Protein AF-A0AA35TLW7-F1 (afdb_monomer)

Solvent-accessible surface area (backbone atoms only — not comparable to full-atom values): 24646 Å² total; per-residue (Å²): 107,73,69,56,56,53,52,73,74,47,77,85,90,47,60,68,61,49,52,50,51,51,50,53,48,31,51,54,45,27,54,50,48,53,51,51,54,52,49,35,52,72,68,42,65,90,64,68,61,82,64,72,71,58,78,40,48,55,68,74,64,68,75,45,77,50,62,9,60,50,51,52,49,26,54,42,30,46,73,69,47,61,51,89,99,34,54,72,60,29,60,69,44,21,64,51,23,42,51,37,57,51,41,53,53,50,46,53,52,52,52,54,52,32,72,74,73,48,83,88,62,84,51,68,73,55,44,55,46,42,43,54,39,45,48,42,48,46,57,42,50,56,55,52,50,53,73,75,40,87,52,54,50,72,67,58,46,50,40,50,49,46,50,49,50,45,42,52,54,31,48,54,49,30,46,74,68,66,61,46,56,70,64,43,61,77,68,61,42,73,58,52,75,55,20,42,63,50,44,22,52,51,38,26,47,68,76,33,53,88,38,64,64,30,48,88,54,61,63,84,74,32,32,80,90,47,42,89,39,35,71,57,47,41,52,50,40,57,58,57,69,72,51,52,75,69,55,46,52,54,49,54,49,47,50,44,46,86,65,63,77,83,75,71,71,79,75,73,88,85,82,82,85,90,80,89,88,80,87,89,92,88,78,87,85,88,88,84,86,90,85,84,85,88,88,88,92,82,90,82,89,87,87,91,87,88,88,90,90,87,83,91,88,89,84,89,85,87,84,88,88,84,88,83,90,82,85,83,89,82,81,85,85,88,83,81,89,78,96,74,93,76,82,80,91,88,88,83,88,91,88,80,88,84,90,83,89,83,88,84,90,81,90,81,91,83,85,78,90,84,65,58,87,71,53,66,81,68,73,84,120

Organism: Geodia barretti (NCBI:txid519541)

Secondary structure (DSSP, 8-state):
-HHHHHHHHS-SS-HHHHHHHHHHHHHHHHHHHHHHHHHHHHH-GGGPPP-GGGGGS-HHHHHS-THHHHHHHHHHHHTT--BTTBHHHHHHHHHHHHHHHHHHHHHHHHHHHHHHH-SS---HHHHHHHHHHHHHHHHHHHHHHHHHS-PPPHHHHHHHHHHHHHHHHHHHHHHHTTSS-HHHHHTT-TTHHHHHHHHHHHIIIII-TTSTT-TTS-TTTS-GGGGGGHHHHHHHHHHHTTS-HHHHHHHHHHHHSSS-GGG------------------------------------------------------PPP--------------------------------------------PPP-TTSHHHHGGGS--

Radius of gyration: 35.44 Å; Cα contacts (8 Å, |Δi|>4): 218; chains: 1; bounding box: 101×83×84 Å

pLDDT: mean 70.59, std 28.01, range [22.06, 97.38]

Foldseek 3Di:
DVVLVVVVVDDPPPPVVNVVVLVVQLVVQLVLVVVLVVCLCVQPVPLADDQCLCLQADPVCVVDSVRSVLLVVLVCLLVPDADPPCRVLSVVLNVLSVQLNVLSVVLVVQVVVCVVPPVPHDDPVNNVSSSVNNVSSNVSVSSVSVVVDVGDDPLLSVLVVLLVVLLVVLVVVCCVLVLDHPVCVVVVPVLSVQLSVLSSLVCCLPVVCVGQLNLPDPLVSHRPVCSVPSVVSVVVSVVSVVDDPVRSSVVSSQSSDPPDPPPPPPPDPDDDDDDDDDDDDDDDDDDDDDDDDDDDDDDDDDDDDDDDDDDDDDDDDDDDDYDDDDDDDDDDDDDDDDDDDDDDDDDDDDDDDDDDDDDDDDDDDDDDDDPPPPVVVPPPD

Mean predicted aligned error: 18.19 Å

InterPro domains:
  IPR051118 Lateral signaling target protein 2 [PTHR46465] (16-340)

Sequence (381 aa):
MQELNYLMKTTPDNLDRRATLIRQLKEAQHNLMNVIFAVTRDAVPEHHTCRDFRAKYPDDVLVDQINGPLWFGAECIAAGSHILNHELESEQLRPFAVQLSKTISRVRAALKEQCLTNRQVYSQKLKDMLIEFDVMWADFEFRYVGLMCSVKSERQYYHQQDVIVLFCESTLRALKNEYIDSDMIEMMDPSIMFAIPRLAIVCGLVVCPDGPINPSQPTKELPPFFRGYQTLLGRIKELLGYLTDEQLVILEKALCSSEGLGSLALTPPSSLAPGRASSRPLSNPSHLSPLTPSTTSLAASSSPTTPQSNPVTPNPPRRDIPSSQGSPQVSRPSSHQRSRSLGSNDLADQAHLETAAVGEQTGLDLPASSQLSLTMRRRCC

Nearest PDB structures (foldseek):
  7ew4-assembly1_R  TM=2.193E-01  e=4.793E+00  Homo sapiens

Structure (mmCIF, N/CA/C/O backbone):
data_AF-A0AA35TLW7-F1
#
_entry.id   AF-A0AA35TLW7-F1
#
loop_
_atom_site.group_PDB
_atom_site.id
_atom_site.type_symbol
_atom_site.label_atom_id
_atom_site.label_alt_id
_atom_site.label_comp_id
_atom_site.label_asym_id
_atom_site.label_entity_id
_atom_site.label_seq_id
_atom_site.pdbx_PDB_ins_code
_atom_site.Cartn_x
_atom_site.Cartn_y
_atom_site.Cartn_z
_atom_site.occupancy
_atom_site.B_iso_or_equiv
_atom_site.auth_seq_id
_atom_site.auth_comp_id
_atom_site.auth_asym_id
_atom_site.auth_atom_id
_atom_site.pdbx_PDB_model_num
ATOM 1 N N . MET A 1 1 ? 9.545 10.275 -27.628 1.00 56.56 1 MET A N 1
ATOM 2 C CA . MET A 1 1 ? 10.822 10.775 -27.059 1.00 56.56 1 MET A CA 1
ATOM 3 C C . MET A 1 1 ? 11.526 11.804 -27.940 1.00 56.56 1 MET A C 1
ATOM 5 O O . MET A 1 1 ? 11.734 12.905 -27.457 1.00 56.56 1 MET A O 1
ATOM 9 N N . GLN A 1 2 ? 11.869 11.518 -29.204 1.00 56.62 2 GLN A N 1
ATOM 10 C CA . GLN A 1 2 ? 12.562 12.495 -30.073 1.00 56.62 2 GLN A CA 1
ATOM 11 C C . GLN A 1 2 ? 11.742 13.776 -30.327 1.00 56.62 2 GLN A C 1
ATOM 13 O O . GLN A 1 2 ? 12.262 14.874 -30.158 1.00 56.62 2 GLN A O 1
ATOM 18 N N . GLU A 1 3 ? 10.447 13.638 -30.623 1.00 58.31 3 GLU A N 1
ATOM 19 C CA . GLU A 1 3 ? 9.523 14.770 -30.815 1.00 58.31 3 GLU A CA 1
ATOM 20 C C . GLU A 1 3 ? 9.320 15.588 -29.526 1.00 58.31 3 GLU A C 1
ATOM 22 O O . GLU A 1 3 ? 9.347 16.814 -29.551 1.00 58.31 3 GLU A O 1
ATOM 27 N N . LEU A 1 4 ? 9.227 14.919 -28.370 1.00 60.69 4 LEU A N 1
ATOM 28 C CA . LEU A 1 4 ? 9.132 15.572 -27.060 1.00 60.69 4 LEU A CA 1
ATOM 29 C C . LEU A 1 4 ? 10.410 16.367 -26.728 1.00 60.69 4 LEU A C 1
ATOM 31 O O . LEU A 1 4 ? 10.335 17.488 -26.239 1.00 60.69 4 LEU A O 1
ATOM 35 N N . ASN A 1 5 ? 11.585 15.815 -27.044 1.00 62.06 5 ASN A N 1
ATOM 36 C CA . ASN A 1 5 ? 12.881 16.463 -26.824 1.00 62.06 5 ASN A CA 1
ATOM 37 C C . ASN A 1 5 ? 13.070 17.688 -27.743 1.00 62.06 5 ASN A C 1
ATOM 39 O O . ASN A 1 5 ? 13.617 18.704 -27.320 1.00 62.06 5 ASN A O 1
ATOM 43 N N . TYR A 1 6 ? 12.561 17.622 -28.977 1.00 63.06 6 TYR A N 1
ATOM 44 C CA . TYR A 1 6 ? 12.495 18.762 -29.898 1.00 63.06 6 TYR A CA 1
ATOM 45 C C . TYR A 1 6 ? 11.533 19.853 -29.397 1.00 63.06 6 TYR A C 1
ATOM 47 O O . TYR A 1 6 ? 11.871 21.039 -29.396 1.00 63.06 6 TYR A O 1
ATOM 55 N N . LEU A 1 7 ? 10.367 19.454 -28.885 1.00 58.84 7 LEU A N 1
ATOM 56 C CA . LEU A 1 7 ? 9.378 20.371 -28.322 1.00 58.84 7 LEU A CA 1
ATOM 57 C C . LEU A 1 7 ? 9.840 21.030 -27.023 1.00 58.84 7 LEU A C 1
ATOM 59 O O . LEU A 1 7 ? 9.528 22.195 -26.835 1.00 58.84 7 LEU A O 1
ATOM 63 N N . MET A 1 8 ? 10.599 20.358 -26.150 1.00 61.25 8 MET A N 1
ATOM 64 C CA . MET A 1 8 ? 11.164 20.987 -24.940 1.00 61.25 8 MET A CA 1
ATOM 65 C C . MET A 1 8 ? 12.216 22.063 -25.249 1.00 61.25 8 MET A C 1
ATOM 67 O O . MET A 1 8 ? 12.458 22.933 -24.418 1.00 61.25 8 MET A O 1
ATOM 71 N N . LYS A 1 9 ? 12.841 22.012 -26.432 1.00 63.62 9 LYS A N 1
ATOM 72 C CA . LYS A 1 9 ? 13.872 22.966 -26.877 1.00 63.62 9 LYS A CA 1
ATOM 73 C C . LYS A 1 9 ? 13.312 24.167 -27.646 1.00 63.62 9 LYS A C 1
ATOM 75 O O . LYS A 1 9 ? 14.050 25.115 -27.893 1.00 63.62 9 LYS A O 1
ATOM 80 N N . THR A 1 10 ? 12.042 24.128 -28.043 1.00 55.97 10 THR A N 1
ATOM 81 C CA . THR A 1 10 ? 11.368 25.181 -28.821 1.00 55.97 10 THR A CA 1
ATOM 82 C C . THR A 1 10 ? 10.346 25.941 -27.957 1.00 55.97 10 THR A C 1
ATOM 84 O O . THR A 1 10 ? 10.073 25.547 -26.829 1.00 55.97 10 THR A O 1
ATOM 87 N N . THR A 1 11 ? 9.869 27.096 -28.424 1.00 58.75 11 THR A N 1
ATOM 88 C CA . THR A 1 11 ? 9.107 28.145 -27.703 1.00 58.75 11 THR A CA 1
ATOM 89 C C . THR A 1 11 ? 7.908 27.674 -26.843 1.00 58.75 11 THR A C 1
ATOM 91 O O . THR A 1 11 ? 7.373 26.587 -27.056 1.00 58.75 11 THR A O 1
ATOM 94 N N . PRO A 1 12 ? 7.458 28.478 -25.851 1.00 59.12 12 PRO A N 1
ATOM 95 C CA . PRO A 1 12 ? 6.442 28.099 -24.852 1.00 59.12 12 PRO A CA 1
ATOM 96 C C . PRO A 1 12 ? 4.997 27.901 -25.369 1.00 59.12 12 PRO A C 1
ATOM 98 O O . PRO A 1 12 ? 4.169 27.410 -24.609 1.00 59.12 12 PRO A O 1
ATOM 101 N N . ASP A 1 13 ? 4.694 28.184 -26.640 1.00 59.03 13 ASP A N 1
ATOM 102 C CA . ASP A 1 13 ? 3.324 28.261 -27.199 1.00 59.03 13 ASP A CA 1
ATOM 103 C C . ASP A 1 13 ? 2.628 26.919 -27.524 1.00 59.03 13 ASP A C 1
ATOM 105 O O . ASP A 1 13 ? 1.650 26.884 -28.260 1.00 59.03 13 ASP A O 1
ATOM 109 N N . ASN A 1 14 ? 3.096 25.784 -26.999 1.00 70.00 14 ASN A N 1
ATOM 110 C CA . ASN A 1 14 ? 2.490 24.473 -27.289 1.00 70.00 14 ASN A CA 1
ATOM 111 C C . ASN A 1 14 ? 2.346 23.592 -26.039 1.00 70.00 14 ASN A C 1
ATOM 113 O O . ASN A 1 14 ? 2.672 22.401 -26.054 1.00 70.00 14 ASN A O 1
ATOM 117 N N . LEU A 1 15 ? 1.874 24.180 -24.937 1.00 74.06 15 LEU A N 1
ATOM 118 C CA . LEU A 1 15 ? 1.637 23.465 -23.677 1.00 74.06 15 LEU A CA 1
ATOM 119 C C . LEU A 1 15 ? 0.662 22.289 -23.856 1.00 74.06 15 LEU A C 1
ATOM 121 O O . LEU A 1 15 ? 0.986 21.180 -23.433 1.00 74.06 15 LEU A O 1
ATOM 125 N N . ASP A 1 16 ? -0.443 22.475 -24.581 1.00 79.88 16 ASP A N 1
ATOM 126 C CA . ASP A 1 16 ? -1.452 21.423 -24.797 1.00 79.88 16 ASP A CA 1
ATOM 127 C C . ASP A 1 16 ? -0.921 20.261 -25.642 1.00 79.88 16 ASP A C 1
ATOM 129 O O . ASP A 1 16 ? -1.147 19.080 -25.348 1.00 79.88 16 ASP A O 1
ATOM 133 N N . ARG A 1 17 ? -0.136 20.577 -26.678 1.00 81.00 17 ARG A N 1
ATOM 134 C CA . ARG A 1 17 ? 0.504 19.562 -27.520 1.00 81.00 17 ARG A CA 1
ATOM 135 C C . ARG A 1 17 ? 1.552 18.775 -26.734 1.00 81.00 17 ARG A C 1
ATOM 137 O O . ARG A 1 17 ? 1.614 17.552 -26.863 1.00 81.00 17 ARG A O 1
ATOM 144 N N . ARG A 1 18 ? 2.342 19.447 -25.890 1.00 79.31 18 ARG A N 1
ATOM 145 C CA . ARG A 1 18 ? 3.299 18.794 -24.980 1.00 79.31 18 ARG A CA 1
ATOM 146 C C . ARG A 1 18 ? 2.582 17.901 -23.973 1.00 79.31 18 ARG A C 1
ATOM 148 O O . ARG A 1 18 ? 2.975 16.748 -23.823 1.00 79.31 18 ARG A O 1
ATOM 155 N N . ALA A 1 19 ? 1.522 18.394 -23.337 1.00 82.81 19 ALA A N 1
ATOM 156 C CA . ALA A 1 19 ? 0.726 17.626 -22.383 1.00 82.81 19 ALA A CA 1
ATOM 157 C C . ALA A 1 19 ? 0.138 16.362 -23.029 1.00 82.81 19 ALA A C 1
ATOM 159 O O . ALA A 1 19 ? 0.213 15.276 -22.453 1.00 82.81 19 ALA A O 1
ATOM 160 N N . THR A 1 20 ? -0.363 16.475 -24.262 1.00 86.69 20 THR A N 1
ATOM 161 C CA . THR A 1 20 ? -0.876 15.337 -25.039 1.00 86.69 20 THR A CA 1
ATOM 162 C C . THR A 1 20 ? 0.213 14.301 -25.318 1.00 86.69 20 THR A C 1
ATOM 164 O O . THR A 1 20 ? 0.014 13.116 -25.057 1.00 86.69 20 THR A O 1
ATOM 167 N N . LEU A 1 21 ? 1.390 14.727 -25.786 1.00 86.44 21 LEU A N 1
ATOM 168 C CA . LEU A 1 21 ? 2.504 13.815 -26.067 1.00 86.44 21 LEU A CA 1
ATOM 169 C C . LEU A 1 21 ? 3.062 13.151 -24.802 1.00 86.44 21 LEU A C 1
ATOM 171 O O . LEU A 1 21 ? 3.443 11.984 -24.848 1.00 86.44 21 LEU A O 1
ATOM 175 N N . ILE A 1 22 ? 3.102 13.863 -23.672 1.00 84.56 22 ILE A N 1
ATOM 176 C CA . ILE A 1 22 ? 3.499 13.285 -22.378 1.00 84.56 22 ILE A CA 1
ATOM 177 C C . ILE A 1 22 ? 2.491 12.219 -21.951 1.00 84.56 22 ILE A C 1
ATOM 179 O O . ILE A 1 22 ? 2.897 11.146 -21.509 1.00 84.56 22 ILE A O 1
ATOM 183 N N . ARG A 1 23 ? 1.191 12.483 -22.109 1.00 85.50 23 ARG A N 1
ATOM 184 C CA . ARG A 1 23 ? 0.133 11.514 -21.795 1.00 85.50 23 ARG A CA 1
ATOM 185 C C . ARG A 1 23 ? 0.272 10.249 -22.642 1.00 85.50 23 ARG A C 1
ATOM 187 O O . ARG A 1 23 ? 0.363 9.163 -22.082 1.00 85.50 23 ARG A O 1
ATOM 194 N N . GLN A 1 24 ? 0.405 10.401 -23.960 1.00 88.31 24 GLN A N 1
ATOM 195 C CA . GLN A 1 24 ? 0.614 9.282 -24.889 1.00 88.31 24 GLN A CA 1
ATOM 196 C C . GLN A 1 24 ? 1.893 8.497 -24.578 1.00 88.31 24 GLN A C 1
ATOM 198 O O . GLN A 1 24 ? 1.913 7.272 -24.672 1.00 88.31 24 GLN A O 1
ATOM 203 N N . LEU A 1 25 ? 2.971 9.187 -24.190 1.00 87.31 25 LEU A N 1
ATOM 204 C CA . LEU A 1 25 ? 4.209 8.535 -23.775 1.00 87.31 25 LEU A CA 1
ATOM 205 C C . LEU A 1 25 ? 3.994 7.687 -22.518 1.00 87.31 25 LEU A C 1
ATOM 207 O O . LEU A 1 25 ? 4.384 6.522 -22.517 1.00 87.31 25 LEU A O 1
ATOM 211 N N . LYS A 1 26 ? 3.366 8.249 -21.478 1.00 86.38 26 LYS A N 1
ATOM 212 C CA . LYS A 1 26 ? 3.079 7.538 -20.224 1.00 86.38 26 LYS A CA 1
ATOM 213 C C . LYS A 1 26 ? 2.181 6.324 -20.458 1.00 86.38 26 LYS A C 1
ATOM 215 O O . LYS A 1 26 ? 2.443 5.268 -19.895 1.00 86.38 26 LYS A O 1
ATOM 220 N N . GLU A 1 27 ? 1.180 6.452 -21.321 1.00 89.94 27 GLU A N 1
ATOM 221 C CA . GLU A 1 27 ? 0.289 5.353 -21.704 1.00 89.94 27 GLU A CA 1
ATOM 222 C C . GLU A 1 27 ? 1.042 4.245 -22.458 1.00 89.94 27 GLU A C 1
ATOM 224 O O . GLU A 1 27 ? 0.949 3.069 -22.110 1.00 89.94 27 GLU A O 1
ATOM 229 N N . ALA A 1 28 ? 1.880 4.601 -23.437 1.00 89.81 28 ALA A N 1
ATOM 230 C CA . ALA A 1 28 ? 2.716 3.630 -24.142 1.00 89.81 28 ALA A CA 1
ATOM 231 C C . ALA A 1 28 ? 3.716 2.929 -23.202 1.00 89.81 28 ALA A C 1
ATOM 233 O O . ALA A 1 28 ? 3.948 1.724 -23.325 1.00 89.81 28 ALA A O 1
ATOM 234 N N . GLN A 1 29 ? 4.295 3.671 -22.254 1.00 91.81 29 GLN A N 1
ATOM 235 C CA . GLN A 1 29 ? 5.176 3.136 -21.215 1.00 91.81 29 GLN A CA 1
ATOM 236 C C . GLN A 1 29 ? 4.430 2.166 -20.294 1.00 91.81 29 GLN A C 1
ATOM 238 O O . GLN A 1 29 ? 4.924 1.065 -20.050 1.00 91.81 29 GLN A O 1
ATOM 243 N N . HIS A 1 30 ? 3.231 2.537 -19.840 1.00 91.50 30 HIS A N 1
ATOM 244 C CA . HIS A 1 30 ? 2.363 1.687 -19.030 1.00 91.50 30 HIS A CA 1
ATOM 245 C C . HIS A 1 30 ? 2.036 0.370 -19.748 1.00 91.50 30 HIS A C 1
ATOM 247 O O . HIS A 1 30 ? 2.270 -0.708 -19.200 1.00 91.50 30 HIS A O 1
ATOM 253 N N . ASN A 1 31 ? 1.593 0.447 -21.005 1.00 92.56 31 ASN A N 1
ATOM 254 C CA . ASN A 1 31 ? 1.257 -0.726 -21.811 1.00 92.56 31 ASN A CA 1
ATOM 255 C C . ASN A 1 31 ? 2.459 -1.659 -21.995 1.00 92.56 31 ASN A C 1
ATOM 257 O O . ASN A 1 31 ? 2.333 -2.874 -21.835 1.00 92.56 31 ASN A O 1
ATOM 261 N N . LEU A 1 32 ? 3.645 -1.108 -22.278 1.00 92.94 32 LEU A N 1
ATOM 262 C CA . LEU A 1 32 ? 4.853 -1.922 -22.396 1.00 92.94 32 LEU A CA 1
ATOM 263 C C . LEU A 1 32 ? 5.234 -2.579 -21.065 1.00 92.94 32 LEU A C 1
ATOM 265 O O . LEU A 1 32 ? 5.623 -3.745 -21.064 1.00 92.94 32 LEU A O 1
ATOM 269 N N . MET A 1 33 ? 5.124 -1.862 -19.946 1.00 94.31 33 MET A N 1
ATOM 270 C CA . MET A 1 33 ? 5.398 -2.442 -18.632 1.00 94.31 33 MET A CA 1
ATOM 271 C C . MET A 1 33 ? 4.443 -3.588 -18.315 1.00 94.31 33 MET A C 1
ATOM 273 O O . MET A 1 33 ? 4.903 -4.631 -17.865 1.00 94.31 33 MET A O 1
ATOM 277 N N . ASN A 1 34 ? 3.152 -3.462 -18.629 1.00 92.81 34 ASN A N 1
ATOM 278 C CA . ASN A 1 34 ? 2.193 -4.554 -18.438 1.00 92.81 34 ASN A CA 1
ATOM 279 C C . ASN A 1 34 ? 2.572 -5.798 -19.252 1.00 92.81 34 ASN A C 1
ATOM 281 O O . ASN A 1 34 ? 2.509 -6.911 -18.733 1.00 92.81 34 ASN A O 1
ATOM 285 N N . VAL A 1 35 ? 3.025 -5.616 -20.498 1.00 93.00 35 VAL A N 1
ATOM 286 C CA . VAL A 1 35 ? 3.533 -6.723 -21.324 1.00 93.00 35 VAL A CA 1
ATOM 287 C C . VAL A 1 35 ? 4.774 -7.349 -20.692 1.00 93.00 35 VAL A C 1
ATOM 289 O O . VAL A 1 35 ? 4.840 -8.569 -20.578 1.00 93.00 35 VAL A O 1
ATOM 292 N N . ILE A 1 36 ? 5.744 -6.541 -20.257 1.00 94.12 36 ILE A N 1
ATOM 293 C CA . ILE A 1 36 ? 6.965 -7.057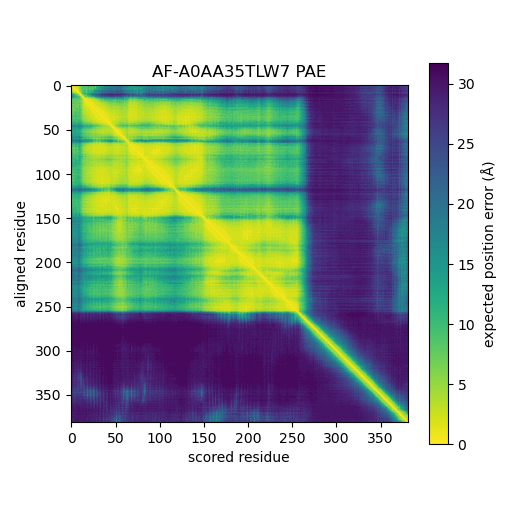 -19.627 1.00 94.12 36 ILE A CA 1
ATOM 294 C C . ILE A 1 36 ? 6.622 -7.816 -18.342 1.00 94.12 36 ILE A C 1
ATOM 296 O O . ILE A 1 36 ? 7.101 -8.929 -18.178 1.00 94.12 36 ILE A O 1
ATOM 300 N N . PHE A 1 37 ? 5.751 -7.290 -17.478 1.00 93.75 37 PHE A N 1
ATOM 301 C CA . PHE A 1 37 ? 5.323 -7.983 -16.260 1.00 93.75 37 PHE A CA 1
ATOM 302 C C . PHE A 1 37 ? 4.580 -9.289 -16.541 1.00 93.75 37 PHE A C 1
ATOM 304 O O . PHE A 1 37 ? 4.808 -10.276 -15.841 1.00 93.75 37 PHE A O 1
ATOM 311 N N . ALA A 1 38 ? 3.719 -9.319 -17.561 1.00 92.94 38 ALA A N 1
ATOM 312 C CA . ALA A 1 38 ? 3.046 -10.544 -17.980 1.00 92.94 38 ALA A CA 1
ATOM 313 C C . ALA A 1 38 ? 4.060 -11.594 -18.457 1.00 92.94 38 ALA A C 1
ATOM 315 O O . ALA A 1 38 ? 3.994 -12.747 -18.037 1.00 92.94 38 ALA A O 1
ATOM 316 N N . VAL A 1 39 ? 5.044 -11.180 -19.261 1.00 93.00 39 VAL A N 1
ATOM 317 C CA . VAL A 1 39 ? 6.122 -12.063 -19.722 1.00 93.00 39 VAL A CA 1
ATOM 318 C C . VAL A 1 39 ? 7.012 -12.517 -18.567 1.00 93.00 39 VAL A C 1
ATOM 320 O O . VAL A 1 39 ? 7.356 -13.689 -18.512 1.00 93.00 39 VAL A O 1
ATOM 323 N N . THR A 1 40 ? 7.362 -11.646 -17.618 1.00 93.56 40 THR A N 1
ATOM 324 C CA . THR A 1 40 ? 8.119 -12.034 -16.417 1.00 93.56 40 THR A CA 1
ATOM 325 C C . THR A 1 40 ? 7.378 -13.115 -15.635 1.00 93.56 40 THR A C 1
ATOM 327 O O . THR A 1 40 ? 7.998 -14.094 -15.225 1.00 93.56 40 THR A O 1
ATOM 330 N N . ARG A 1 41 ? 6.053 -12.977 -15.478 1.00 92.38 41 ARG A N 1
ATOM 331 C CA . ARG A 1 41 ? 5.213 -13.952 -14.767 1.00 92.38 41 ARG A CA 1
ATOM 332 C C . ARG A 1 41 ? 5.148 -15.311 -15.442 1.00 92.38 41 ARG A C 1
ATOM 334 O O . ARG A 1 41 ? 5.168 -16.331 -14.764 1.00 92.38 41 ARG A O 1
ATOM 341 N N . ASP A 1 42 ? 5.093 -15.313 -16.763 1.00 91.62 42 ASP A N 1
ATOM 342 C CA . ASP A 1 42 ? 5.065 -16.529 -17.570 1.00 91.62 42 ASP A CA 1
ATOM 343 C C . ASP A 1 42 ? 6.451 -17.199 -17.657 1.00 91.62 42 ASP A C 1
ATOM 345 O O . ASP A 1 42 ? 6.600 -18.407 -17.482 1.00 91.62 42 ASP A O 1
ATOM 349 N N . ALA A 1 43 ? 7.505 -16.410 -17.874 1.00 91.00 43 ALA A N 1
ATOM 350 C CA . ALA A 1 43 ? 8.853 -16.913 -18.119 1.00 91.00 43 ALA A CA 1
ATOM 351 C C . ALA A 1 43 ? 9.605 -17.326 -16.845 1.00 91.00 43 ALA A C 1
ATOM 353 O O . ALA A 1 43 ? 10.477 -18.205 -16.921 1.00 91.00 43 ALA A O 1
ATOM 354 N N . VAL A 1 44 ? 9.329 -16.668 -15.709 1.00 92.06 44 VAL A N 1
ATOM 355 C CA . VAL A 1 44 ? 10.068 -16.843 -14.448 1.00 92.06 44 VAL A CA 1
ATOM 356 C C . VAL A 1 44 ? 9.158 -16.772 -13.200 1.00 92.06 44 VAL A C 1
ATOM 358 O O . VAL A 1 44 ? 9.359 -15.925 -12.328 1.00 92.06 44 VAL A O 1
ATOM 361 N N . PRO A 1 45 ? 8.184 -17.689 -13.050 1.00 88.50 45 PRO A N 1
ATOM 362 C CA . PRO A 1 45 ? 7.187 -17.625 -11.974 1.00 88.50 45 PRO A CA 1
ATOM 363 C C . PRO A 1 45 ? 7.779 -17.755 -10.559 1.00 88.50 45 PRO A C 1
ATOM 365 O O . PRO A 1 45 ? 7.230 -17.218 -9.604 1.00 88.50 45 PRO A O 1
ATOM 368 N N . GLU A 1 46 ? 8.907 -18.451 -10.402 1.00 88.06 46 GLU A N 1
ATOM 369 C CA . GLU A 1 46 ? 9.513 -18.710 -9.085 1.00 88.06 46 GLU A CA 1
ATOM 370 C C . GLU A 1 46 ? 10.358 -17.544 -8.547 1.00 88.06 46 GLU A C 1
ATOM 372 O O . GLU A 1 46 ? 10.700 -17.532 -7.369 1.00 88.06 46 GLU A O 1
ATOM 377 N N . HIS A 1 47 ? 10.717 -16.568 -9.390 1.00 85.31 47 HIS A N 1
ATOM 378 C CA . HIS A 1 47 ? 11.680 -15.511 -9.040 1.00 85.31 47 HIS A CA 1
ATOM 379 C C . HIS A 1 47 ? 11.024 -14.130 -8.922 1.00 85.31 47 HIS A C 1
ATOM 381 O O . HIS A 1 47 ? 11.679 -13.105 -9.114 1.00 85.31 47 HIS A O 1
ATOM 387 N N . HIS A 1 48 ? 9.727 -14.091 -8.618 1.00 86.50 48 HIS A N 1
ATOM 388 C CA . HIS A 1 48 ? 9.025 -12.835 -8.395 1.00 86.50 48 HIS A CA 1
ATOM 389 C C . HIS A 1 48 ? 9.495 -12.142 -7.123 1.00 86.50 48 HIS A C 1
ATOM 391 O O . HIS A 1 48 ? 9.442 -12.683 -6.019 1.00 86.50 48 HIS A O 1
ATOM 397 N N . THR A 1 49 ? 9.896 -10.891 -7.283 1.00 89.38 49 THR A N 1
ATOM 398 C CA . THR A 1 49 ? 10.288 -10.022 -6.189 1.00 89.38 49 THR A CA 1
ATOM 399 C C . THR A 1 49 ? 9.038 -9.533 -5.472 1.00 89.38 49 THR A C 1
ATOM 401 O O . THR A 1 49 ? 8.133 -8.955 -6.079 1.00 89.38 49 THR A O 1
ATOM 404 N N . CYS A 1 50 ? 9.004 -9.727 -4.157 1.00 87.62 50 CYS A N 1
ATOM 405 C CA . CYS A 1 50 ? 7.886 -9.319 -3.319 1.00 87.62 50 CYS A CA 1
ATOM 406 C C . CYS A 1 50 ? 7.578 -7.808 -3.445 1.00 87.62 50 CYS A C 1
ATOM 408 O O . CYS A 1 50 ? 8.479 -6.974 -3.585 1.00 87.62 50 CYS A O 1
ATOM 410 N N . ARG A 1 51 ? 6.286 -7.455 -3.419 1.00 90.19 51 ARG A N 1
ATOM 411 C CA . ARG A 1 51 ? 5.773 -6.072 -3.464 1.00 90.19 51 ARG A CA 1
ATOM 412 C C . ARG A 1 51 ? 4.940 -5.712 -2.231 1.00 90.19 51 ARG A C 1
ATOM 414 O O . ARG A 1 51 ? 4.214 -4.724 -2.270 1.00 90.19 51 ARG A O 1
ATOM 421 N N . ASP A 1 52 ? 5.074 -6.448 -1.127 1.00 88.44 52 ASP A N 1
ATOM 422 C CA . ASP A 1 52 ? 4.306 -6.232 0.114 1.00 88.44 52 ASP A CA 1
ATOM 423 C C . ASP A 1 52 ? 4.462 -4.817 0.684 1.00 88.44 52 ASP A C 1
ATOM 425 O O . ASP A 1 52 ? 3.581 -4.309 1.375 1.00 88.44 52 ASP A O 1
ATOM 429 N N . PHE A 1 53 ? 5.550 -4.119 0.339 1.00 87.62 53 PHE A N 1
ATOM 430 C CA . PHE A 1 53 ? 5.722 -2.711 0.681 1.00 87.62 53 PHE A CA 1
ATOM 431 C C . PHE A 1 53 ? 4.600 -1.806 0.142 1.00 87.62 53 PHE A C 1
ATOM 433 O O . PHE A 1 53 ? 4.352 -0.758 0.740 1.00 87.62 53 PHE A O 1
ATOM 440 N N . ARG A 1 54 ? 3.889 -2.209 -0.923 1.00 88.88 54 ARG A N 1
ATOM 441 C CA . ARG A 1 54 ? 2.720 -1.492 -1.459 1.00 88.88 54 ARG A CA 1
ATOM 442 C C . ARG A 1 54 ? 1.583 -1.389 -0.451 1.00 88.88 54 ARG A C 1
ATOM 444 O O . ARG A 1 54 ? 0.851 -0.411 -0.488 1.00 88.88 54 ARG A O 1
ATOM 451 N N . ALA A 1 55 ? 1.479 -2.316 0.503 1.00 85.94 55 ALA A N 1
ATOM 452 C CA . ALA A 1 55 ? 0.485 -2.233 1.573 1.00 85.94 55 ALA A CA 1
ATOM 453 C C . ALA A 1 55 ? 0.679 -0.999 2.480 1.00 85.94 55 ALA A C 1
ATOM 455 O O . ALA A 1 55 ? -0.225 -0.606 3.216 1.00 85.94 55 ALA A O 1
ATOM 456 N N . LYS A 1 56 ? 1.862 -0.369 2.440 1.00 85.19 56 LYS A N 1
ATOM 457 C CA . LYS A 1 56 ? 2.161 0.872 3.169 1.00 85.19 56 LYS A CA 1
ATOM 458 C C . LYS A 1 56 ? 1.814 2.131 2.371 1.00 85.19 56 LYS A C 1
ATOM 460 O O . LYS A 1 56 ? 1.887 3.222 2.944 1.00 85.19 56 LYS A O 1
ATOM 465 N N . TYR A 1 57 ? 1.499 2.002 1.081 1.00 87.12 57 TYR A N 1
ATOM 466 C CA . TYR A 1 57 ? 1.162 3.134 0.223 1.00 87.12 57 TYR A CA 1
ATOM 467 C C . TYR A 1 57 ? -0.237 3.669 0.557 1.00 87.12 57 TYR A C 1
ATOM 469 O O . TYR A 1 57 ? -1.085 2.911 1.030 1.00 87.12 57 TYR A O 1
ATOM 477 N N . PRO A 1 58 ? -0.481 4.976 0.367 1.00 83.06 58 PRO A N 1
ATOM 478 C CA . PRO A 1 58 ? -1.835 5.518 0.363 1.00 83.06 58 PRO A CA 1
ATOM 479 C C . PRO A 1 58 ? -2.684 4.869 -0.737 1.00 83.06 58 PRO A C 1
ATOM 481 O O . PRO A 1 58 ? -2.154 4.542 -1.801 1.00 83.06 58 PRO A O 1
ATOM 484 N N . ASP A 1 59 ? -3.990 4.739 -0.502 1.00 80.25 59 ASP A N 1
ATOM 485 C CA . ASP A 1 59 ? -4.908 4.075 -1.438 1.00 80.25 59 ASP A CA 1
ATOM 486 C C . ASP A 1 59 ? -4.919 4.765 -2.815 1.00 80.25 59 ASP A C 1
ATOM 488 O O . ASP A 1 59 ? -4.882 4.087 -3.841 1.00 80.25 59 ASP A O 1
ATOM 492 N N . ASP A 1 60 ? -4.823 6.099 -2.850 1.00 78.00 60 ASP A N 1
ATOM 493 C CA . ASP A 1 60 ? -4.784 6.898 -4.086 1.00 78.00 60 ASP A CA 1
ATOM 494 C C . ASP A 1 60 ? -3.628 6.501 -5.025 1.00 78.00 60 ASP A C 1
ATOM 496 O O . ASP A 1 60 ? -3.764 6.522 -6.245 1.00 78.00 60 ASP A O 1
ATOM 500 N N . VAL A 1 61 ? -2.488 6.076 -4.468 1.00 80.81 61 VAL A N 1
ATOM 501 C CA . VAL A 1 61 ? -1.313 5.650 -5.249 1.00 80.81 61 VAL A CA 1
ATOM 502 C C . VAL A 1 61 ? -1.538 4.284 -5.904 1.00 80.81 61 VAL A C 1
ATOM 504 O O . VAL A 1 61 ? -0.937 3.987 -6.937 1.00 80.81 61 VAL A O 1
ATOM 507 N N . LEU A 1 62 ? -2.375 3.438 -5.296 1.00 72.38 62 LEU A N 1
ATOM 508 C CA . LEU A 1 62 ? -2.656 2.080 -5.765 1.00 72.38 62 LEU A CA 1
ATOM 509 C C . LEU A 1 62 ? -3.767 2.039 -6.819 1.00 72.38 62 LEU A C 1
ATOM 511 O O . LEU A 1 62 ? -3.768 1.130 -7.650 1.00 72.38 62 LEU A O 1
ATOM 515 N N . VAL A 1 63 ? -4.696 2.998 -6.785 1.00 64.06 63 VAL A N 1
ATOM 516 C CA . VAL A 1 63 ? -5.779 3.129 -7.775 1.00 64.06 63 VAL A CA 1
ATOM 517 C C . VAL A 1 63 ? -5.231 3.568 -9.137 1.00 64.06 63 VAL A C 1
ATOM 519 O O . VAL A 1 63 ? -5.734 3.142 -10.180 1.00 64.06 63 VAL A O 1
ATOM 522 N N . ASP A 1 64 ? -4.161 4.361 -9.143 1.00 66.00 64 ASP A N 1
ATOM 523 C CA . ASP A 1 64 ? -3.551 4.863 -10.368 1.00 66.00 64 ASP A CA 1
ATOM 524 C C . ASP A 1 64 ? -2.637 3.837 -11.061 1.00 66.00 64 ASP A C 1
ATOM 526 O O . ASP A 1 64 ? -1.935 3.032 -10.446 1.00 66.00 64 ASP A O 1
ATOM 530 N N . GLN A 1 65 ? -2.588 3.911 -12.396 1.00 77.81 65 GLN A N 1
ATOM 531 C CA . GLN A 1 65 ? -1.689 3.140 -13.263 1.00 77.81 65 GLN A CA 1
ATOM 532 C C . GLN A 1 65 ? -0.208 3.524 -13.058 1.00 77.81 65 GLN A C 1
ATOM 534 O O . GLN A 1 65 ? 0.438 4.075 -13.955 1.00 77.81 65 GLN A O 1
ATOM 539 N N . ILE A 1 66 ? 0.366 3.197 -11.897 1.00 85.62 66 ILE A N 1
ATOM 540 C CA . ILE A 1 66 ? 1.668 3.694 -11.428 1.00 85.62 66 ILE A CA 1
ATOM 541 C C . ILE A 1 66 ? 2.833 3.387 -12.379 1.00 85.62 66 ILE A C 1
ATOM 543 O O . ILE A 1 66 ? 3.796 4.147 -12.436 1.00 85.62 66 ILE A O 1
ATOM 547 N N . ASN A 1 67 ? 2.740 2.326 -13.189 1.00 89.81 67 ASN A N 1
ATOM 548 C CA . ASN A 1 67 ? 3.843 1.874 -14.040 1.00 89.81 67 ASN A CA 1
ATOM 549 C C . ASN A 1 67 ? 4.335 2.937 -15.039 1.00 89.81 67 ASN A C 1
ATOM 551 O O . ASN A 1 67 ? 5.541 3.116 -15.204 1.00 89.81 67 ASN A O 1
ATOM 555 N N . GLY A 1 68 ? 3.420 3.647 -15.705 1.00 89.31 68 GLY A N 1
ATOM 556 C CA . GLY A 1 68 ? 3.781 4.684 -16.679 1.00 89.31 68 GLY A CA 1
ATOM 557 C C . GLY A 1 68 ? 4.464 5.885 -16.011 1.00 89.31 68 GLY A C 1
ATOM 558 O O . GLY A 1 68 ? 5.608 6.198 -16.346 1.00 89.31 68 GLY A O 1
ATOM 559 N N . PRO A 1 69 ? 3.809 6.540 -15.032 1.00 89.00 69 PRO A N 1
ATOM 560 C CA . PRO A 1 69 ? 4.397 7.623 -14.246 1.00 89.00 69 PRO A CA 1
ATOM 561 C C . PRO A 1 69 ? 5.716 7.253 -13.561 1.00 89.00 69 PRO A C 1
ATOM 563 O O . PRO A 1 69 ? 6.632 8.072 -13.556 1.00 89.00 69 PRO A O 1
ATOM 566 N N . LEU A 1 70 ? 5.844 6.034 -13.030 1.00 92.56 70 LEU A N 1
ATOM 567 C CA . LEU A 1 70 ? 7.054 5.578 -12.350 1.00 92.56 70 LEU A CA 1
ATOM 568 C C . LEU A 1 70 ? 8.232 5.435 -13.315 1.00 92.56 70 LEU A C 1
ATOM 570 O O . LEU A 1 70 ? 9.324 5.926 -13.025 1.00 92.56 70 LEU A O 1
ATOM 574 N N . TRP A 1 71 ? 8.017 4.821 -14.485 1.00 94.56 71 TRP A N 1
ATOM 575 C CA . TRP A 1 71 ? 9.065 4.743 -15.503 1.00 94.56 71 TRP A CA 1
ATOM 576 C C . TRP A 1 71 ? 9.439 6.142 -16.010 1.00 94.56 71 TRP A C 1
ATOM 578 O O . TRP A 1 71 ? 10.623 6.476 -16.071 1.00 94.56 71 TRP A O 1
ATOM 588 N N . PHE A 1 72 ? 8.461 7.008 -16.277 1.00 92.56 72 PHE A N 1
ATOM 589 C CA . PHE A 1 72 ? 8.740 8.401 -16.630 1.00 92.56 72 PHE A CA 1
ATOM 590 C C . PHE A 1 72 ? 9.582 9.112 -15.552 1.00 92.56 72 PHE A C 1
ATOM 592 O O . PHE A 1 72 ? 10.573 9.771 -15.866 1.00 92.56 72 PHE A O 1
ATOM 599 N N . GLY A 1 73 ? 9.243 8.921 -14.273 1.00 93.00 73 GLY A N 1
ATOM 600 C CA . GLY A 1 73 ? 10.010 9.429 -13.136 1.00 93.00 73 GLY A CA 1
ATOM 601 C C . GLY A 1 73 ? 11.455 8.922 -13.115 1.00 93.00 73 GLY A C 1
ATOM 602 O O . GLY A 1 73 ? 12.377 9.715 -12.910 1.00 93.00 73 GLY A O 1
ATOM 603 N N . ALA A 1 74 ? 11.670 7.634 -13.399 1.00 95.62 74 ALA A N 1
ATOM 604 C CA . ALA A 1 74 ? 13.005 7.053 -13.530 1.00 95.62 74 ALA A CA 1
ATOM 605 C C . ALA A 1 74 ? 13.816 7.722 -14.649 1.00 95.62 74 ALA A C 1
ATOM 607 O O . ALA A 1 74 ? 14.978 8.073 -14.440 1.00 95.62 74 ALA A O 1
ATOM 608 N N . GLU A 1 75 ? 13.216 7.957 -15.818 1.00 94.12 75 GLU A N 1
ATOM 609 C CA . GLU A 1 75 ? 13.897 8.622 -16.936 1.00 94.12 75 GLU A CA 1
ATOM 610 C C . GLU A 1 75 ? 14.273 10.071 -16.596 1.00 94.12 75 GLU A C 1
ATOM 612 O O . GLU A 1 75 ? 15.391 10.501 -16.892 1.00 94.12 75 GLU A O 1
ATOM 617 N N . CYS A 1 76 ? 13.387 10.813 -15.925 1.00 93.94 76 CYS A N 1
ATOM 618 C CA . CYS A 1 76 ? 13.669 12.177 -15.474 1.00 93.94 76 CYS A CA 1
ATOM 619 C C . CYS A 1 76 ? 14.833 12.226 -14.473 1.00 93.94 76 CYS A C 1
ATOM 621 O O . CYS A 1 76 ? 15.752 13.033 -14.637 1.00 93.94 76 CYS A O 1
ATOM 623 N N . ILE A 1 77 ? 14.833 11.352 -13.462 1.00 96.12 77 ILE A N 1
ATOM 624 C CA . ILE A 1 77 ? 15.911 11.294 -12.461 1.00 96.12 77 ILE A CA 1
ATOM 625 C C . ILE A 1 77 ? 17.231 10.864 -13.110 1.00 96.12 77 ILE A C 1
ATOM 627 O O . ILE A 1 77 ? 18.277 11.467 -12.852 1.00 96.12 77 ILE A O 1
ATOM 631 N N . ALA A 1 78 ? 17.194 9.862 -13.993 1.00 95.88 78 ALA A N 1
ATOM 632 C CA . ALA A 1 78 ? 18.363 9.412 -14.746 1.00 95.88 78 ALA A CA 1
ATOM 633 C C . ALA A 1 78 ? 18.947 10.524 -15.637 1.00 95.88 78 ALA A C 1
ATOM 635 O O . ALA A 1 78 ? 20.163 10.585 -15.818 1.00 95.88 78 ALA A O 1
ATOM 636 N N . ALA A 1 79 ? 18.102 11.425 -16.148 1.00 94.06 79 ALA A N 1
ATOM 637 C CA . ALA A 1 79 ? 18.506 12.608 -16.909 1.00 94.06 79 ALA A CA 1
ATOM 638 C C . ALA A 1 79 ? 19.028 13.770 -16.038 1.00 94.06 79 ALA A C 1
ATOM 640 O O . ALA A 1 79 ? 19.431 14.798 -16.580 1.00 94.06 79 ALA A O 1
ATOM 641 N N . GLY A 1 80 ? 19.037 13.623 -14.709 1.00 92.69 80 GLY A N 1
ATOM 642 C CA . GLY A 1 80 ? 19.555 14.621 -13.770 1.00 92.69 80 GLY A CA 1
ATOM 643 C C . GLY A 1 80 ? 18.497 15.531 -13.143 1.00 92.69 80 GLY A C 1
ATOM 644 O O . GLY A 1 80 ? 18.866 16.470 -12.449 1.00 92.69 80 GLY A O 1
ATOM 645 N N . SER A 1 81 ? 17.202 15.271 -13.350 1.00 94.00 81 SER A N 1
ATOM 646 C CA . SER A 1 81 ? 16.143 15.990 -12.625 1.00 94.00 81 SER A CA 1
ATOM 647 C C . SER A 1 81 ? 16.061 15.547 -11.161 1.00 94.00 81 SER A C 1
ATOM 649 O O . SER A 1 81 ? 16.481 14.442 -10.813 1.00 94.00 81 SER A O 1
ATOM 651 N N . HIS A 1 82 ? 15.492 16.405 -10.315 1.00 93.00 82 HIS A N 1
ATOM 652 C CA . HIS A 1 82 ? 15.288 16.143 -8.892 1.00 93.00 82 HIS A CA 1
ATOM 653 C C . HIS A 1 82 ? 13.800 16.176 -8.550 1.00 93.00 82 HIS A C 1
ATOM 655 O O . HIS A 1 82 ? 13.024 16.922 -9.152 1.00 93.00 82 HIS A O 1
ATOM 661 N N . ILE A 1 83 ? 13.418 15.364 -7.571 1.00 92.56 83 ILE A N 1
ATOM 662 C CA . ILE A 1 83 ? 12.123 15.450 -6.910 1.00 92.56 83 ILE A CA 1
ATOM 663 C C . ILE A 1 83 ? 12.119 16.727 -6.065 1.00 92.56 83 ILE A C 1
ATOM 665 O O . ILE A 1 83 ? 13.087 17.018 -5.358 1.00 92.56 83 ILE A O 1
ATOM 669 N N . LEU A 1 84 ? 11.035 17.499 -6.154 1.00 89.69 84 LEU A N 1
ATOM 670 C CA . LEU A 1 84 ? 10.883 18.746 -5.410 1.00 89.69 84 LEU A CA 1
ATOM 671 C C . LEU A 1 84 ? 11.021 18.482 -3.902 1.00 89.69 84 LEU A C 1
ATOM 673 O O . LEU A 1 84 ? 10.377 17.577 -3.381 1.00 89.69 84 LEU A O 1
ATOM 677 N N . ASN A 1 85 ? 11.840 19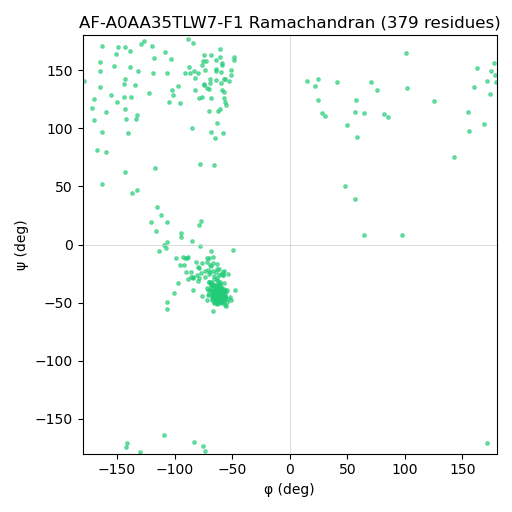.283 -3.214 1.00 90.19 85 ASN A N 1
ATOM 678 C CA . ASN A 1 85 ? 12.162 19.157 -1.783 1.00 90.19 85 ASN A CA 1
ATOM 679 C C . ASN A 1 85 ? 12.920 17.875 -1.371 1.00 90.19 85 ASN A C 1
ATOM 681 O O . ASN A 1 85 ? 13.119 17.663 -0.178 1.00 90.19 85 ASN A O 1
ATOM 685 N N . HIS A 1 86 ? 13.373 17.055 -2.325 1.00 93.38 86 HIS A N 1
ATOM 686 C CA . HIS A 1 86 ? 14.108 15.806 -2.080 1.00 93.38 86 HIS A CA 1
ATOM 687 C C . HIS A 1 86 ? 15.352 15.713 -2.977 1.00 93.38 86 HIS A C 1
ATOM 689 O O . HIS A 1 86 ? 15.577 14.721 -3.679 1.00 93.38 86 HIS A O 1
ATOM 695 N N . GLU A 1 87 ? 16.143 16.788 -3.049 1.00 94.62 87 GLU A N 1
ATOM 696 C CA . GLU A 1 87 ? 17.254 16.893 -4.002 1.00 94.62 87 GLU A CA 1
ATOM 697 C C . GLU A 1 87 ? 18.371 15.892 -3.700 1.00 94.62 87 GLU A C 1
ATOM 699 O O . GLU A 1 87 ? 18.813 15.203 -4.622 1.00 94.62 87 GLU A O 1
ATOM 704 N N . LEU A 1 88 ? 18.773 15.772 -2.429 1.00 94.75 88 LEU A N 1
ATOM 705 C CA . LEU A 1 88 ? 19.820 14.853 -1.969 1.00 94.75 88 LEU A CA 1
ATOM 706 C C . LEU A 1 88 ? 19.401 13.391 -2.155 1.00 94.75 88 LEU A C 1
ATOM 708 O O . LEU A 1 88 ? 20.176 12.564 -2.637 1.00 94.75 88 LEU A O 1
ATOM 712 N N . GLU A 1 89 ? 18.160 13.060 -1.815 1.00 95.12 89 GLU A N 1
ATOM 713 C CA . GLU A 1 89 ? 17.613 11.717 -1.985 1.00 95.12 89 GLU A CA 1
ATOM 714 C C . GLU A 1 89 ? 17.461 11.368 -3.469 1.00 95.12 89 GLU A C 1
ATOM 716 O O . GLU A 1 89 ? 17.719 10.231 -3.863 1.00 95.12 89 GLU A O 1
ATOM 721 N N . SER A 1 90 ? 17.143 12.348 -4.322 1.00 95.38 90 SER A N 1
ATOM 722 C CA . SER A 1 90 ? 17.133 12.168 -5.780 1.00 95.38 90 SER A CA 1
ATOM 723 C C . SER A 1 90 ? 18.523 11.840 -6.331 1.00 95.38 90 SER A C 1
ATOM 725 O O . SER A 1 90 ? 18.640 11.038 -7.259 1.00 95.38 90 SER A O 1
ATOM 727 N N . GLU A 1 91 ? 19.592 12.412 -5.764 1.00 95.62 91 GLU A N 1
ATOM 728 C CA . GLU A 1 91 ? 20.968 12.054 -6.136 1.00 95.62 91 GLU A CA 1
ATOM 729 C C . GLU A 1 91 ? 21.306 10.613 -5.754 1.00 95.62 91 GLU A C 1
ATOM 731 O O . GLU A 1 91 ? 21.907 9.894 -6.555 1.00 95.62 91 GLU A O 1
ATOM 736 N N . GLN A 1 92 ? 20.869 10.169 -4.573 1.00 96.38 92 GLN A N 1
ATOM 737 C CA . GLN A 1 92 ? 21.038 8.785 -4.118 1.00 96.38 92 GLN A CA 1
ATOM 738 C C . GLN A 1 92 ? 20.191 7.798 -4.932 1.00 96.38 92 GLN A C 1
ATOM 740 O O . GLN A 1 92 ? 20.610 6.662 -5.155 1.00 96.38 92 GLN A O 1
ATOM 745 N N . LEU A 1 93 ? 19.020 8.226 -5.409 1.00 96.38 93 LEU A N 1
ATOM 746 C CA . LEU A 1 93 ? 18.115 7.421 -6.229 1.00 96.38 93 LEU A CA 1
ATOM 747 C C . LEU A 1 93 ? 18.576 7.311 -7.696 1.00 96.38 93 LEU A C 1
ATOM 749 O O . LEU A 1 93 ? 18.266 6.336 -8.385 1.00 96.38 93 LEU A O 1
ATOM 753 N N . ARG A 1 94 ? 19.359 8.277 -8.184 1.00 97.19 94 ARG A N 1
ATOM 754 C CA . ARG A 1 94 ? 19.865 8.339 -9.564 1.00 97.19 94 ARG A CA 1
ATOM 755 C C . ARG A 1 94 ? 20.556 7.073 -10.087 1.00 97.19 94 ARG A C 1
ATOM 757 O O . ARG A 1 94 ? 20.212 6.672 -11.202 1.00 97.19 94 ARG A O 1
ATOM 764 N N . PRO A 1 95 ? 21.495 6.416 -9.376 1.00 97.38 95 PRO A N 1
ATOM 765 C CA . PRO A 1 95 ? 22.104 5.176 -9.865 1.00 97.38 95 PRO A CA 1
ATOM 766 C C . PRO A 1 95 ? 21.063 4.084 -10.153 1.00 97.38 95 PRO A C 1
ATOM 768 O O . PRO A 1 95 ? 21.139 3.440 -11.202 1.00 97.38 95 PRO A O 1
ATOM 771 N N . PHE A 1 96 ? 20.046 3.947 -9.297 1.00 97.06 96 PHE A N 1
ATOM 772 C CA . PHE A 1 96 ? 18.944 3.002 -9.491 1.00 97.06 96 PHE A CA 1
ATOM 773 C C . PHE A 1 96 ? 18.108 3.365 -10.722 1.00 97.06 96 PHE A C 1
ATOM 775 O O . PHE A 1 96 ? 17.824 2.499 -11.545 1.00 97.06 96 PHE A O 1
ATOM 782 N N . ALA A 1 97 ? 17.794 4.650 -10.911 1.00 97.25 97 ALA A N 1
ATOM 783 C CA . ALA A 1 97 ? 17.052 5.144 -12.073 1.00 97.25 97 ALA A CA 1
ATOM 784 C C . ALA A 1 97 ? 17.779 4.859 -13.404 1.00 97.25 97 ALA A C 1
ATOM 786 O O . ALA A 1 97 ? 17.180 4.398 -14.384 1.00 97.25 97 ALA A O 1
ATOM 787 N N . VAL A 1 98 ? 19.097 5.094 -13.436 1.00 97.12 98 VAL A N 1
ATOM 788 C CA . VAL A 1 98 ? 19.953 4.824 -14.602 1.00 97.12 98 VAL A CA 1
ATOM 789 C C . VAL A 1 98 ? 20.025 3.325 -14.885 1.00 97.12 98 VAL A C 1
ATOM 791 O O . VAL A 1 98 ? 19.894 2.909 -16.040 1.00 97.12 98 VAL A O 1
ATOM 794 N N . GLN A 1 99 ? 20.233 2.503 -13.854 1.00 96.75 99 GLN A N 1
ATOM 795 C CA . GLN A 1 99 ? 20.313 1.051 -14.005 1.00 96.75 99 GLN A CA 1
ATOM 796 C C . GLN A 1 99 ? 18.969 0.452 -14.439 1.00 96.75 99 GLN A C 1
ATOM 798 O O . GLN A 1 99 ? 18.943 -0.367 -15.360 1.00 96.75 99 GLN A O 1
ATOM 803 N N . LEU A 1 100 ? 17.854 0.912 -13.871 1.00 97.06 100 LEU A N 1
ATOM 804 C CA . LEU A 1 100 ? 16.511 0.500 -14.272 1.00 97.06 100 LEU A CA 1
ATOM 805 C C . LEU A 1 100 ? 16.245 0.830 -15.747 1.00 97.06 100 LEU A C 1
ATOM 807 O O . LEU A 1 100 ? 15.873 -0.051 -16.520 1.00 97.06 100 LEU A O 1
ATOM 811 N N . SER A 1 101 ? 16.527 2.065 -16.172 1.00 95.56 101 SER A N 1
ATOM 812 C CA . SER A 1 101 ? 16.326 2.510 -17.561 1.00 95.56 101 SER A CA 1
ATOM 813 C C . SER A 1 101 ? 17.143 1.686 -18.569 1.00 95.56 101 SER A C 1
ATOM 815 O O . SER A 1 101 ? 16.658 1.328 -19.651 1.00 95.56 101 SER A O 1
ATOM 817 N N . LYS A 1 102 ? 18.385 1.328 -18.209 1.00 96.19 102 LYS A N 1
ATOM 818 C CA . LYS A 1 102 ? 19.235 0.425 -19.005 1.00 96.19 102 LYS A CA 1
ATOM 819 C C . LYS A 1 102 ? 18.654 -0.986 -19.070 1.00 96.19 102 LYS A C 1
ATOM 821 O O . LYS A 1 102 ? 18.630 -1.580 -20.148 1.00 96.19 102 LYS A O 1
ATOM 826 N N . THR A 1 103 ? 18.171 -1.505 -17.946 1.00 96.56 103 THR A N 1
ATOM 827 C CA . THR A 1 103 ? 17.605 -2.857 -17.847 1.00 96.56 103 THR A CA 1
ATOM 828 C C . THR A 1 103 ? 16.320 -2.977 -18.663 1.00 96.56 103 THR A C 1
ATOM 830 O O . THR A 1 103 ? 16.214 -3.880 -19.490 1.00 96.56 103 THR A O 1
ATOM 833 N N . ILE A 1 104 ? 15.411 -2.001 -18.568 1.00 95.81 104 ILE A N 1
ATOM 834 C CA . ILE A 1 104 ? 14.208 -1.917 -19.414 1.00 95.81 104 ILE A CA 1
ATOM 835 C C . ILE A 1 104 ? 14.585 -1.907 -20.900 1.00 95.81 104 ILE A C 1
ATOM 837 O O . ILE A 1 104 ? 13.997 -2.628 -21.707 1.00 95.81 104 ILE A O 1
ATOM 841 N N . SER A 1 105 ? 15.600 -1.123 -21.276 1.00 95.44 105 SER A N 1
ATOM 842 C CA . SER A 1 105 ? 16.065 -1.055 -22.665 1.00 95.44 105 SER A CA 1
ATOM 843 C C . SER A 1 105 ? 16.610 -2.398 -23.167 1.00 95.44 105 SER A C 1
ATOM 845 O O . SER A 1 105 ? 16.310 -2.785 -24.299 1.00 95.44 105 SER A O 1
ATOM 847 N N . ARG A 1 106 ? 17.366 -3.125 -22.329 1.00 95.62 106 ARG A N 1
ATOM 848 C CA . ARG A 1 106 ? 17.883 -4.474 -22.625 1.00 95.62 106 ARG A CA 1
ATOM 849 C C . ARG A 1 106 ? 16.758 -5.497 -22.768 1.00 95.62 106 ARG A C 1
ATOM 851 O O . ARG A 1 106 ? 16.725 -6.204 -23.772 1.00 95.62 106 ARG A O 1
ATOM 858 N N . VAL A 1 107 ? 15.824 -5.536 -21.816 1.00 95.88 107 VAL A N 1
ATOM 859 C CA . VAL A 1 107 ? 14.657 -6.433 -21.853 1.00 95.88 107 VAL A CA 1
ATOM 860 C C . VAL A 1 107 ? 13.827 -6.171 -23.104 1.00 95.88 107 VAL A C 1
ATOM 862 O O . VAL A 1 107 ? 13.529 -7.101 -23.846 1.00 95.88 107 VAL A O 1
ATOM 865 N N . ARG A 1 108 ? 13.536 -4.905 -23.422 1.00 94.69 108 ARG A N 1
ATOM 866 C CA . ARG A 1 108 ? 12.795 -4.542 -24.638 1.00 94.69 108 ARG A CA 1
ATOM 867 C C . ARG A 1 108 ? 13.500 -5.012 -25.914 1.00 94.69 108 ARG A C 1
ATOM 869 O O . ARG A 1 108 ? 12.835 -5.494 -26.827 1.00 94.69 108 ARG A O 1
ATOM 876 N N . ALA A 1 109 ? 14.823 -4.863 -25.996 1.00 93.62 109 ALA A N 1
ATOM 877 C CA . ALA A 1 109 ? 15.594 -5.326 -27.150 1.00 93.62 109 ALA A CA 1
ATOM 878 C C . ALA A 1 109 ? 15.544 -6.856 -27.289 1.00 93.62 109 ALA A C 1
ATOM 880 O O . ALA A 1 109 ? 15.281 -7.358 -28.379 1.00 93.62 109 ALA A O 1
ATOM 881 N N . ALA A 1 110 ? 15.714 -7.578 -26.181 1.00 92.56 110 ALA A N 1
ATOM 882 C CA . ALA A 1 110 ? 15.679 -9.035 -26.156 1.00 92.56 110 ALA A CA 1
ATOM 883 C C . ALA A 1 110 ? 14.289 -9.602 -26.481 1.00 92.56 110 ALA A C 1
ATOM 885 O O . ALA A 1 110 ? 14.177 -10.537 -27.269 1.00 92.56 110 ALA A O 1
ATOM 886 N N . LEU A 1 111 ? 13.221 -8.998 -25.949 1.00 91.75 111 LEU A N 1
ATOM 887 C CA . LEU A 1 111 ? 11.845 -9.372 -26.288 1.00 91.75 111 LEU A CA 1
ATOM 888 C C . LEU A 1 111 ? 11.546 -9.116 -27.768 1.00 91.75 111 LEU A C 1
ATOM 890 O O . LEU A 1 111 ? 10.933 -9.951 -28.429 1.00 91.75 111 LEU A O 1
ATOM 894 N N . LYS A 1 112 ? 12.025 -7.996 -28.325 1.00 91.31 112 LYS A N 1
ATOM 895 C CA . LYS A 1 112 ? 11.885 -7.711 -29.758 1.00 91.31 112 LYS A CA 1
ATOM 896 C C . LYS A 1 112 ? 12.592 -8.763 -30.618 1.00 91.31 112 LYS A C 1
ATOM 898 O O . LYS A 1 112 ? 12.014 -9.218 -31.599 1.00 91.31 112 LYS A O 1
ATOM 903 N N . GLU A 1 113 ? 13.817 -9.144 -30.266 1.00 89.12 113 GLU A N 1
ATOM 904 C CA . GLU A 1 113 ? 14.577 -10.192 -30.963 1.00 89.12 113 GLU A CA 1
ATOM 905 C C . GLU A 1 113 ? 13.877 -11.556 -30.875 1.00 89.12 113 GLU A C 1
ATOM 907 O O . GLU A 1 113 ? 13.767 -12.273 -31.874 1.00 89.12 113 GLU A O 1
ATOM 912 N N . GLN A 1 114 ? 13.321 -11.884 -29.707 1.00 84.94 114 GLN A N 1
ATOM 913 C CA . GLN A 1 114 ? 12.567 -13.116 -29.500 1.00 84.94 114 GLN A CA 1
ATOM 914 C C . GLN A 1 114 ? 11.319 -13.183 -30.386 1.00 84.94 114 GLN A C 1
ATOM 916 O O . GLN A 1 114 ? 11.077 -14.217 -31.011 1.00 84.94 114 GLN A O 1
ATOM 921 N N . CYS A 1 115 ? 10.569 -12.083 -30.505 1.00 85.38 115 CYS A N 1
ATOM 922 C CA . CYS A 1 115 ? 9.409 -12.002 -31.396 1.00 85.38 115 CYS A CA 1
ATOM 923 C C . CYS A 1 115 ? 9.758 -12.282 -32.867 1.00 85.38 115 CYS A C 1
ATOM 925 O O . CYS A 1 115 ? 8.889 -12.720 -33.616 1.00 85.38 115 CYS A O 1
ATOM 927 N N . LEU A 1 116 ? 11.005 -12.031 -33.280 1.00 85.06 116 LEU A N 1
ATOM 928 C CA . LEU A 1 116 ? 11.480 -12.276 -34.644 1.00 85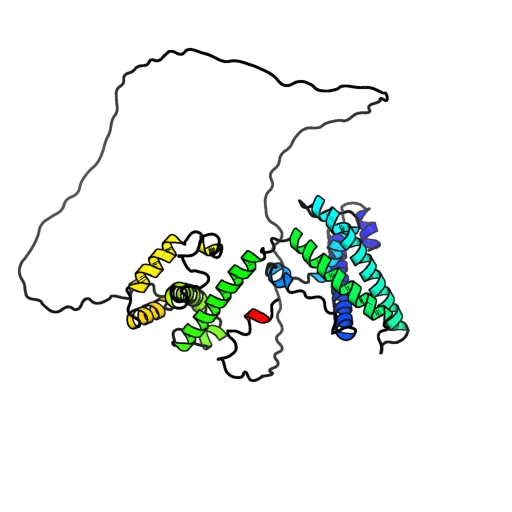.06 116 LEU A CA 1
ATOM 929 C C . LEU A 1 116 ? 12.056 -13.686 -34.842 1.00 85.06 116 LEU A C 1
ATOM 931 O O . LEU A 1 116 ? 12.083 -14.163 -35.972 1.00 85.06 116 LEU A O 1
ATOM 935 N N . THR A 1 117 ? 12.516 -14.342 -33.772 1.00 79.69 117 THR A N 1
ATOM 936 C CA . THR A 1 117 ? 13.273 -15.605 -33.862 1.00 79.69 117 THR A CA 1
ATOM 937 C C . THR A 1 117 ? 12.458 -16.826 -33.439 1.00 79.69 117 THR A C 1
ATOM 939 O O . THR A 1 117 ? 12.348 -17.787 -34.195 1.00 79.69 117 THR A O 1
ATOM 942 N N . ASN A 1 118 ? 11.899 -16.826 -32.224 1.00 74.00 118 ASN A N 1
ATOM 943 C CA . ASN A 1 118 ? 11.125 -17.950 -31.696 1.00 74.00 118 ASN A CA 1
ATOM 944 C C . ASN A 1 118 ? 10.216 -17.489 -30.552 1.00 74.00 118 ASN A C 1
ATOM 946 O O . ASN A 1 118 ? 10.681 -17.128 -29.471 1.00 74.00 118 ASN A O 1
ATOM 950 N N . ARG A 1 119 ? 8.903 -17.551 -30.780 1.00 75.94 119 ARG A N 1
ATOM 951 C CA . ARG A 1 119 ? 7.891 -17.092 -29.822 1.00 75.94 119 ARG A CA 1
ATOM 952 C C . ARG A 1 119 ? 7.623 -18.081 -28.682 1.00 75.94 119 ARG A C 1
ATOM 954 O O . ARG A 1 119 ? 7.088 -17.669 -27.664 1.00 75.94 119 ARG A O 1
ATOM 961 N N . GLN A 1 120 ? 7.968 -19.357 -28.847 1.00 76.75 120 GLN A N 1
ATOM 962 C CA . GLN A 1 120 ? 7.448 -20.430 -27.988 1.00 76.75 120 GLN A CA 1
ATOM 963 C C . GLN A 1 120 ? 8.318 -20.738 -26.763 1.00 76.75 120 GLN A C 1
ATOM 965 O O . GLN A 1 120 ? 7.846 -21.378 -25.831 1.00 76.75 120 GLN A O 1
ATOM 970 N N . VAL A 1 121 ? 9.589 -20.315 -26.744 1.00 83.06 121 VAL A N 1
ATOM 971 C CA . VAL A 1 121 ? 10.513 -20.616 -25.637 1.00 83.06 121 VAL A CA 1
ATOM 972 C C . VAL A 1 121 ? 11.351 -19.389 -25.288 1.00 83.06 121 VAL A C 1
ATOM 974 O O . VAL A 1 121 ? 12.023 -18.822 -26.150 1.00 83.06 121 VAL A O 1
ATOM 977 N N . TYR A 1 122 ? 11.352 -19.002 -24.010 1.00 87.75 122 TYR A N 1
ATOM 978 C CA . TYR A 1 122 ? 12.222 -17.943 -23.495 1.00 87.75 122 TYR A CA 1
ATOM 979 C C . TYR A 1 122 ? 13.642 -18.469 -23.265 1.00 87.75 122 TYR A C 1
ATOM 981 O O . TYR A 1 122 ? 13.844 -19.449 -22.546 1.00 87.75 122 TYR A O 1
ATOM 989 N N . SER A 1 123 ? 14.637 -17.793 -23.846 1.00 89.62 123 SER A N 1
ATOM 990 C CA . SER A 1 123 ? 16.051 -18.109 -23.603 1.00 89.62 123 SER A CA 1
ATOM 991 C C . SER A 1 123 ? 16.444 -17.859 -22.143 1.00 89.62 123 SER A C 1
ATOM 993 O O . SER A 1 123 ? 15.917 -16.943 -21.511 1.00 89.62 123 SER A O 1
ATOM 995 N N . GLN A 1 124 ? 17.423 -18.610 -21.622 1.00 90.75 124 GLN A N 1
ATOM 996 C CA . GLN A 1 124 ? 17.919 -18.398 -20.255 1.00 90.75 124 GLN A CA 1
ATOM 997 C C . GLN A 1 124 ? 18.423 -16.964 -20.049 1.00 90.75 124 GLN A C 1
ATOM 999 O O . GLN A 1 124 ? 18.059 -16.313 -19.080 1.00 90.75 124 GLN A O 1
ATOM 1004 N N . LYS A 1 125 ? 19.147 -16.423 -21.036 1.00 92.06 125 LYS A N 1
ATOM 1005 C CA . LYS A 1 125 ? 19.621 -15.035 -21.026 1.00 92.06 125 LYS A CA 1
ATOM 1006 C C . LYS A 1 125 ? 18.483 -14.029 -20.830 1.00 92.06 125 LYS A 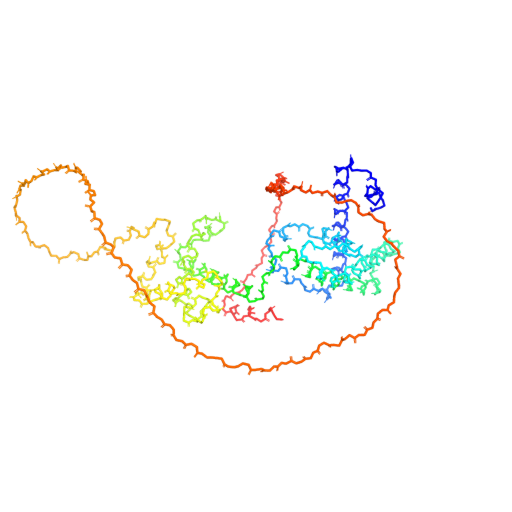C 1
ATOM 1008 O O . LYS A 1 125 ? 18.660 -13.038 -20.130 1.00 92.06 125 LYS A O 1
ATOM 1013 N N . LEU A 1 126 ? 17.331 -14.247 -21.469 1.00 92.38 126 LEU A N 1
ATOM 1014 C CA . LEU A 1 126 ? 16.166 -13.387 -21.277 1.00 92.38 126 LEU A CA 1
ATOM 1015 C C . LEU A 1 126 ? 15.557 -13.566 -19.888 1.00 92.38 126 LEU A C 1
ATOM 1017 O O . LEU A 1 126 ? 15.240 -12.562 -19.262 1.00 92.38 126 LEU A O 1
ATOM 1021 N N . LYS A 1 127 ? 15.433 -14.802 -19.396 1.00 93.56 127 LYS A N 1
ATOM 1022 C CA . LYS A 1 127 ? 14.951 -15.063 -18.033 1.00 93.56 127 LYS A CA 1
ATOM 1023 C C . LYS A 1 127 ? 15.802 -14.329 -16.997 1.00 93.56 127 LYS A C 1
ATOM 1025 O O . LYS A 1 127 ? 15.248 -13.599 -16.184 1.00 93.56 127 LYS A O 1
ATOM 1030 N N . ASP A 1 128 ? 17.127 -14.406 -17.107 1.00 94.75 128 ASP A N 1
ATOM 1031 C CA . ASP A 1 128 ? 18.051 -13.699 -16.213 1.00 94.75 128 ASP A CA 1
ATOM 1032 C C . ASP A 1 128 ? 17.844 -12.172 -16.271 1.00 94.75 128 ASP A C 1
ATOM 1034 O O . ASP A 1 128 ? 17.833 -11.497 -15.244 1.00 94.75 128 ASP A O 1
ATOM 1038 N N . MET A 1 129 ? 17.607 -11.617 -17.469 1.00 95.62 129 MET A N 1
ATOM 1039 C CA . MET A 1 129 ? 17.291 -10.191 -17.636 1.00 95.62 129 MET A CA 1
ATOM 1040 C C . MET A 1 129 ? 15.922 -9.800 -17.063 1.00 95.62 129 MET A C 1
ATOM 1042 O O . MET A 1 129 ? 15.775 -8.674 -16.593 1.00 95.62 129 MET A O 1
ATOM 1046 N N . LEU A 1 130 ? 14.926 -10.688 -17.112 1.00 96.00 130 LEU A N 1
ATOM 1047 C CA . LEU A 1 130 ? 13.600 -10.453 -16.529 1.00 96.00 130 LEU A CA 1
ATOM 1048 C C . LEU A 1 130 ? 13.650 -10.489 -14.995 1.00 96.00 130 LEU A C 1
ATOM 1050 O O . LEU A 1 130 ? 12.996 -9.664 -14.364 1.00 96.00 130 LEU A O 1
ATOM 1054 N N . ILE A 1 131 ? 14.467 -11.372 -14.407 1.00 95.81 131 ILE A N 1
ATOM 1055 C CA . ILE A 1 131 ? 14.738 -11.392 -12.959 1.00 95.81 131 ILE A CA 1
ATOM 1056 C C . ILE A 1 131 ? 15.433 -10.093 -12.539 1.00 95.81 131 ILE A C 1
ATOM 1058 O O . ILE A 1 131 ? 14.978 -9.421 -11.615 1.00 95.81 131 ILE A O 1
ATOM 1062 N N . GLU A 1 132 ? 16.505 -9.704 -13.243 1.00 95.62 132 GLU A N 1
ATOM 1063 C CA . GLU A 1 132 ? 17.222 -8.445 -12.985 1.00 95.62 132 GLU A CA 1
ATOM 1064 C C . GLU A 1 132 ? 16.265 -7.246 -13.076 1.00 95.62 132 GLU A C 1
ATOM 1066 O O . GLU A 1 132 ? 16.260 -6.381 -12.200 1.00 95.62 132 GLU A O 1
ATOM 1071 N N . PHE A 1 133 ? 15.413 -7.211 -14.105 1.00 96.38 133 PHE A N 1
ATOM 1072 C CA . PHE A 1 133 ? 14.386 -6.184 -14.262 1.00 96.38 133 PHE A CA 1
ATOM 1073 C C . PHE A 1 133 ? 13.422 -6.137 -13.076 1.00 96.38 133 PHE A C 1
ATOM 1075 O O . PHE A 1 133 ? 13.179 -5.050 -12.553 1.00 96.38 133 PHE A O 1
ATOM 1082 N N . ASP A 1 134 ? 12.884 -7.279 -12.652 1.00 95.75 134 ASP A N 1
ATOM 1083 C CA . ASP A 1 134 ? 11.866 -7.323 -11.605 1.00 95.75 134 ASP A CA 1
ATOM 1084 C C . ASP A 1 134 ? 12.405 -6.857 -10.246 1.00 95.75 134 ASP A C 1
ATOM 1086 O O . ASP A 1 134 ? 11.726 -6.106 -9.540 1.00 95.75 134 ASP A O 1
ATOM 1090 N N . VAL A 1 135 ? 13.653 -7.211 -9.919 1.00 95.25 135 VAL A N 1
ATOM 1091 C CA . VAL A 1 135 ? 14.350 -6.726 -8.716 1.00 95.25 135 VAL A CA 1
ATOM 1092 C C . VAL A 1 135 ? 14.603 -5.221 -8.803 1.00 95.25 135 VAL A C 1
ATOM 1094 O O . VAL A 1 135 ? 14.275 -4.477 -7.877 1.00 95.25 135 VAL A O 1
ATOM 1097 N N . MET A 1 136 ? 15.153 -4.747 -9.925 1.00 95.50 136 MET A N 1
ATOM 1098 C CA . MET A 1 136 ? 15.468 -3.326 -10.111 1.00 95.50 136 MET A CA 1
ATOM 1099 C C . MET A 1 136 ? 14.217 -2.450 -10.090 1.00 95.50 136 MET A C 1
ATOM 1101 O O . MET A 1 136 ? 14.248 -1.340 -9.557 1.00 95.50 136 MET A O 1
ATOM 1105 N N . TRP A 1 137 ? 13.117 -2.941 -10.661 1.00 95.69 137 TRP A N 1
ATOM 1106 C CA . TRP A 1 137 ? 11.836 -2.253 -10.614 1.00 95.69 137 TRP A CA 1
ATOM 1107 C C . TRP A 1 137 ? 11.327 -2.141 -9.177 1.00 95.69 137 TRP A C 1
ATOM 1109 O O . TRP A 1 137 ? 10.899 -1.065 -8.774 1.00 95.69 137 TRP A O 1
ATOM 1119 N N . ALA A 1 138 ? 11.419 -3.222 -8.393 1.00 94.50 138 ALA A N 1
ATOM 1120 C CA . ALA A 1 138 ? 11.000 -3.259 -6.990 1.00 94.50 138 ALA A CA 1
ATOM 1121 C C . ALA A 1 138 ? 11.670 -2.179 -6.156 1.00 94.50 138 ALA A C 1
ATOM 1123 O O . ALA A 1 138 ? 11.012 -1.414 -5.452 1.00 94.50 138 ALA A O 1
ATOM 1124 N N . ASP A 1 139 ? 12.997 -2.153 -6.241 1.00 94.31 139 ASP A N 1
ATOM 1125 C CA . ASP A 1 139 ? 13.831 -1.315 -5.397 1.00 94.31 139 ASP A CA 1
ATOM 1126 C C . ASP A 1 139 ? 13.676 0.156 -5.790 1.00 94.31 139 ASP A C 1
ATOM 1128 O O . ASP A 1 139 ? 13.557 1.029 -4.928 1.00 94.31 139 ASP A O 1
ATOM 1132 N N . PHE A 1 140 ? 13.576 0.435 -7.094 1.00 95.81 140 PHE A N 1
ATOM 1133 C CA . PHE A 1 140 ? 13.281 1.781 -7.565 1.00 95.81 140 PHE A CA 1
ATOM 1134 C C . PHE A 1 140 ? 11.882 2.244 -7.145 1.00 95.81 140 PHE A C 1
ATOM 1136 O O . PHE A 1 140 ? 11.751 3.351 -6.630 1.00 95.81 140 PHE A O 1
ATOM 1143 N N . GLU A 1 141 ? 10.852 1.412 -7.327 1.00 94.31 141 GLU A N 1
ATOM 1144 C CA . GLU A 1 141 ? 9.473 1.719 -6.935 1.00 94.31 141 GLU A CA 1
ATOM 1145 C C . GLU A 1 141 ? 9.381 2.065 -5.451 1.00 94.31 141 GLU A C 1
ATOM 1147 O O . GLU A 1 141 ? 8.886 3.135 -5.089 1.00 94.31 141 GLU A O 1
ATOM 1152 N N . PHE A 1 142 ? 9.926 1.193 -4.601 1.00 92.19 142 PHE A N 1
ATOM 1153 C CA . PHE A 1 142 ? 9.917 1.372 -3.157 1.00 92.19 142 PHE A CA 1
ATOM 1154 C C . PHE A 1 142 ? 10.521 2.718 -2.742 1.00 92.19 142 PHE A C 1
ATOM 1156 O O . PHE A 1 142 ? 9.901 3.471 -1.988 1.00 92.19 142 PHE A O 1
ATOM 1163 N N . ARG A 1 143 ? 11.706 3.047 -3.270 1.00 92.38 143 ARG A N 1
ATOM 1164 C CA . ARG A 1 143 ? 12.421 4.287 -2.939 1.00 92.38 143 ARG A CA 1
ATOM 1165 C C . ARG A 1 143 ? 11.746 5.519 -3.524 1.00 92.38 143 ARG A C 1
ATOM 1167 O O . ARG A 1 143 ? 11.630 6.525 -2.836 1.00 92.38 143 ARG A O 1
ATOM 1174 N N . TYR A 1 144 ? 11.306 5.452 -4.778 1.00 93.12 144 TYR A N 1
ATOM 1175 C CA . TYR A 1 144 ? 10.701 6.586 -5.469 1.00 93.12 144 TYR A CA 1
ATOM 1176 C C . TYR A 1 144 ? 9.370 6.984 -4.829 1.00 93.12 144 TYR A C 1
ATOM 1178 O O . TYR A 1 144 ? 9.178 8.147 -4.480 1.00 93.12 144 TYR A O 1
ATOM 1186 N N . VAL A 1 145 ? 8.470 6.021 -4.610 1.00 91.00 145 VAL A N 1
ATOM 1187 C CA . VAL A 1 145 ? 7.173 6.289 -3.970 1.00 91.00 145 VAL A CA 1
ATOM 1188 C C . VAL A 1 145 ? 7.365 6.734 -2.519 1.00 91.00 145 VAL A C 1
ATOM 1190 O O . VAL A 1 145 ? 6.654 7.623 -2.060 1.00 91.00 145 VAL A O 1
ATOM 1193 N N . GLY A 1 146 ? 8.373 6.194 -1.825 1.00 89.06 146 GLY A N 1
ATOM 1194 C CA . GLY A 1 146 ? 8.758 6.629 -0.480 1.00 89.06 146 GLY A CA 1
ATOM 1195 C C . GLY A 1 146 ? 9.178 8.099 -0.371 1.00 89.06 146 GLY A C 1
ATOM 1196 O O . GLY A 1 146 ? 9.048 8.675 0.705 1.00 89.06 146 GLY A O 1
ATOM 1197 N N . LEU A 1 147 ? 9.653 8.708 -1.462 1.00 90.06 147 LEU A N 1
ATOM 1198 C CA . LEU A 1 147 ? 9.966 10.141 -1.524 1.00 90.06 147 LEU A CA 1
ATOM 1199 C C . LEU A 1 147 ? 8.762 10.990 -1.945 1.00 90.06 147 LEU A C 1
ATOM 1201 O O . LEU A 1 147 ? 8.664 12.147 -1.562 1.00 90.06 147 LEU A O 1
ATOM 1205 N N . MET A 1 148 ? 7.852 10.437 -2.747 1.00 86.12 148 MET A N 1
ATOM 1206 C CA . MET A 1 148 ? 6.702 11.181 -3.272 1.00 86.12 148 MET A CA 1
ATOM 1207 C C . MET A 1 148 ? 5.517 11.224 -2.314 1.00 86.12 148 MET A C 1
ATOM 1209 O O . MET A 1 148 ? 4.708 12.151 -2.361 1.00 86.12 148 MET A O 1
ATOM 1213 N N . CYS A 1 149 ? 5.385 10.209 -1.467 1.00 83.19 149 CYS A N 1
ATOM 1214 C CA . CYS A 1 149 ? 4.238 10.040 -0.596 1.00 83.19 149 CYS A CA 1
ATOM 1215 C C . CYS A 1 149 ? 4.693 9.741 0.829 1.00 83.19 149 CYS A C 1
ATOM 1217 O O . CYS A 1 149 ? 5.709 9.090 1.060 1.00 83.19 149 CYS A O 1
ATOM 1219 N N . SER A 1 150 ? 3.893 10.174 1.802 1.00 77.81 150 SER A N 1
ATOM 1220 C CA . SER A 1 150 ? 4.087 9.774 3.194 1.00 77.81 150 SER A CA 1
ATOM 1221 C C . SER A 1 150 ? 3.770 8.286 3.334 1.00 77.81 150 SER A C 1
ATOM 1223 O O . SER A 1 150 ? 2.610 7.885 3.439 1.00 77.81 150 SER A O 1
ATOM 1225 N N . VAL A 1 151 ? 4.806 7.452 3.286 1.00 80.81 151 VAL A N 1
ATOM 1226 C CA . VAL A 1 151 ? 4.679 6.012 3.512 1.00 80.81 151 VAL A CA 1
ATOM 1227 C C . VAL A 1 151 ? 4.682 5.752 5.014 1.00 80.81 151 VAL A C 1
ATOM 1229 O O . VAL A 1 151 ? 5.526 6.264 5.754 1.00 80.81 151 VAL A O 1
ATOM 1232 N N . LYS A 1 152 ? 3.734 4.935 5.483 1.00 81.44 152 LYS A N 1
ATOM 1233 C CA . LYS A 1 152 ? 3.645 4.558 6.900 1.00 81.44 152 LYS A CA 1
ATOM 1234 C C . LYS A 1 152 ? 4.942 3.872 7.332 1.00 81.44 152 LYS A C 1
ATOM 1236 O O . LYS A 1 152 ? 5.420 2.949 6.668 1.00 81.44 152 LYS A O 1
ATOM 1241 N N . SER A 1 153 ? 5.484 4.276 8.480 1.00 85.00 153 SER A N 1
ATOM 1242 C CA . SER A 1 153 ? 6.554 3.506 9.121 1.00 85.00 153 SER A CA 1
ATOM 1243 C C . SER A 1 153 ? 6.075 2.086 9.420 1.00 85.00 153 SER A C 1
ATOM 1245 O O . SER A 1 153 ? 4.880 1.842 9.596 1.00 85.00 153 SER A O 1
ATOM 1247 N N . GLU A 1 154 ? 7.011 1.146 9.531 1.00 83.62 154 GLU A N 1
ATOM 1248 C CA . GLU A 1 154 ? 6.700 -0.246 9.863 1.00 83.62 154 GLU A CA 1
ATOM 1249 C C . GLU A 1 154 ? 5.824 -0.362 11.123 1.00 83.62 154 GLU A C 1
ATOM 1251 O O . GLU A 1 154 ? 4.801 -1.038 11.106 1.00 83.62 154 GLU A O 1
ATOM 1256 N N . ARG A 1 155 ? 6.151 0.388 12.183 1.00 86.06 155 ARG A N 1
ATOM 1257 C CA . ARG A 1 155 ? 5.341 0.410 13.411 1.00 86.06 155 ARG A CA 1
ATOM 1258 C C . ARG A 1 155 ? 3.938 0.963 13.188 1.00 86.06 155 ARG A C 1
ATOM 1260 O O . ARG A 1 155 ? 2.980 0.409 13.707 1.00 86.06 155 ARG A O 1
ATOM 1267 N N . GLN A 1 156 ? 3.796 2.051 12.429 1.00 87.25 156 GLN A N 1
ATOM 1268 C CA . GLN A 1 156 ? 2.471 2.603 12.120 1.00 87.25 156 GLN A CA 1
ATOM 1269 C C . GLN A 1 156 ? 1.623 1.615 11.319 1.00 87.25 156 GLN A C 1
ATOM 1271 O O . GLN A 1 156 ? 0.424 1.515 11.567 1.00 87.25 156 GLN A O 1
ATOM 1276 N N . TYR A 1 157 ? 2.247 0.882 10.395 1.00 87.25 157 TYR A N 1
ATOM 1277 C CA . TYR A 1 157 ? 1.583 -0.163 9.631 1.00 87.25 157 TYR A CA 1
ATOM 1278 C C . TYR A 1 157 ? 1.106 -1.308 10.537 1.00 87.25 157 TYR A C 1
ATOM 1280 O O . TYR A 1 157 ? -0.064 -1.671 10.463 1.00 87.25 157 TYR A O 1
ATOM 1288 N N . TYR A 1 158 ? 1.947 -1.807 11.452 1.00 89.56 158 TYR A N 1
ATOM 1289 C CA . TYR A 1 158 ? 1.526 -2.839 12.410 1.00 89.56 158 TYR A CA 1
ATOM 1290 C C . TYR A 1 158 ? 0.409 -2.364 13.338 1.00 89.56 158 TYR A C 1
ATOM 1292 O O . TYR A 1 158 ? -0.591 -3.057 13.472 1.00 89.56 158 TYR A O 1
ATOM 1300 N N . HIS A 1 159 ? 0.504 -1.152 13.891 1.00 90.88 159 HIS A N 1
ATOM 1301 C CA . HIS A 1 159 ? -0.581 -0.603 14.707 1.00 90.88 159 HIS A CA 1
ATOM 1302 C C . HIS A 1 159 ? -1.903 -0.509 13.940 1.00 90.88 159 HIS A C 1
ATOM 1304 O O . HIS A 1 159 ? -2.964 -0.735 14.516 1.00 90.88 159 HIS A O 1
ATOM 1310 N N . GLN A 1 160 ? -1.861 -0.157 12.652 1.00 90.06 160 GLN A N 1
ATOM 1311 C CA . GLN A 1 160 ? -3.059 -0.150 11.820 1.00 90.06 160 GLN A CA 1
ATOM 1312 C C . GLN A 1 160 ? -3.597 -1.572 11.618 1.00 90.06 160 GLN A C 1
ATOM 1314 O O . GLN A 1 160 ? -4.799 -1.773 11.757 1.00 90.06 160 GLN A O 1
ATOM 1319 N N . GLN A 1 161 ? -2.729 -2.544 11.330 1.00 91.44 161 GLN A N 1
ATOM 1320 C CA . GLN A 1 161 ? -3.117 -3.948 11.178 1.00 91.44 161 GLN A CA 1
ATOM 1321 C C . GLN A 1 161 ? -3.748 -4.508 12.455 1.00 91.44 161 GLN A C 1
ATOM 1323 O O . GLN A 1 161 ? -4.805 -5.124 12.380 1.00 91.44 161 GLN A O 1
ATOM 1328 N N . ASP A 1 162 ? -3.185 -4.227 13.630 1.00 93.00 162 ASP A N 1
ATOM 1329 C CA . ASP A 1 162 ? -3.769 -4.694 14.889 1.00 93.00 162 ASP A CA 1
ATOM 1330 C C . ASP A 1 162 ? -5.174 -4.112 15.117 1.00 93.00 162 ASP A C 1
ATOM 1332 O O . ASP A 1 162 ? -6.076 -4.812 15.580 1.00 93.00 162 ASP A O 1
ATOM 1336 N N . VAL A 1 163 ? -5.393 -2.840 14.760 1.00 93.75 163 VAL A N 1
ATOM 1337 C CA . VAL A 1 163 ? -6.723 -2.212 14.832 1.00 93.75 163 VAL A CA 1
ATOM 1338 C C . VAL A 1 163 ? -7.683 -2.812 13.800 1.00 93.75 163 VAL A C 1
ATOM 1340 O O . VAL A 1 163 ? -8.846 -3.032 14.129 1.00 93.75 163 VAL A O 1
ATOM 1343 N N . ILE A 1 164 ? -7.217 -3.122 12.585 1.00 94.12 164 ILE A N 1
ATOM 1344 C CA . ILE A 1 164 ? -8.021 -3.820 11.567 1.00 94.12 164 ILE A CA 1
ATOM 1345 C C . ILE A 1 164 ? -8.450 -5.191 12.090 1.00 94.12 164 ILE A C 1
ATOM 1347 O O . ILE A 1 164 ? -9.631 -5.517 12.035 1.00 94.12 164 ILE A O 1
ATOM 1351 N N . VAL A 1 165 ? -7.523 -5.964 12.659 1.00 95.06 165 VAL A N 1
ATOM 1352 C CA . VAL A 1 165 ? -7.830 -7.268 13.260 1.00 95.06 165 VAL A CA 1
ATOM 1353 C C . VAL A 1 165 ? -8.848 -7.111 14.385 1.00 95.06 165 VAL A C 1
ATOM 1355 O O . VAL A 1 165 ? -9.828 -7.848 14.415 1.00 95.06 165 VAL A O 1
ATOM 1358 N N . LEU A 1 166 ? -8.683 -6.117 15.264 1.00 95.75 166 LEU A N 1
ATOM 1359 C CA . LEU A 1 166 ? -9.666 -5.825 16.308 1.00 95.75 166 LEU A CA 1
ATOM 1360 C C . LEU A 1 166 ? -11.056 -5.533 15.719 1.00 95.75 166 LEU A C 1
ATOM 1362 O O . LEU A 1 166 ? -12.055 -6.011 16.256 1.00 95.75 166 LEU A O 1
ATOM 1366 N N . PHE A 1 167 ? -11.138 -4.776 14.624 1.00 95.94 167 PHE A N 1
ATOM 1367 C CA . PHE A 1 167 ? -12.402 -4.504 13.938 1.00 95.94 167 PHE A CA 1
ATOM 1368 C C . PHE A 1 167 ? -12.998 -5.787 13.360 1.00 95.94 167 PHE A C 1
ATOM 1370 O O . PHE A 1 167 ? -14.170 -6.053 13.601 1.00 95.94 167 PHE A O 1
ATOM 1377 N N . CYS A 1 168 ? -12.204 -6.614 12.678 1.00 95.31 168 CYS A N 1
ATOM 1378 C CA . CYS A 1 168 ? -12.655 -7.897 12.140 1.00 95.31 168 CYS A CA 1
ATOM 1379 C C . CYS A 1 168 ? -13.189 -8.827 13.239 1.00 95.31 168 CYS A C 1
ATOM 1381 O O . CYS A 1 168 ? -14.296 -9.344 13.111 1.00 95.31 168 CYS A O 1
ATOM 1383 N N . GLU A 1 169 ? -12.451 -8.995 14.337 1.00 94.81 169 GLU A N 1
ATOM 1384 C CA . GLU A 1 169 ? -12.882 -9.796 15.493 1.00 94.81 169 GLU A CA 1
ATOM 1385 C C . GLU A 1 169 ? -14.180 -9.250 16.105 1.00 94.81 169 GLU A C 1
ATOM 1387 O O . GLU A 1 169 ? -15.084 -10.006 16.465 1.00 94.81 169 GLU A O 1
ATOM 1392 N N . SER A 1 170 ? -14.314 -7.924 16.167 1.00 95.56 170 SER A N 1
ATOM 1393 C CA . SER A 1 170 ? -15.521 -7.265 16.678 1.00 95.56 170 SER A CA 1
ATOM 1394 C C . SER A 1 170 ? -16.718 -7.456 15.750 1.00 95.56 170 SER A C 1
ATOM 1396 O O . SER A 1 170 ? -17.814 -7.719 16.238 1.00 95.56 170 SER A O 1
ATOM 1398 N N . THR A 1 171 ? -16.520 -7.403 14.430 1.00 95.50 171 THR A N 1
ATOM 1399 C CA . THR A 1 171 ? -17.548 -7.710 13.424 1.00 95.50 171 THR A CA 1
ATOM 1400 C C . THR A 1 171 ? -17.991 -9.167 13.511 1.00 95.50 171 THR A C 1
ATOM 1402 O O . THR A 1 171 ? -19.188 -9.443 13.555 1.00 95.50 171 THR A O 1
ATOM 1405 N N . LEU A 1 172 ? -17.051 -10.112 13.602 1.00 94.75 172 LEU A N 1
ATOM 1406 C CA . LEU A 1 172 ? -17.367 -11.537 13.743 1.00 94.75 172 LEU A CA 1
ATOM 1407 C C . LEU A 1 172 ? -18.134 -11.821 15.039 1.00 94.75 172 LEU A C 1
ATOM 1409 O O . LEU A 1 172 ? -19.095 -12.591 15.036 1.00 94.75 172 LEU A O 1
ATOM 1413 N N . ARG A 1 173 ? -17.751 -11.177 16.146 1.00 94.12 173 ARG A N 1
ATOM 1414 C CA . ARG A 1 173 ? -18.484 -11.258 17.415 1.00 94.12 173 ARG A CA 1
ATOM 1415 C C . ARG A 1 173 ? -19.886 -10.660 17.297 1.00 94.12 173 ARG A C 1
ATOM 1417 O O . ARG A 1 173 ? -20.828 -11.255 17.812 1.00 94.12 173 ARG A O 1
ATOM 1424 N N . ALA A 1 174 ? -20.026 -9.520 16.626 1.00 94.56 174 ALA A N 1
ATOM 1425 C CA . ALA A 1 174 ? -21.311 -8.862 16.416 1.00 94.56 174 ALA A CA 1
ATOM 1426 C C . ALA A 1 174 ? -22.274 -9.736 15.599 1.00 94.56 174 ALA A C 1
ATOM 1428 O O . ALA A 1 174 ? -23.421 -9.888 16.003 1.00 94.56 174 ALA A O 1
ATOM 1429 N N . LEU A 1 175 ? -21.790 -10.375 14.528 1.00 94.50 175 LEU A N 1
ATOM 1430 C CA . LEU A 1 175 ? -22.556 -11.356 13.749 1.00 94.50 175 LEU A CA 1
ATOM 1431 C C . LEU A 1 175 ? -22.953 -12.564 14.603 1.00 94.50 175 LEU A C 1
ATOM 1433 O O . LEU A 1 175 ? -24.106 -12.978 14.610 1.00 94.50 175 LEU A O 1
ATOM 1437 N N . LYS A 1 176 ? -22.006 -13.117 15.370 1.00 94.25 176 LYS A N 1
ATOM 1438 C CA . LYS A 1 176 ? -22.258 -14.280 16.233 1.00 94.25 176 LYS A CA 1
ATOM 1439 C C . LYS A 1 176 ? -23.319 -14.006 17.304 1.00 94.25 176 LYS A C 1
ATOM 1441 O O . LYS A 1 176 ? -24.044 -14.920 17.680 1.00 94.25 176 LYS A O 1
ATOM 1446 N N . ASN A 1 177 ? -23.366 -12.781 17.818 1.00 91.50 177 ASN A N 1
ATOM 1447 C CA . ASN A 1 177 ? -24.320 -12.364 18.841 1.00 91.50 177 ASN A CA 1
ATOM 1448 C C . ASN A 1 177 ? -25.587 -11.711 18.253 1.00 91.50 177 ASN A C 1
ATOM 1450 O O . ASN A 1 177 ? -26.402 -11.202 19.027 1.00 91.50 177 ASN A O 1
ATOM 1454 N N . GLU A 1 178 ? -25.736 -11.710 16.922 1.00 92.62 178 GLU A N 1
ATOM 1455 C CA . GLU A 1 178 ? -26.888 -11.151 16.199 1.00 92.62 178 GLU A CA 1
ATOM 1456 C C . GLU A 1 178 ? -27.125 -9.663 16.527 1.00 92.62 178 GLU A C 1
ATOM 1458 O O . GLU A 1 178 ? -28.247 -9.201 16.732 1.00 92.62 178 GLU A O 1
ATOM 1463 N N . TYR A 1 179 ? -26.039 -8.895 16.657 1.00 90.94 179 TYR A N 1
ATOM 1464 C CA . TYR A 1 179 ? -26.099 -7.433 16.803 1.00 90.94 179 TYR A CA 1
ATOM 1465 C C . TYR A 1 179 ? -26.206 -6.728 15.451 1.00 90.94 179 TYR A C 1
ATOM 1467 O O . TYR A 1 179 ? -26.736 -5.623 15.366 1.00 90.94 179 TYR A O 1
ATOM 1475 N N . ILE A 1 180 ? -25.645 -7.366 14.426 1.00 91.94 180 ILE A N 1
ATOM 1476 C CA . ILE A 1 180 ? -25.663 -6.969 13.022 1.00 91.94 180 ILE A CA 1
ATOM 1477 C C . ILE A 1 180 ? -25.882 -8.234 12.192 1.00 91.94 180 ILE A C 1
ATOM 1479 O O . ILE A 1 180 ? -25.447 -9.313 12.605 1.00 91.94 180 ILE A O 1
ATOM 1483 N N . ASP A 1 181 ? -26.478 -8.083 11.015 1.00 91.75 181 ASP A N 1
ATOM 1484 C CA . ASP A 1 181 ? -26.760 -9.196 10.106 1.00 91.75 181 ASP A CA 1
ATOM 1485 C C . ASP A 1 181 ? -25.770 -9.242 8.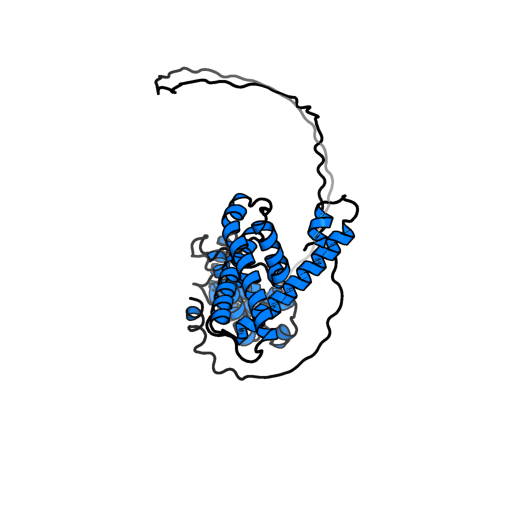930 1.00 91.75 181 ASP A C 1
ATOM 1487 O O . ASP A 1 181 ? -25.146 -8.233 8.586 1.00 91.75 181 ASP A O 1
ATOM 1491 N N . SER A 1 182 ? -25.648 -10.408 8.280 1.00 93.56 182 SER A N 1
ATOM 1492 C CA . SER A 1 182 ? -24.823 -10.568 7.064 1.00 93.56 182 SER A CA 1
ATOM 1493 C C . SER A 1 182 ? -25.276 -9.614 5.959 1.00 93.56 182 SER A C 1
ATOM 1495 O O . SER A 1 182 ? -24.446 -8.948 5.344 1.00 93.56 182 SER A O 1
ATOM 1497 N N . ASP A 1 183 ? -26.593 -9.462 5.790 1.00 94.69 183 ASP A N 1
ATOM 1498 C CA . ASP A 1 183 ? -27.198 -8.579 4.791 1.00 94.69 183 ASP A CA 1
ATOM 1499 C C . ASP A 1 183 ? -26.733 -7.130 4.956 1.00 94.69 183 ASP A C 1
ATOM 1501 O O . ASP A 1 183 ? -26.465 -6.445 3.972 1.00 94.69 183 ASP A O 1
ATOM 1505 N N . MET A 1 184 ? -26.571 -6.660 6.198 1.00 92.19 184 MET A N 1
ATOM 1506 C CA . MET A 1 184 ? -26.079 -5.306 6.450 1.00 92.19 184 MET A CA 1
ATOM 1507 C C . MET A 1 184 ? -24.645 -5.136 5.928 1.00 92.19 184 MET A C 1
ATOM 1509 O O . MET A 1 184 ? -24.305 -4.079 5.404 1.00 92.19 184 MET A O 1
ATOM 1513 N N . ILE A 1 185 ? -23.798 -6.164 6.052 1.00 91.62 185 ILE A N 1
ATOM 1514 C CA . ILE A 1 185 ? -22.414 -6.136 5.556 1.00 91.62 185 ILE A CA 1
ATOM 1515 C C . ILE A 1 185 ? -22.401 -6.198 4.028 1.00 91.62 185 ILE A C 1
ATOM 1517 O O . ILE A 1 185 ? -21.723 -5.393 3.390 1.00 91.62 185 ILE A O 1
ATOM 1521 N N . GLU A 1 186 ? -23.158 -7.126 3.445 1.00 93.00 186 GLU A N 1
ATOM 1522 C CA . GLU A 1 186 ? -23.234 -7.336 1.994 1.00 93.00 186 GLU A CA 1
ATOM 1523 C C . GLU A 1 186 ? -23.783 -6.107 1.264 1.00 93.00 186 GLU A C 1
ATOM 1525 O O . GLU A 1 186 ? -23.274 -5.725 0.209 1.00 93.00 186 GLU A O 1
ATOM 1530 N N . MET A 1 187 ? -24.768 -5.438 1.863 1.00 94.56 187 MET A N 1
ATOM 1531 C CA . MET A 1 187 ? -25.368 -4.215 1.332 1.00 94.56 187 MET A CA 1
ATOM 1532 C C . MET A 1 187 ? -24.596 -2.942 1.710 1.00 94.56 187 MET A C 1
ATOM 1534 O O . MET A 1 187 ? -25.030 -1.845 1.358 1.00 94.56 187 MET A O 1
ATOM 1538 N N . MET A 1 188 ? -23.458 -3.071 2.406 1.00 89.62 188 MET A N 1
ATOM 1539 C CA . MET A 1 188 ? -22.658 -1.964 2.944 1.00 89.62 188 MET A CA 1
ATOM 1540 C C . MET A 1 188 ? -23.500 -0.920 3.695 1.00 89.62 188 MET A C 1
ATOM 1542 O O . MET A 1 188 ? -23.404 0.284 3.437 1.00 89.62 188 MET A O 1
ATOM 1546 N N . ASP A 1 189 ? -24.343 -1.380 4.620 1.00 92.25 189 ASP A N 1
ATOM 1547 C CA . ASP A 1 189 ? -25.222 -0.515 5.398 1.00 92.25 189 ASP A CA 1
ATOM 1548 C C . ASP A 1 189 ? -24.397 0.546 6.161 1.00 92.25 189 ASP A C 1
ATOM 1550 O O . ASP A 1 189 ? -23.476 0.207 6.917 1.00 92.25 189 ASP A O 1
ATOM 1554 N N . PRO A 1 190 ? -24.714 1.846 6.009 1.00 91.06 190 PRO A N 1
ATOM 1555 C CA . PRO A 1 190 ? -23.941 2.924 6.621 1.00 91.06 190 PRO A CA 1
ATOM 1556 C C . PRO A 1 190 ? -23.944 2.885 8.158 1.00 91.06 190 PRO A C 1
ATOM 1558 O O . PRO A 1 190 ? -23.043 3.448 8.783 1.00 91.06 190 PRO A O 1
ATOM 1561 N N . SER A 1 191 ? -24.911 2.222 8.799 1.00 89.88 191 SER A N 1
ATOM 1562 C CA . SER A 1 191 ? -24.952 2.060 10.259 1.00 89.88 191 SER A CA 1
ATOM 1563 C C . SER A 1 191 ? -23.767 1.251 10.799 1.00 89.88 191 SER A C 1
ATOM 1565 O O . SER A 1 191 ? -23.265 1.556 11.886 1.00 89.88 191 SER A O 1
ATOM 1567 N N . ILE A 1 192 ? -23.234 0.302 10.019 1.00 92.19 192 ILE A N 1
ATOM 1568 C CA . ILE A 1 192 ? -22.060 -0.510 10.382 1.00 92.19 192 ILE A CA 1
ATOM 1569 C C . ILE A 1 192 ? -20.832 0.375 10.605 1.00 92.19 192 ILE A C 1
ATOM 1571 O O . ILE A 1 192 ? -20.038 0.112 11.514 1.00 92.19 192 ILE A O 1
ATOM 1575 N N . MET A 1 193 ? -20.709 1.470 9.845 1.00 91.25 193 MET A N 1
ATOM 1576 C CA . MET A 1 193 ? -19.609 2.429 9.992 1.00 91.25 193 MET A CA 1
ATOM 1577 C C . MET A 1 193 ? -19.586 3.096 11.373 1.00 91.25 193 MET A C 1
ATOM 1579 O O . MET A 1 193 ? -18.538 3.584 11.791 1.00 91.25 193 MET A O 1
ATOM 1583 N N . PHE A 1 194 ? -20.709 3.102 12.097 1.00 90.94 194 PHE A N 1
ATOM 1584 C CA . PHE A 1 194 ? -20.792 3.589 13.475 1.00 90.94 194 PHE A CA 1
ATOM 1585 C C . PHE A 1 194 ? -20.781 2.454 14.497 1.00 90.94 194 PHE A C 1
ATOM 1587 O O . PHE A 1 194 ? -20.109 2.573 15.524 1.00 90.94 194 PHE A O 1
ATOM 1594 N N . ALA A 1 195 ? -21.507 1.368 14.229 1.00 93.25 195 ALA A N 1
ATOM 1595 C CA . ALA A 1 195 ? -21.639 0.243 15.147 1.00 93.25 195 ALA A CA 1
ATOM 1596 C C . ALA A 1 195 ? -20.291 -0.451 15.394 1.00 93.25 195 ALA A C 1
ATOM 1598 O O . ALA A 1 195 ? -19.876 -0.593 16.546 1.00 93.25 195 ALA A O 1
ATOM 1599 N N . ILE A 1 196 ? -19.558 -0.812 14.334 1.00 95.31 196 ILE A N 1
ATOM 1600 C CA . ILE A 1 196 ? -18.316 -1.589 14.456 1.00 95.31 196 ILE A CA 1
ATOM 1601 C C . ILE A 1 196 ? -17.231 -0.846 15.237 1.00 95.31 196 ILE A C 1
ATOM 1603 O O . ILE A 1 196 ? -16.700 -1.441 16.174 1.00 95.31 196 ILE A O 1
ATOM 1607 N N . PRO A 1 197 ? -16.915 0.439 14.970 1.00 94.88 197 PRO A N 1
ATOM 1608 C CA . PRO A 1 197 ? -15.921 1.145 15.777 1.00 94.88 197 PRO A CA 1
ATOM 1609 C C . PRO A 1 197 ? -16.289 1.223 17.264 1.00 94.88 197 PRO A C 1
ATOM 1611 O O . PRO A 1 197 ? -15.411 1.109 18.119 1.00 94.88 197 PRO A O 1
ATOM 1614 N N . ARG A 1 198 ? -17.579 1.392 17.593 1.00 94.94 198 ARG A N 1
ATOM 1615 C CA . ARG A 1 198 ? -18.057 1.430 18.987 1.00 94.94 198 ARG A CA 1
ATOM 1616 C C . ARG A 1 198 ? -17.899 0.072 19.663 1.00 94.94 198 ARG A C 1
ATOM 1618 O O . ARG A 1 198 ? -17.350 -0.001 20.762 1.00 94.94 198 ARG A O 1
ATOM 1625 N N . LEU A 1 199 ? -18.332 -0.993 18.992 1.00 95.44 199 LEU A N 1
ATOM 1626 C CA . LEU A 1 199 ? -18.165 -2.364 19.469 1.00 95.44 199 LEU A CA 1
ATOM 1627 C C . LEU A 1 199 ? -16.688 -2.739 19.608 1.00 95.44 199 LEU A C 1
ATOM 1629 O O . LEU A 1 199 ? -16.317 -3.381 20.584 1.00 95.44 199 LEU A O 1
ATOM 1633 N N . ALA A 1 200 ? -15.831 -2.288 18.691 1.00 96.38 200 ALA A N 1
ATOM 1634 C CA . ALA A 1 200 ? -14.397 -2.547 18.730 1.00 96.38 200 ALA A CA 1
ATOM 1635 C C . ALA A 1 200 ? -13.715 -1.948 19.961 1.00 96.38 200 ALA A C 1
ATOM 1637 O O . ALA A 1 200 ? -12.821 -2.575 20.527 1.00 96.38 200 ALA A O 1
ATOM 1638 N N . ILE A 1 201 ? -14.166 -0.781 20.432 1.00 95.62 201 ILE A N 1
ATOM 1639 C CA . ILE A 1 201 ? -13.676 -0.207 21.691 1.00 95.62 201 ILE A CA 1
ATOM 1640 C C . ILE A 1 201 ? -14.072 -1.096 22.876 1.00 95.62 201 ILE A C 1
ATOM 1642 O O . ILE A 1 201 ? -13.227 -1.401 23.712 1.00 95.62 201 ILE A O 1
ATOM 1646 N N . VAL A 1 202 ? -15.328 -1.547 22.947 1.00 95.12 202 VAL A N 1
ATOM 1647 C CA . VAL A 1 202 ? -15.785 -2.438 24.031 1.00 95.12 202 VAL A CA 1
ATOM 1648 C C . VAL A 1 202 ? -15.026 -3.768 23.993 1.00 95.12 202 VAL A C 1
ATOM 1650 O O . VAL A 1 202 ? -14.447 -4.186 24.998 1.00 95.12 202 VAL A O 1
ATOM 1653 N N . CYS A 1 203 ? -14.947 -4.387 22.815 1.00 94.12 203 CYS A N 1
ATOM 1654 C CA . CYS A 1 203 ? -14.240 -5.639 22.576 1.00 94.12 203 CYS A CA 1
ATOM 1655 C C . CYS A 1 203 ? -12.756 -5.526 22.956 1.00 94.12 203 CYS A C 1
ATOM 1657 O O . CYS A 1 203 ? -12.245 -6.336 23.727 1.00 94.12 203 CYS A O 1
ATOM 1659 N N . GLY A 1 204 ? -12.071 -4.475 22.505 1.00 94.44 204 GLY A N 1
ATOM 1660 C CA . GLY A 1 204 ? -10.647 -4.278 22.769 1.00 94.44 204 GLY A CA 1
ATOM 1661 C C . GLY A 1 204 ? -10.308 -3.901 24.215 1.00 94.44 204 GLY A C 1
ATOM 1662 O O . GLY A 1 204 ? -9.148 -4.002 24.601 1.00 94.44 204 GLY A O 1
ATOM 1663 N N . LEU A 1 205 ? -11.283 -3.483 25.029 1.00 94.88 205 LEU A N 1
ATOM 1664 C CA . LEU A 1 205 ? -11.068 -3.185 26.451 1.00 94.88 205 LEU A CA 1
ATOM 1665 C C . LEU A 1 205 ? -11.452 -4.347 27.376 1.00 94.88 205 LEU A C 1
ATOM 1667 O O . LEU A 1 205 ? -10.811 -4.511 28.419 1.00 94.88 205 LEU A O 1
ATOM 1671 N N . VAL A 1 206 ? -12.475 -5.127 27.009 1.00 92.12 206 VAL A N 1
ATOM 1672 C CA . VAL A 1 206 ? -13.053 -6.190 27.852 1.00 92.12 206 VAL A CA 1
ATOM 1673 C C . VAL A 1 206 ? -12.669 -7.586 27.368 1.00 92.12 206 VAL A C 1
ATOM 1675 O O . VAL A 1 206 ? -12.209 -8.404 28.158 1.00 92.12 206 VAL A O 1
ATOM 1678 N N . VAL A 1 207 ? -12.839 -7.868 26.075 1.00 88.81 207 VAL A N 1
ATOM 1679 C CA . VAL A 1 207 ? -12.636 -9.208 25.495 1.00 88.81 207 VAL A CA 1
ATOM 1680 C C . VAL A 1 207 ? -11.161 -9.448 25.173 1.00 88.81 207 VAL A C 1
ATOM 1682 O O . VAL A 1 207 ? -10.639 -10.535 25.414 1.00 88.81 207 VAL A O 1
ATOM 1685 N N . CYS A 1 208 ? -10.472 -8.423 24.672 1.00 89.56 208 CYS A N 1
ATOM 1686 C CA . CYS A 1 208 ? -9.052 -8.467 24.331 1.00 89.56 208 CYS A CA 1
ATOM 1687 C C . CYS A 1 208 ? -8.250 -7.483 25.201 1.00 89.56 208 CYS A C 1
ATOM 1689 O O . CYS A 1 208 ? -7.694 -6.525 24.665 1.00 89.56 208 CYS A O 1
ATOM 1691 N N . PRO A 1 209 ? -8.153 -7.689 26.530 1.00 86.00 209 PRO A N 1
ATOM 1692 C CA . PRO A 1 209 ? -7.563 -6.712 27.449 1.00 86.00 209 PRO A CA 1
ATOM 1693 C C . PRO A 1 209 ? -6.071 -6.458 27.205 1.00 86.00 209 PRO A C 1
ATOM 1695 O O . PRO A 1 209 ? -5.592 -5.380 27.549 1.00 86.00 209 PRO A O 1
ATOM 1698 N N . ASP A 1 210 ? -5.361 -7.411 26.593 1.00 88.06 210 ASP A N 1
ATOM 1699 C CA . ASP A 1 210 ? -3.960 -7.293 26.159 1.00 88.06 210 ASP A CA 1
ATOM 1700 C C . ASP A 1 210 ? -3.820 -6.872 24.684 1.00 88.06 210 ASP A C 1
ATOM 1702 O O . ASP A 1 210 ? -2.732 -6.920 24.111 1.00 88.06 210 ASP A O 1
ATOM 1706 N N . GLY A 1 211 ? -4.930 -6.483 24.057 1.00 88.19 211 GLY A N 1
ATOM 1707 C CA . GLY A 1 211 ? -5.011 -6.083 22.660 1.00 88.19 211 GLY A CA 1
ATOM 1708 C C . GLY A 1 211 ? -4.452 -4.682 22.374 1.00 88.19 211 GLY A C 1
ATOM 1709 O O . GLY A 1 211 ? -3.898 -4.015 23.252 1.00 88.19 211 GLY A O 1
ATOM 1710 N N . PRO A 1 212 ? -4.624 -4.193 21.133 1.00 91.31 212 PRO A N 1
ATOM 1711 C CA . PRO A 1 212 ? -3.945 -2.991 20.641 1.00 91.31 212 PRO A CA 1
ATOM 1712 C C . PRO A 1 212 ? -4.384 -1.684 21.300 1.00 91.31 212 PRO A C 1
ATOM 1714 O O . PRO A 1 212 ? -3.682 -0.684 21.202 1.00 91.31 212 PRO A O 1
ATOM 1717 N N . ILE A 1 213 ? -5.543 -1.657 21.958 1.00 93.25 213 ILE A N 1
ATOM 1718 C CA . ILE A 1 213 ? -6.072 -0.453 22.612 1.00 93.25 213 ILE A CA 1
ATOM 1719 C C . ILE A 1 213 ? -5.973 -0.519 24.140 1.00 93.25 213 ILE A C 1
ATOM 1721 O O . ILE A 1 213 ? -6.668 0.222 24.835 1.00 93.25 213 ILE A O 1
ATOM 1725 N N . ASN A 1 214 ? -5.118 -1.395 24.678 1.00 92.38 214 ASN A N 1
ATOM 1726 C CA . ASN A 1 214 ? -4.954 -1.559 26.118 1.00 92.38 214 ASN A CA 1
ATOM 1727 C C . ASN A 1 214 ? -4.431 -0.261 26.776 1.00 92.38 214 ASN A C 1
ATOM 1729 O O . ASN A 1 214 ? -3.280 0.121 26.553 1.00 92.38 214 ASN A O 1
ATOM 1733 N N . PRO A 1 215 ? -5.216 0.396 27.654 1.00 90.81 215 PRO A N 1
ATOM 1734 C CA . PRO A 1 215 ? -4.816 1.658 28.274 1.00 90.81 215 PRO A CA 1
ATOM 1735 C C . PRO A 1 215 ? -3.663 1.502 29.274 1.00 90.81 215 PRO A C 1
ATOM 1737 O O . PRO A 1 215 ? -3.017 2.495 29.604 1.00 90.81 215 PRO A O 1
ATOM 1740 N N . SER A 1 216 ? -3.389 0.283 29.749 1.00 88.56 216 SER A N 1
ATOM 1741 C CA . SER A 1 216 ? -2.305 -0.005 30.694 1.00 88.56 216 SER A CA 1
ATOM 1742 C C . SER A 1 216 ? -0.918 -0.014 30.040 1.00 88.56 216 SER A C 1
ATOM 1744 O O . SER A 1 216 ? 0.086 0.048 30.747 1.00 88.56 216 SER A O 1
ATOM 1746 N N . GLN A 1 217 ? -0.841 -0.091 28.708 1.00 88.94 217 GLN A N 1
ATOM 1747 C CA . GLN A 1 217 ? 0.428 -0.045 27.984 1.00 88.94 217 GLN A CA 1
ATOM 1748 C C . GLN A 1 217 ? 0.997 1.383 27.920 1.00 88.94 217 GLN A C 1
ATOM 1750 O O . GLN A 1 217 ? 0.254 2.359 28.027 1.00 88.94 217 GLN A O 1
ATOM 1755 N N . PRO A 1 218 ? 2.315 1.559 27.715 1.00 89.38 218 PRO A N 1
ATOM 1756 C CA . PRO A 1 218 ? 2.888 2.880 27.482 1.00 89.38 218 PRO A CA 1
ATOM 1757 C C . PRO A 1 218 ? 2.246 3.569 26.270 1.00 89.38 218 PRO A C 1
ATOM 1759 O O . PRO A 1 218 ? 2.040 2.944 25.235 1.00 89.38 218 PRO A O 1
ATOM 1762 N N . THR A 1 219 ? 2.033 4.888 26.334 1.00 87.81 219 THR A N 1
ATOM 1763 C CA . THR A 1 219 ? 1.378 5.675 25.264 1.00 87.81 219 THR A CA 1
ATOM 1764 C C . THR A 1 219 ? 2.025 5.507 23.882 1.00 87.81 219 THR A C 1
ATOM 1766 O O . THR A 1 219 ? 1.377 5.702 22.859 1.00 87.81 219 THR A O 1
ATOM 1769 N N . LYS A 1 220 ? 3.316 5.156 23.826 1.00 86.69 220 LYS A N 1
ATOM 1770 C CA . LYS A 1 220 ? 4.041 4.910 22.570 1.00 86.69 220 LYS A CA 1
ATOM 1771 C C . LYS A 1 220 ? 3.595 3.630 21.855 1.00 86.69 220 LYS A C 1
ATOM 1773 O O . LYS A 1 220 ? 3.632 3.622 20.627 1.00 86.69 220 LYS A O 1
ATOM 1778 N N . GLU A 1 221 ? 3.189 2.613 22.613 1.00 88.25 221 GLU A N 1
ATOM 1779 C CA . GLU A 1 221 ? 2.720 1.315 22.108 1.00 88.25 221 GLU A CA 1
ATOM 1780 C C . GLU A 1 221 ? 1.263 1.376 21.635 1.00 88.25 221 GLU A C 1
ATOM 1782 O O . GLU A 1 221 ? 0.840 0.561 20.822 1.00 88.25 221 GLU A O 1
ATOM 1787 N N . LEU A 1 222 ? 0.499 2.385 22.073 1.00 90.50 222 LEU A N 1
ATOM 1788 C CA . LEU A 1 222 ? -0.846 2.599 21.552 1.00 90.50 222 LEU A CA 1
ATOM 1789 C C . LEU A 1 222 ? -0.796 3.064 20.083 1.00 90.50 222 LEU A C 1
ATOM 1791 O O . LEU A 1 222 ? 0.037 3.918 19.723 1.00 90.50 222 LEU A O 1
ATOM 1795 N N . PRO A 1 223 ? -1.745 2.601 19.245 1.00 91.00 223 PRO A N 1
ATOM 1796 C CA . PRO A 1 223 ? -1.929 3.110 17.899 1.00 91.00 223 PRO A CA 1
ATOM 1797 C C . PRO A 1 223 ? -2.071 4.639 17.904 1.00 91.00 223 PRO A C 1
ATOM 1799 O O . PRO A 1 223 ? -2.741 5.182 18.789 1.00 91.00 223 PRO A O 1
ATOM 1802 N N . PRO A 1 224 ? -1.486 5.356 16.922 1.00 88.44 224 PRO A N 1
ATOM 1803 C CA . PRO A 1 224 ? -1.447 6.821 16.897 1.00 88.44 224 PRO A CA 1
ATOM 1804 C C . PRO A 1 224 ? -2.791 7.508 17.171 1.00 88.44 224 PRO A C 1
ATOM 1806 O O . PRO A 1 224 ? -2.824 8.493 17.905 1.00 88.44 224 PRO A O 1
ATOM 1809 N N . PHE A 1 225 ? -3.888 6.951 16.649 1.00 87.38 225 PHE A N 1
ATOM 1810 C CA . PHE A 1 225 ? -5.246 7.478 16.808 1.00 87.38 225 PHE A CA 1
ATOM 1811 C C . PHE A 1 225 ? -5.761 7.437 18.259 1.00 87.38 225 PHE A C 1
ATOM 1813 O O . PHE A 1 225 ? -6.574 8.273 18.636 1.00 87.38 225 PHE A O 1
ATOM 1820 N N . PHE A 1 226 ? -5.266 6.515 19.093 1.00 91.56 226 PHE A N 1
ATOM 1821 C CA . PHE A 1 226 ? -5.715 6.328 20.480 1.00 91.56 226 PHE A CA 1
ATOM 1822 C C . PHE A 1 226 ? -4.812 6.989 21.527 1.00 91.56 226 PHE A C 1
ATOM 1824 O O . PHE A 1 226 ? -5.212 7.121 22.683 1.00 91.56 226 PHE A O 1
ATOM 1831 N N . ARG A 1 227 ? -3.614 7.457 21.149 1.00 91.75 227 ARG A N 1
ATOM 1832 C CA . ARG A 1 227 ? -2.623 8.013 22.095 1.00 91.75 227 ARG A CA 1
ATOM 1833 C C . ARG A 1 227 ? -3.159 9.189 22.909 1.00 91.75 227 ARG A C 1
ATOM 1835 O O . ARG A 1 227 ? -2.908 9.265 24.106 1.00 91.75 227 ARG A O 1
ATOM 1842 N N . GLY A 1 228 ? -3.928 10.077 22.274 1.00 92.56 228 GLY A N 1
ATOM 1843 C CA . GLY A 1 228 ? -4.558 11.226 22.938 1.00 92.56 228 GLY A CA 1
ATOM 1844 C C . GLY A 1 228 ? -5.720 10.862 23.869 1.00 92.56 228 GLY A C 1
ATOM 1845 O O . GLY A 1 228 ? -6.158 11.699 24.652 1.00 92.56 228 GLY A O 1
ATOM 1846 N N . TYR A 1 229 ? -6.204 9.619 23.813 1.00 94.19 229 TYR A N 1
ATOM 1847 C CA . TYR A 1 229 ? -7.396 9.156 24.522 1.00 94.19 229 TYR A CA 1
ATOM 1848 C C . TYR A 1 229 ? -7.088 8.080 25.568 1.00 94.19 229 TYR A C 1
ATOM 1850 O O . TYR A 1 229 ? -8.013 7.476 26.101 1.00 94.19 229 TYR A O 1
ATOM 1858 N N . GLN A 1 230 ? -5.817 7.848 25.910 1.00 93.94 230 GLN A N 1
ATOM 1859 C CA . GLN A 1 230 ? -5.418 6.794 26.850 1.00 93.94 230 GLN A CA 1
ATOM 1860 C C . GLN A 1 230 ? -6.155 6.880 28.199 1.00 93.94 230 GLN A C 1
ATOM 1862 O O . GLN A 1 230 ? -6.693 5.881 28.671 1.00 93.94 230 GLN A O 1
ATOM 1867 N N . THR A 1 231 ? -6.235 8.073 28.797 1.00 94.62 231 THR A N 1
ATOM 1868 C CA . THR A 1 231 ? -6.954 8.287 30.065 1.00 94.62 231 THR A CA 1
ATOM 1869 C C . THR A 1 231 ? -8.447 7.988 29.928 1.00 94.62 231 THR A C 1
ATOM 1871 O O . THR A 1 231 ? -9.047 7.393 30.821 1.00 94.62 231 THR A O 1
ATOM 1874 N N . LEU A 1 232 ? -9.048 8.362 28.794 1.00 95.88 232 LEU A N 1
ATOM 1875 C CA . LEU A 1 232 ? -10.456 8.091 28.510 1.00 95.88 232 LEU A CA 1
ATOM 1876 C C . LEU A 1 232 ? -10.705 6.589 28.329 1.00 95.88 232 LEU A C 1
ATOM 1878 O O . LEU A 1 232 ? -11.650 6.066 28.908 1.00 95.88 232 LEU A O 1
ATOM 1882 N N . LEU A 1 233 ? -9.840 5.886 27.594 1.00 95.31 233 LEU A N 1
ATOM 1883 C CA . LEU A 1 233 ? -9.901 4.430 27.440 1.00 95.31 233 LEU A CA 1
ATOM 1884 C C . LEU A 1 233 ? -9.775 3.719 28.789 1.00 95.31 233 LEU A C 1
ATOM 1886 O O . LEU A 1 233 ? -10.534 2.792 29.061 1.00 95.31 233 LEU A O 1
ATOM 1890 N N . GLY A 1 234 ? -8.874 4.189 29.658 1.00 94.31 234 GLY A N 1
ATOM 1891 C CA . GLY A 1 234 ? -8.763 3.710 31.037 1.00 94.31 234 GLY A CA 1
ATOM 1892 C C . GLY A 1 234 ? -10.074 3.875 31.801 1.00 94.31 234 GLY A C 1
ATOM 1893 O O . GLY A 1 234 ? -10.571 2.916 32.389 1.00 94.31 234 GLY A O 1
ATOM 1894 N N . ARG A 1 235 ? -10.698 5.055 31.709 1.00 95.75 235 ARG A N 1
ATOM 1895 C CA . ARG A 1 235 ? -11.979 5.319 32.372 1.00 95.75 235 ARG A CA 1
ATOM 1896 C C . ARG A 1 235 ? -13.124 4.469 31.823 1.00 95.75 235 ARG A C 1
ATOM 1898 O O . ARG A 1 235 ? -13.943 3.986 32.598 1.00 95.75 235 ARG A O 1
ATOM 1905 N N . ILE A 1 236 ? -13.188 4.275 30.507 1.00 95.38 236 ILE A N 1
ATOM 1906 C CA . ILE A 1 236 ? -14.185 3.399 29.877 1.00 95.38 236 ILE A CA 1
ATOM 1907 C C . ILE A 1 236 ? -13.980 1.960 30.358 1.00 95.38 236 ILE A C 1
ATOM 1909 O O . ILE A 1 236 ? -14.945 1.327 30.771 1.00 95.38 236 ILE A O 1
ATOM 1913 N N . LYS A 1 237 ? -12.736 1.463 30.386 1.00 94.88 237 LYS A N 1
ATOM 1914 C CA . LYS A 1 237 ? -12.406 0.118 30.883 1.00 94.88 237 LYS A CA 1
ATOM 1915 C C . LYS A 1 237 ? -12.847 -0.082 32.335 1.00 94.88 237 LYS A C 1
ATOM 1917 O O . LYS A 1 237 ? -13.441 -1.108 32.643 1.00 94.88 237 LYS A O 1
ATOM 1922 N N . GLU A 1 238 ? -12.606 0.900 33.206 1.00 94.50 238 GLU A N 1
ATOM 1923 C CA . GLU A 1 238 ? -13.089 0.872 34.594 1.00 94.50 238 GLU A CA 1
ATOM 1924 C C . GLU A 1 238 ? -14.616 0.764 34.665 1.00 94.50 238 GLU A C 1
ATOM 1926 O O . GLU A 1 238 ? -15.133 -0.065 35.404 1.00 94.50 238 GLU A O 1
ATOM 1931 N N . LEU A 1 239 ? -15.338 1.584 33.893 1.00 95.31 239 LEU A N 1
ATOM 1932 C CA . LEU A 1 239 ? -16.803 1.589 33.888 1.00 95.31 239 LEU A CA 1
ATOM 1933 C C . LEU A 1 239 ? -17.384 0.274 33.363 1.00 95.31 239 LEU A C 1
ATOM 1935 O O . LEU A 1 239 ? -18.309 -0.264 33.967 1.00 95.31 239 LEU A O 1
ATOM 1939 N N . LEU A 1 240 ? -16.818 -0.256 32.278 1.00 94.44 240 LEU A N 1
ATOM 1940 C CA . LEU A 1 240 ? -17.206 -1.551 31.721 1.00 94.44 240 LEU A CA 1
ATOM 1941 C C . LEU A 1 240 ? -16.948 -2.694 32.713 1.00 94.44 240 LEU A C 1
ATOM 1943 O O . LEU A 1 240 ? -17.727 -3.638 32.754 1.00 94.44 240 LEU A O 1
ATOM 1947 N N . GLY A 1 241 ? -15.913 -2.586 33.553 1.00 92.00 241 GLY A N 1
ATOM 1948 C CA . GLY A 1 241 ? -15.593 -3.578 34.582 1.00 92.00 241 GLY A CA 1
ATOM 1949 C C . GLY A 1 241 ? -16.615 -3.697 35.720 1.00 92.00 241 GLY A C 1
ATOM 1950 O O . GLY A 1 241 ? -16.581 -4.686 36.446 1.00 92.00 241 GLY A O 1
ATOM 1951 N N . TYR A 1 242 ? -17.523 -2.726 35.886 1.00 93.88 242 TYR A N 1
ATOM 1952 C CA . TYR A 1 242 ? -18.627 -2.815 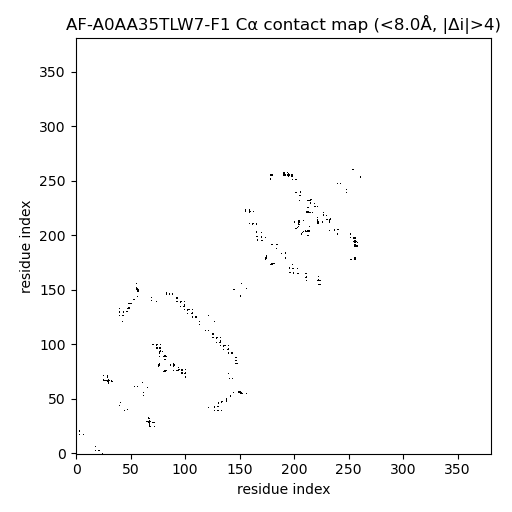36.855 1.00 93.88 242 TYR A CA 1
ATOM 1953 C C . TYR A 1 242 ? -19.891 -3.471 36.285 1.00 93.88 242 TYR A C 1
ATOM 1955 O O . TYR A 1 242 ? -20.817 -3.748 37.048 1.00 93.88 242 TYR A O 1
ATOM 1963 N N . LEU A 1 243 ? -19.962 -3.676 34.967 1.00 93.25 243 LEU A N 1
ATOM 1964 C CA . LEU A 1 243 ? -21.132 -4.258 34.315 1.00 93.25 243 LEU A CA 1
ATOM 1965 C C . LEU A 1 243 ? -21.103 -5.784 34.408 1.00 93.25 243 LEU A C 1
ATOM 1967 O O . LEU A 1 243 ? -20.050 -6.407 34.290 1.00 93.25 243 LEU A O 1
ATOM 1971 N N . THR A 1 244 ? -22.276 -6.390 34.583 1.00 94.19 244 THR A N 1
ATOM 1972 C CA . THR A 1 244 ? -22.437 -7.840 34.405 1.00 94.19 244 THR A CA 1
ATOM 1973 C C . THR A 1 244 ? -22.424 -8.208 32.920 1.00 94.19 244 THR A C 1
ATOM 1975 O O . THR A 1 244 ? -22.667 -7.357 32.063 1.00 94.19 244 THR A O 1
ATOM 1978 N N . ASP A 1 245 ? -22.217 -9.489 32.603 1.00 90.56 245 ASP A N 1
ATOM 1979 C CA . ASP A 1 245 ? -22.244 -9.974 31.215 1.00 90.56 245 ASP A CA 1
ATOM 1980 C C . ASP A 1 245 ? -23.572 -9.639 30.507 1.00 90.56 245 ASP A C 1
ATOM 1982 O O . ASP A 1 245 ? -23.580 -9.223 29.351 1.00 90.56 245 ASP A O 1
ATOM 1986 N N . GLU A 1 246 ? -24.704 -9.736 31.213 1.00 91.25 246 GLU A N 1
ATOM 1987 C CA . GLU A 1 246 ? -26.024 -9.367 30.680 1.00 91.25 246 GLU A CA 1
ATOM 1988 C C . GLU A 1 246 ? -26.125 -7.867 30.371 1.00 91.25 246 GLU A C 1
ATOM 1990 O O . GLU A 1 246 ? -26.618 -7.469 29.313 1.00 91.25 246 GLU A O 1
ATOM 1995 N N . GLN A 1 247 ? -25.630 -7.018 31.276 1.00 93.00 247 GLN A N 1
ATOM 1996 C CA . GLN A 1 247 ? -25.611 -5.568 31.079 1.00 93.00 247 GLN A CA 1
ATOM 1997 C C . GLN A 1 247 ? -24.677 -5.167 29.936 1.00 93.00 247 GLN A C 1
ATOM 1999 O O . GLN A 1 247 ? -24.979 -4.225 29.199 1.00 93.00 247 GLN A O 1
ATOM 2004 N N . LEU A 1 248 ? -23.572 -5.894 29.761 1.00 92.56 248 LEU A N 1
ATOM 2005 C CA . LEU A 1 248 ? -22.645 -5.692 28.658 1.00 92.56 248 LEU A CA 1
ATOM 2006 C C . LEU A 1 248 ? -23.311 -5.998 27.314 1.00 92.56 248 LEU A C 1
ATOM 2008 O O . LEU A 1 248 ? -23.186 -5.197 26.393 1.00 92.56 248 LEU A O 1
ATOM 2012 N N . VAL A 1 249 ? -24.085 -7.084 27.213 1.00 91.44 249 VAL A N 1
ATOM 2013 C CA . VAL A 1 249 ? -24.855 -7.408 25.996 1.00 91.44 249 VAL A CA 1
ATOM 2014 C C . VAL A 1 249 ? -25.882 -6.318 25.680 1.00 91.44 249 VAL A C 1
ATOM 2016 O O . VAL A 1 249 ? -26.024 -5.921 24.523 1.00 91.44 249 VAL A O 1
ATOM 2019 N N . ILE A 1 250 ? -26.587 -5.795 26.689 1.00 91.88 250 ILE A N 1
ATOM 2020 C CA . ILE A 1 250 ? -27.542 -4.687 26.502 1.00 91.88 250 ILE A CA 1
ATOM 2021 C C . ILE A 1 250 ? -26.824 -3.440 25.971 1.00 91.88 250 ILE A C 1
ATOM 2023 O O . ILE A 1 250 ? -27.314 -2.797 25.040 1.00 91.88 250 ILE A O 1
ATOM 2027 N N . LEU A 1 251 ? -25.656 -3.114 26.531 1.00 93.19 251 LEU A N 1
ATOM 2028 C CA . LEU A 1 251 ? -24.837 -1.997 26.070 1.00 93.19 251 LEU A CA 1
ATOM 2029 C C . LEU A 1 251 ? -24.348 -2.208 24.632 1.00 93.19 251 LEU A C 1
ATOM 2031 O O . LEU A 1 251 ? -24.496 -1.307 23.812 1.00 93.19 251 LEU A O 1
ATOM 2035 N N . GLU A 1 252 ? -23.791 -3.378 24.312 1.00 92.94 252 GLU A N 1
ATOM 2036 C CA . GLU A 1 252 ? -23.309 -3.715 22.966 1.00 92.94 252 GLU A CA 1
ATOM 2037 C C . GLU A 1 252 ? -24.437 -3.571 21.927 1.00 92.94 252 GLU A C 1
ATOM 2039 O O . GLU A 1 252 ? -24.244 -2.910 20.904 1.00 92.94 252 GLU A O 1
ATOM 2044 N N . LYS A 1 253 ? -25.646 -4.072 22.220 1.00 91.44 253 LYS A N 1
ATOM 2045 C CA . LYS A 1 253 ? -26.827 -3.883 21.355 1.00 91.44 253 LYS A CA 1
ATOM 2046 C C . LYS A 1 253 ? -27.191 -2.409 21.186 1.00 91.44 253 LYS A C 1
ATOM 2048 O O . LYS A 1 253 ? -27.423 -1.953 20.070 1.00 91.44 253 LYS A O 1
ATOM 2053 N N . ALA A 1 254 ? -27.193 -1.639 22.271 1.00 90.94 254 ALA A N 1
ATOM 2054 C CA . ALA A 1 254 ? -27.509 -0.213 22.217 1.00 90.94 254 ALA A CA 1
ATOM 2055 C C . ALA A 1 254 ? -26.470 0.613 21.441 1.00 90.94 254 ALA A C 1
ATOM 2057 O O . ALA A 1 254 ? -26.823 1.620 20.834 1.00 90.94 254 ALA A O 1
ATOM 2058 N N . LEU A 1 255 ? -25.202 0.192 21.423 1.00 91.25 255 LEU A N 1
ATOM 2059 C CA . LEU A 1 255 ? -24.149 0.844 20.638 1.00 91.25 255 LEU A CA 1
ATOM 2060 C C . LEU A 1 255 ? -24.327 0.657 19.123 1.00 91.25 255 LEU A C 1
ATOM 2062 O O . LEU A 1 255 ? -23.826 1.495 18.362 1.00 91.25 255 LEU A O 1
ATOM 2066 N N . CYS A 1 256 ? -25.033 -0.400 18.707 1.00 88.69 256 CYS A N 1
ATOM 2067 C CA . CYS A 1 256 ? -25.353 -0.688 17.307 1.00 88.69 256 CYS A CA 1
ATOM 2068 C C . CYS A 1 256 ? -26.520 0.157 16.786 1.00 88.69 256 CYS A C 1
ATOM 2070 O O . CYS A 1 256 ? -26.557 0.495 15.605 1.00 88.69 256 CYS A O 1
ATOM 2072 N N . SER A 1 257 ? -27.440 0.557 17.664 1.00 81.56 257 SER A N 1
ATOM 2073 C CA . SER A 1 257 ? -28.552 1.433 17.303 1.00 81.56 257 SER A CA 1
ATOM 2074 C C . SER A 1 257 ? -28.074 2.867 17.035 1.00 81.56 257 SER A C 1
ATOM 2076 O O . SER A 1 257 ? -27.284 3.451 17.781 1.00 81.56 257 SER A O 1
ATOM 2078 N N . SER A 1 258 ? -28.565 3.461 15.944 1.00 62.06 258 SER A N 1
ATOM 2079 C CA . SER A 1 258 ? -28.285 4.861 15.579 1.00 62.06 258 SER A CA 1
ATOM 2080 C C . SER A 1 258 ? -28.990 5.862 16.511 1.00 62.06 258 SER A C 1
ATOM 2082 O O . SER A 1 258 ? -28.544 7.000 16.675 1.00 62.06 258 SER A O 1
ATOM 2084 N N . GLU A 1 259 ? -30.060 5.430 17.185 1.00 55.44 259 GLU A N 1
ATOM 2085 C CA . GLU A 1 259 ? -30.714 6.210 18.232 1.00 55.44 259 GLU A CA 1
ATOM 2086 C C . GLU A 1 259 ? -29.800 6.286 19.459 1.00 55.44 259 GLU A C 1
ATOM 2088 O O . GLU A 1 259 ? -29.469 5.275 20.074 1.00 55.44 259 GLU A O 1
ATOM 2093 N N . GLY A 1 260 ? -29.342 7.495 19.794 1.00 49.47 260 GLY A N 1
ATOM 2094 C CA . GLY A 1 260 ? -28.422 7.713 20.904 1.00 49.47 260 GLY A CA 1
ATOM 2095 C C . GLY A 1 260 ? -28.899 7.065 22.209 1.00 49.47 260 GLY A C 1
ATOM 2096 O O . GLY A 1 260 ? -30.095 6.992 22.484 1.00 49.47 260 GLY A O 1
ATOM 2097 N N . LEU A 1 261 ? -27.938 6.671 23.053 1.00 50.97 261 LEU A N 1
ATOM 2098 C CA . LEU A 1 261 ? -28.114 6.036 24.373 1.00 50.97 261 LEU A CA 1
ATOM 2099 C C . LEU A 1 261 ? -29.111 6.726 25.339 1.00 50.97 261 LEU A C 1
ATOM 2101 O O . LEU A 1 261 ? -29.371 6.201 26.417 1.00 50.97 261 LEU A O 1
ATOM 2105 N N . GLY A 1 262 ? -29.682 7.880 24.983 1.00 43.66 262 GLY A N 1
ATOM 2106 C CA . GLY A 1 262 ? -30.706 8.585 25.755 1.00 43.66 262 GLY A CA 1
ATOM 2107 C C . GLY A 1 262 ? -32.056 7.864 25.866 1.00 43.66 262 GLY A C 1
ATOM 2108 O O . GLY A 1 262 ? -32.876 8.293 26.671 1.00 43.66 262 GLY A O 1
ATOM 2109 N N . SER A 1 263 ? -32.292 6.783 25.110 1.00 41.25 263 SER A N 1
ATOM 2110 C CA . SER A 1 263 ? -33.539 5.996 25.186 1.00 41.25 263 SER A CA 1
ATOM 2111 C C . SER A 1 263 ? -33.471 4.807 26.161 1.00 41.25 263 SER A C 1
ATOM 2113 O O . SER A 1 263 ? -34.499 4.231 26.515 1.00 41.25 263 SER A O 1
ATOM 2115 N N . LEU A 1 264 ? -32.284 4.456 26.678 1.00 45.50 264 LEU A N 1
ATOM 2116 C CA . LEU A 1 264 ? -32.154 3.457 27.744 1.00 45.50 264 LEU A CA 1
ATOM 2117 C C . LEU A 1 264 ? -32.532 4.077 29.096 1.00 45.50 264 LEU A C 1
ATOM 2119 O O . LEU A 1 264 ? -31.695 4.289 29.974 1.00 45.50 264 LEU A O 1
ATOM 2123 N N . ALA A 1 265 ? -33.816 4.377 29.272 1.00 38.38 265 ALA A N 1
ATOM 2124 C CA . ALA A 1 265 ? -34.383 4.600 30.587 1.00 38.38 265 ALA A CA 1
ATOM 2125 C C . ALA A 1 265 ? -34.295 3.280 31.367 1.00 38.38 265 ALA A C 1
ATOM 2127 O O . ALA A 1 265 ? -35.185 2.434 31.297 1.00 38.38 265 ALA A O 1
ATOM 2128 N N . LEU A 1 266 ? -33.205 3.098 32.115 1.00 43.72 266 LEU A N 1
ATOM 2129 C CA . LEU A 1 266 ? -33.177 2.180 33.246 1.00 43.72 266 LEU A CA 1
ATOM 2130 C C . LEU A 1 266 ? -34.282 2.639 34.199 1.00 43.72 266 LEU A C 1
ATOM 2132 O O . LEU A 1 266 ? -34.104 3.584 34.966 1.00 43.72 266 LEU A O 1
ATOM 2136 N N . THR A 1 267 ? -35.457 2.022 34.108 1.00 35.25 267 THR A N 1
ATOM 2137 C CA . THR A 1 267 ? -36.531 2.237 35.072 1.00 35.25 267 THR A CA 1
ATOM 2138 C C . THR A 1 267 ? -36.013 1.807 36.443 1.00 35.25 267 THR A C 1
ATOM 2140 O O . THR A 1 267 ? -35.703 0.623 36.611 1.00 35.25 267 THR A O 1
ATOM 2143 N N . PRO A 1 268 ? -35.898 2.707 37.436 1.00 39.03 268 PRO A N 1
ATOM 2144 C CA . PRO A 1 268 ? -35.634 2.266 38.795 1.00 39.03 268 PRO A CA 1
ATOM 2145 C C . PRO A 1 268 ? -36.840 1.435 39.269 1.00 39.03 268 PRO A C 1
ATOM 2147 O O . PRO A 1 268 ? -37.980 1.786 38.935 1.00 39.03 268 PRO A O 1
ATOM 2150 N N . PRO A 1 269 ? -36.640 0.345 40.032 1.00 36.56 269 PRO A N 1
ATOM 2151 C CA . PRO A 1 269 ? -37.748 -0.452 40.540 1.00 36.56 269 PRO A CA 1
ATOM 2152 C C . PRO A 1 269 ? -38.599 0.413 41.477 1.00 36.56 269 PRO A C 1
ATOM 2154 O O . PRO A 1 269 ? -38.215 0.725 42.602 1.00 36.56 269 PRO A O 1
ATOM 2157 N N . SER A 1 270 ? -39.760 0.843 40.985 1.00 36.97 270 SER A N 1
ATOM 2158 C CA . SER A 1 270 ? -40.741 1.594 41.760 1.00 36.97 270 SER A CA 1
ATOM 2159 C C . SER A 1 270 ? -41.632 0.622 42.522 1.00 36.97 270 SER A C 1
ATOM 2161 O O . SER A 1 270 ? -42.598 0.097 41.976 1.00 36.97 270 SER A O 1
ATOM 2163 N N . SER A 1 271 ? -41.352 0.426 43.809 1.00 38.62 271 SER A N 1
ATOM 2164 C CA . SER A 1 271 ? -42.373 0.003 44.767 1.00 38.62 271 SER A CA 1
ATOM 2165 C C . SER A 1 271 ? -42.179 0.723 46.100 1.00 38.62 271 SER A C 1
ATOM 2167 O O . SER A 1 271 ? -41.357 0.315 46.912 1.00 38.62 271 SER A O 1
ATOM 2169 N N . LEU A 1 272 ? -42.914 1.820 46.287 1.00 33.50 272 LEU A N 1
ATOM 2170 C CA . LEU A 1 272 ? -43.769 2.119 47.445 1.00 33.50 272 LEU A CA 1
ATOM 2171 C C . LEU A 1 272 ? -44.186 3.600 47.366 1.00 33.50 272 LEU A C 1
ATOM 2173 O O . LEU A 1 272 ? -43.419 4.500 47.692 1.00 33.50 272 LEU A O 1
ATOM 2177 N N . ALA A 1 273 ? -45.428 3.848 46.952 1.00 31.80 273 ALA A N 1
ATOM 2178 C CA . ALA A 1 273 ? -46.194 5.005 47.425 1.00 31.80 273 ALA A CA 1
ATOM 2179 C C . ALA A 1 273 ? -46.981 4.548 48.672 1.00 31.80 273 ALA A C 1
ATOM 2181 O O . ALA A 1 273 ? -47.330 3.365 48.740 1.00 31.80 273 ALA A O 1
ATOM 2182 N N . PRO A 1 274 ? -47.238 5.414 49.671 1.00 39.09 274 PRO A N 1
ATOM 2183 C CA . PRO A 1 274 ? -48.294 6.444 49.591 1.00 39.09 274 PRO A CA 1
ATOM 2184 C C . PRO A 1 274 ? -47.863 7.772 50.275 1.00 39.09 274 PRO A C 1
ATOM 2186 O O . PRO A 1 274 ? -46.858 7.811 50.964 1.00 39.09 274 PRO A O 1
ATOM 2189 N N . GLY A 1 275 ? -48.514 8.934 50.195 1.00 29.22 275 GLY A N 1
ATOM 2190 C CA . GLY A 1 275 ? -49.772 9.384 49.618 1.00 29.22 275 GLY A CA 1
ATOM 2191 C C . GLY A 1 275 ? -49.945 10.897 49.902 1.00 29.22 275 GLY A C 1
ATOM 2192 O O . GLY A 1 275 ? -49.595 11.370 50.971 1.00 29.22 275 GLY A O 1
ATOM 2193 N N . ARG A 1 276 ? -50.457 11.621 48.898 1.00 29.97 276 ARG A N 1
ATOM 2194 C CA . ARG A 1 276 ? -51.411 12.760 48.882 1.00 29.97 276 ARG A CA 1
ATOM 2195 C C . ARG A 1 276 ? -51.381 13.928 49.915 1.00 29.97 276 ARG A C 1
ATOM 2197 O O . ARG A 1 276 ? -51.447 13.720 51.117 1.00 29.97 276 ARG A O 1
ATOM 2204 N N . ALA A 1 277 ? -51.621 15.124 49.329 1.00 29.11 277 ALA A N 1
ATOM 2205 C CA . ALA A 1 277 ? -52.156 16.419 49.834 1.00 29.11 277 ALA A CA 1
ATOM 2206 C C . ALA A 1 277 ? -51.085 17.511 50.108 1.00 29.11 277 ALA A C 1
ATOM 2208 O O . ALA A 1 277 ? -50.066 17.206 50.700 1.00 29.11 277 ALA A O 1
ATOM 2209 N N . SER A 1 278 ? -51.192 18.798 49.726 1.00 30.98 278 SER A N 1
ATOM 2210 C CA . SER A 1 278 ? -52.300 19.632 49.226 1.00 30.98 278 SER A CA 1
ATOM 2211 C C . SER A 1 278 ? -51.783 20.952 48.578 1.00 30.98 278 SER A C 1
ATOM 2213 O O . SER A 1 278 ? -50.771 21.485 49.013 1.00 30.98 278 SER A O 1
ATOM 2215 N N . SER A 1 279 ? -52.512 21.467 47.569 1.00 30.91 279 SER A N 1
ATOM 2216 C CA . SER A 1 279 ? -52.798 22.888 47.188 1.00 30.91 279 SER A CA 1
ATOM 2217 C C . SER A 1 279 ? -51.798 24.035 47.518 1.00 30.91 279 SER A C 1
ATOM 2219 O O . SER A 1 279 ? -51.651 24.372 48.684 1.00 30.91 279 SER A O 1
ATOM 2221 N N . ARG A 1 280 ? -51.142 24.695 46.536 1.00 31.47 280 ARG A N 1
ATOM 2222 C CA . ARG A 1 280 ? -51.545 25.865 45.670 1.00 31.47 280 ARG A CA 1
ATOM 2223 C C . ARG A 1 280 ? -50.923 27.227 46.150 1.00 31.47 280 ARG A C 1
ATOM 2225 O O . ARG A 1 280 ? -50.352 27.235 47.229 1.00 31.47 280 ARG A O 1
ATOM 2232 N N . PRO A 1 281 ? -50.908 28.334 45.359 1.00 49.94 281 PRO A N 1
ATOM 2233 C CA . PRO A 1 281 ? -49.678 28.950 44.813 1.00 49.94 281 PRO A CA 1
ATOM 2234 C C . PRO A 1 281 ? -49.571 30.485 45.036 1.00 49.94 281 PRO A C 1
ATOM 2236 O O . PRO A 1 281 ? -50.488 31.070 45.593 1.00 49.94 281 PRO A O 1
ATOM 2239 N N . LEU A 1 282 ? -48.496 31.123 44.543 1.00 26.41 282 LEU A N 1
ATOM 2240 C CA . LEU A 1 282 ? -48.322 32.532 44.079 1.00 26.41 282 LEU A CA 1
ATOM 2241 C C . LEU A 1 282 ? -46.789 32.795 44.059 1.00 26.41 282 LEU A C 1
ATOM 2243 O O . LEU A 1 282 ? -46.085 32.185 44.851 1.00 26.41 282 LEU A O 1
ATOM 2247 N N . SER A 1 283 ? -46.123 33.650 43.282 1.00 28.77 283 SER A N 1
ATOM 2248 C CA . SER A 1 283 ? -46.379 34.507 42.114 1.00 28.77 283 SER A CA 1
ATOM 2249 C C . SER A 1 283 ? -45.030 35.183 41.789 1.00 28.77 283 SER A C 1
ATOM 2251 O O . SER A 1 283 ? -44.320 35.587 42.705 1.00 28.77 283 SER A O 1
ATOM 2253 N N . ASN A 1 284 ? -44.702 35.327 40.504 1.00 30.19 284 ASN A N 1
ATOM 2254 C CA . ASN A 1 284 ? -43.648 36.211 39.966 1.00 30.19 284 ASN A CA 1
ATOM 2255 C C . ASN A 1 284 ? -43.934 37.704 40.307 1.00 30.19 284 ASN A C 1
ATOM 2257 O O . ASN A 1 284 ? -45.100 37.999 40.590 1.00 30.19 284 ASN A O 1
ATOM 2261 N N . PRO A 1 285 ? -42.965 38.659 40.259 1.00 42.19 285 PRO A N 1
ATOM 2262 C CA . PRO A 1 285 ? -42.368 39.077 38.979 1.00 42.19 285 PRO A CA 1
ATOM 2263 C C . PRO A 1 285 ? -40.912 39.598 38.964 1.00 42.19 285 PRO A C 1
ATOM 2265 O O . PRO A 1 285 ? -40.310 39.992 39.957 1.00 42.19 285 PRO A O 1
ATOM 2268 N N . SER A 1 286 ? -40.397 39.609 37.736 1.00 29.56 286 SER A N 1
ATOM 2269 C CA . SER A 1 286 ? -39.204 40.258 37.185 1.00 29.56 286 SER A CA 1
ATOM 2270 C C . SER A 1 286 ? -39.210 41.786 37.355 1.00 29.56 286 SER A C 1
ATOM 2272 O O . SER A 1 286 ? -40.292 42.361 37.327 1.00 29.56 286 SER A O 1
ATOM 2274 N N . HIS A 1 287 ? -38.032 42.439 37.394 1.00 30.22 287 HIS A N 1
ATOM 2275 C CA . HIS A 1 287 ? -37.628 43.526 36.467 1.00 30.22 287 HIS A CA 1
ATOM 2276 C C . HIS A 1 287 ? -36.303 44.246 36.859 1.00 30.22 287 HIS A C 1
ATOM 2278 O O . HIS A 1 287 ? -36.101 44.596 38.014 1.00 30.22 287 HIS A O 1
ATOM 2284 N N . LEU A 1 288 ? -35.503 44.558 35.819 1.00 29.66 288 LEU A N 1
ATOM 2285 C CA . LEU A 1 288 ? -34.606 45.726 35.621 1.00 29.66 288 LEU A CA 1
ATOM 2286 C C . LEU A 1 288 ? -33.153 45.735 36.173 1.00 29.66 288 LEU A C 1
ATOM 2288 O O . LEU A 1 288 ? -32.892 45.945 37.350 1.00 29.66 288 LEU A O 1
ATOM 2292 N N . SER A 1 289 ? -32.195 45.652 3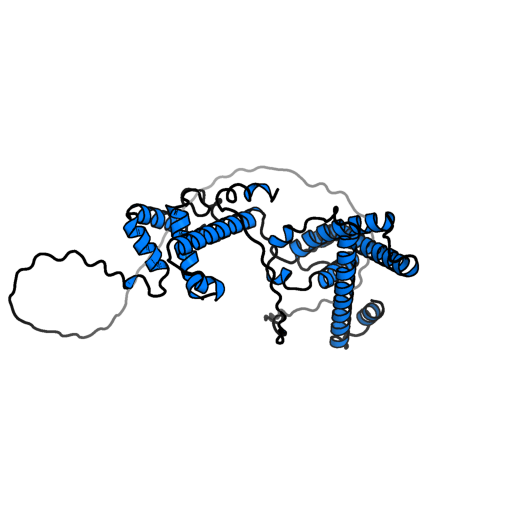5.236 1.00 31.00 289 SER A N 1
ATOM 2293 C CA . SER A 1 289 ? -30.894 46.375 35.224 1.00 31.00 289 SER A CA 1
ATOM 2294 C C . SER A 1 289 ? -31.124 47.873 34.866 1.00 31.00 289 SER A C 1
ATOM 2296 O O . SER A 1 289 ? -32.285 48.190 34.592 1.00 31.00 289 SER A O 1
ATOM 2298 N N . PRO A 1 290 ? -30.129 48.798 34.722 1.00 43.56 290 PRO A N 1
ATOM 2299 C CA . PRO A 1 290 ? -28.651 48.684 34.731 1.00 43.56 290 PRO A CA 1
ATOM 2300 C C . PRO A 1 290 ? -27.895 49.859 35.438 1.00 43.56 290 PRO A C 1
ATOM 2302 O O . PRO A 1 290 ? -28.523 50.737 36.015 1.00 43.56 290 PRO A O 1
ATOM 2305 N N . LEU A 1 291 ? -26.551 49.881 35.301 1.00 27.75 291 LEU A N 1
ATOM 2306 C CA . LEU A 1 291 ? -25.610 51.036 35.207 1.00 27.75 291 LEU A CA 1
ATOM 2307 C C . LEU A 1 291 ? -24.432 51.089 36.209 1.00 27.75 291 LEU A C 1
ATOM 2309 O O . LEU A 1 291 ? -24.590 51.141 37.422 1.00 27.75 291 LEU A O 1
ATOM 2313 N N . THR A 1 292 ? -23.233 51.154 35.617 1.00 34.69 292 THR A N 1
ATOM 2314 C CA . THR A 1 292 ? -21.937 51.655 36.128 1.00 34.69 292 THR A CA 1
ATOM 2315 C C . THR A 1 292 ? -21.958 53.187 36.330 1.00 34.69 292 THR A C 1
ATOM 2317 O O . THR A 1 292 ? -22.805 53.829 35.703 1.00 34.69 292 THR A O 1
ATOM 2320 N N . PRO A 1 293 ? -21.028 53.817 37.093 1.00 40.19 293 PRO A N 1
ATOM 2321 C CA . PRO A 1 293 ? -19.727 54.250 36.529 1.00 40.19 293 PRO A CA 1
ATOM 2322 C C . PRO A 1 293 ? -18.504 54.258 37.497 1.00 40.19 293 PRO A C 1
ATOM 2324 O O . PRO A 1 293 ? -18.627 54.107 38.707 1.00 40.19 293 PRO A O 1
ATOM 2327 N N . SER A 1 294 ? -17.323 54.445 36.886 1.00 27.92 294 SER A N 1
ATOM 2328 C CA . SER A 1 294 ? -15.936 54.695 37.363 1.00 27.92 294 SER A CA 1
ATOM 2329 C C . SER A 1 294 ? -15.814 55.813 38.431 1.00 27.92 294 SER A C 1
ATOM 2331 O O . SER A 1 294 ? -16.715 56.634 38.534 1.00 27.92 294 SER A O 1
ATOM 2333 N N . THR A 1 295 ? -14.776 56.007 39.269 1.00 29.89 295 THR A N 1
ATOM 2334 C CA . THR A 1 295 ? -13.297 56.191 39.118 1.00 29.89 295 THR A CA 1
ATOM 2335 C C . THR A 1 295 ? -12.757 56.442 40.569 1.00 29.89 295 THR A C 1
ATOM 2337 O O . THR A 1 295 ? -13.548 56.861 41.409 1.00 29.89 295 THR A O 1
ATOM 2340 N N . THR A 1 296 ? -11.507 56.223 41.028 1.00 28.56 296 THR A N 1
ATOM 2341 C CA . THR A 1 296 ? -10.308 57.096 40.870 1.00 28.56 296 THR A CA 1
ATOM 2342 C C . THR A 1 296 ? -9.088 56.551 41.684 1.00 28.56 296 THR A C 1
ATOM 2344 O O . THR A 1 296 ? -9.222 56.250 42.863 1.00 28.56 296 THR A O 1
ATOM 2347 N N . SER A 1 297 ? -7.934 56.440 41.002 1.00 29.44 297 SER A N 1
ATOM 2348 C CA . SER A 1 297 ? -6.480 56.627 41.305 1.00 29.44 297 SER A CA 1
ATOM 2349 C C . SER A 1 297 ? -5.780 56.538 42.694 1.00 29.44 297 SER A C 1
ATOM 2351 O O . SER A 1 297 ? -6.214 57.185 43.641 1.00 29.44 297 SER A O 1
ATOM 2353 N N . LEU A 1 298 ? -4.549 55.964 42.699 1.00 28.33 298 LEU A N 1
ATOM 2354 C CA . LEU A 1 298 ? -3.186 56.563 42.952 1.00 28.33 298 LEU A CA 1
ATOM 2355 C C . LEU A 1 298 ? -2.196 55.473 43.470 1.00 28.33 298 LEU A C 1
ATOM 2357 O O . LEU A 1 298 ? -2.518 54.794 44.433 1.00 28.33 298 LEU A O 1
ATOM 2361 N N . ALA A 1 299 ? -1.128 55.089 42.735 1.00 27.61 299 ALA A N 1
ATOM 2362 C CA . ALA A 1 299 ? 0.276 55.600 42.747 1.00 27.61 299 ALA A CA 1
ATOM 2363 C C . ALA A 1 299 ? 1.075 55.212 44.035 1.00 27.61 299 ALA A C 1
ATOM 2365 O O . ALA A 1 299 ? 0.500 55.262 45.108 1.00 27.61 299 ALA A O 1
ATOM 2366 N N . ALA A 1 300 ? 2.364 54.821 44.089 1.00 26.89 300 ALA A N 1
ATOM 2367 C CA . ALA A 1 300 ? 3.509 54.846 43.170 1.00 26.89 300 ALA A CA 1
ATOM 2368 C C . ALA A 1 300 ? 4.675 53.905 43.640 1.00 26.89 300 ALA A C 1
ATOM 2370 O O . ALA A 1 300 ? 4.797 53.609 44.823 1.00 26.89 300 ALA A O 1
ATOM 2371 N N . SER A 1 301 ? 5.522 53.487 42.682 1.00 27.66 301 SER A N 1
ATOM 2372 C CA . SER A 1 301 ? 7.000 53.258 42.666 1.00 27.66 301 SER A CA 1
ATOM 2373 C C . SER A 1 301 ? 7.859 53.003 43.934 1.00 27.66 301 SER A C 1
ATOM 2375 O O . SER A 1 301 ? 7.887 53.845 44.826 1.00 27.66 301 SER A O 1
ATOM 2377 N N . SER A 1 302 ? 8.793 52.027 43.888 1.00 28.91 302 SER A N 1
ATOM 2378 C CA . SER A 1 302 ? 10.256 52.223 43.626 1.00 28.91 302 SER A CA 1
ATOM 2379 C C . SER A 1 302 ? 11.168 51.050 44.089 1.00 28.91 302 SER A C 1
ATOM 2381 O O . SER A 1 302 ? 11.026 50.517 45.182 1.00 28.91 302 SER A O 1
ATOM 2383 N N . SER A 1 303 ? 12.116 50.661 43.223 1.00 27.53 303 SER A N 1
ATOM 2384 C CA . SER A 1 303 ? 13.375 49.888 43.442 1.00 27.53 303 SER A CA 1
ATOM 2385 C C . SER A 1 303 ? 14.551 50.854 43.792 1.00 27.53 303 SER A C 1
ATOM 2387 O O . SER A 1 303 ? 14.261 52.052 43.727 1.00 27.53 303 SER A O 1
ATOM 2389 N N . PRO A 1 304 ? 15.841 50.494 44.110 1.00 44.00 304 PRO A N 1
ATOM 2390 C CA . PRO A 1 304 ? 16.717 49.368 43.663 1.00 44.00 304 PRO A CA 1
ATOM 2391 C C . PRO A 1 304 ? 17.641 48.754 44.780 1.00 44.00 304 PRO A C 1
ATOM 2393 O O . PRO A 1 304 ? 17.459 49.065 45.950 1.00 44.00 304 PRO A O 1
ATOM 2396 N N . THR A 1 305 ? 18.585 47.806 44.570 1.00 27.77 305 THR A N 1
ATOM 2397 C CA . THR A 1 305 ? 20.022 47.998 44.183 1.00 27.77 305 THR A CA 1
ATOM 2398 C C . THR A 1 305 ? 20.803 46.644 44.175 1.00 27.77 305 THR A C 1
ATOM 2400 O O . THR A 1 305 ? 20.497 45.760 44.968 1.00 27.77 305 THR A O 1
ATOM 2403 N N . THR A 1 306 ? 21.821 46.502 43.305 1.00 31.67 306 THR A N 1
ATOM 2404 C CA . THR A 1 306 ? 22.825 45.399 43.126 1.00 31.67 306 THR A CA 1
ATOM 2405 C C . THR A 1 306 ? 24.063 45.498 44.061 1.00 31.67 306 THR A C 1
ATOM 2407 O O . THR A 1 306 ? 24.193 46.546 44.694 1.00 31.67 306 THR A O 1
ATOM 2410 N N . PRO A 1 307 ? 25.011 44.510 44.135 1.00 43.06 307 PRO A N 1
ATOM 2411 C CA . PRO A 1 307 ? 26.216 44.497 43.250 1.00 43.06 307 PRO A CA 1
ATOM 2412 C C . PRO A 1 307 ? 26.902 43.127 42.888 1.00 43.06 307 PRO A C 1
ATOM 2414 O O . PRO A 1 307 ? 26.855 42.160 43.635 1.00 43.06 307 PRO A O 1
ATOM 2417 N N . GLN A 1 308 ? 27.569 43.140 41.712 1.00 29.91 308 GLN A N 1
ATOM 2418 C CA . GLN A 1 308 ? 28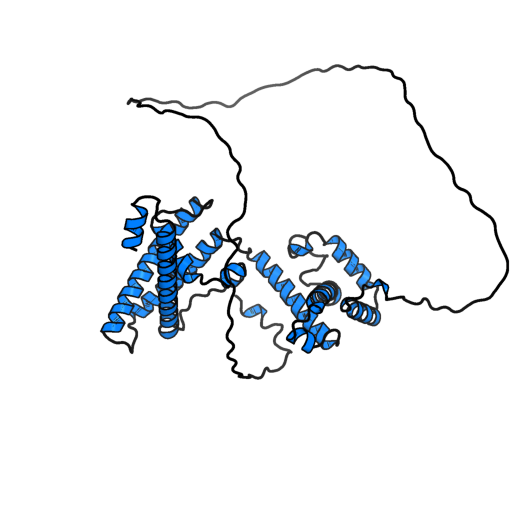.771 42.454 41.136 1.00 29.91 308 GLN A CA 1
ATOM 2419 C C . GLN A 1 308 ? 29.466 41.190 41.724 1.00 29.91 308 GLN A C 1
ATOM 2421 O O . GLN A 1 308 ? 29.853 41.165 42.887 1.00 29.91 308 GLN A O 1
ATOM 2426 N N . SER A 1 309 ? 29.897 40.266 40.831 1.00 28.86 309 SER A N 1
ATOM 2427 C CA . SER A 1 309 ? 31.328 39.973 40.487 1.00 28.86 309 SER A CA 1
ATOM 2428 C C . SER A 1 309 ? 31.513 38.821 39.451 1.00 28.86 309 SER A C 1
ATOM 2430 O O . SER A 1 309 ? 30.745 37.868 39.436 1.00 28.86 309 SER A O 1
ATOM 2432 N N . ASN A 1 310 ? 32.538 38.932 38.582 1.00 31.20 310 ASN A N 1
ATOM 2433 C CA . ASN A 1 310 ? 33.030 37.967 37.561 1.00 31.20 310 ASN A CA 1
ATOM 2434 C C . ASN A 1 310 ? 34.487 37.542 37.891 1.00 31.20 310 ASN A C 1
ATOM 2436 O O . ASN A 1 310 ? 35.166 38.298 38.590 1.00 31.20 310 ASN A O 1
ATOM 2440 N N . PRO A 1 311 ? 35.003 36.408 37.355 1.00 42.25 311 PRO A N 1
ATOM 2441 C CA . PRO A 1 311 ? 36.124 36.431 36.363 1.00 42.25 311 PRO A CA 1
ATOM 2442 C C . PRO A 1 311 ? 36.011 35.316 35.264 1.00 42.25 311 PRO A C 1
ATOM 2444 O O . PRO A 1 311 ? 35.476 34.253 35.546 1.00 42.25 311 PRO A O 1
ATOM 2447 N N . VAL A 1 312 ? 36.264 35.508 33.946 1.00 32.22 312 VAL A N 1
ATOM 2448 C CA . VAL A 1 312 ? 37.525 35.579 33.125 1.00 32.22 312 VAL A CA 1
ATOM 2449 C C . VAL A 1 312 ? 38.409 34.308 33.258 1.00 32.22 312 VAL A C 1
ATOM 2451 O O . VAL A 1 312 ? 38.855 34.023 34.359 1.00 32.22 312 VAL A O 1
ATOM 2454 N N . THR A 1 313 ? 38.676 33.426 32.261 1.00 35.44 313 THR A N 1
ATOM 2455 C CA . THR A 1 313 ? 39.503 33.482 30.999 1.00 35.44 313 THR A CA 1
ATOM 2456 C C . THR A 1 313 ? 39.570 32.033 30.370 1.00 35.44 313 THR A C 1
ATOM 2458 O O . THR A 1 313 ? 38.970 31.142 30.964 1.00 35.44 313 THR A O 1
ATOM 2461 N N . PRO A 1 314 ? 40.374 31.669 29.329 1.00 44.84 314 PRO A N 1
ATOM 2462 C CA . PRO A 1 314 ? 40.317 31.974 27.882 1.00 44.84 314 PRO A CA 1
ATOM 2463 C C . PRO A 1 314 ? 40.356 30.702 26.964 1.00 44.84 314 PRO A C 1
ATOM 2465 O O . PRO A 1 314 ? 40.605 29.596 27.429 1.00 44.84 314 PRO A O 1
ATOM 2468 N N . ASN A 1 315 ? 40.208 30.836 25.634 1.00 31.58 315 ASN A N 1
ATOM 2469 C CA . ASN A 1 315 ? 40.650 29.806 24.664 1.00 31.58 315 ASN A CA 1
ATOM 2470 C C . ASN A 1 315 ? 41.224 30.452 23.372 1.00 31.58 315 ASN A C 1
ATOM 2472 O O . ASN A 1 315 ? 40.695 31.489 22.966 1.00 31.58 315 ASN A O 1
ATOM 2476 N N . PRO A 1 316 ? 42.290 29.900 22.738 1.00 49.44 316 PRO A N 1
ATOM 2477 C CA . PRO A 1 316 ? 43.071 30.564 21.676 1.00 49.44 316 PRO A CA 1
ATOM 2478 C C . PRO A 1 316 ? 42.828 29.920 20.265 1.00 49.44 316 PRO A C 1
ATOM 2480 O O . PRO A 1 316 ? 41.798 29.272 20.092 1.00 49.44 316 PRO A O 1
ATOM 2483 N N . PRO A 1 317 ? 43.647 30.135 19.201 1.00 45.94 317 PRO A N 1
ATOM 2484 C CA . PRO A 1 317 ? 43.268 30.975 18.059 1.00 45.94 317 PRO A CA 1
ATOM 2485 C C . PRO A 1 317 ? 43.236 30.265 16.680 1.00 45.94 317 PRO A C 1
ATOM 2487 O O . PRO A 1 317 ? 43.700 29.140 16.498 1.00 45.94 317 PRO A O 1
ATOM 2490 N N . ARG A 1 318 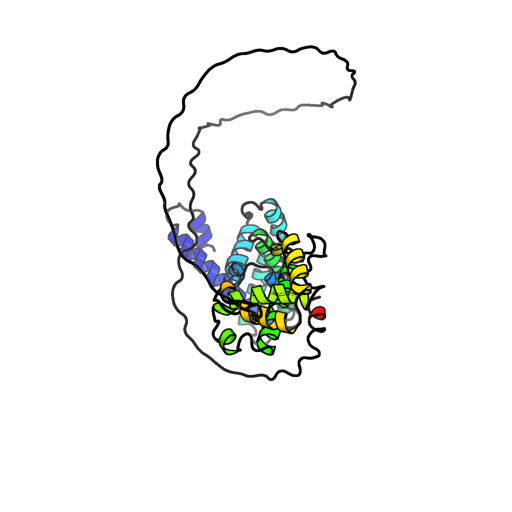? 42.710 30.994 15.682 1.00 32.25 318 ARG A N 1
ATOM 2491 C CA . ARG A 1 318 ? 42.744 30.706 14.233 1.00 32.25 318 ARG A CA 1
ATOM 2492 C C . ARG A 1 318 ? 44.173 30.708 13.660 1.00 32.25 318 ARG A C 1
ATOM 2494 O O . ARG A 1 318 ? 45.008 31.496 14.091 1.00 32.25 318 ARG A O 1
ATOM 2501 N N . ARG A 1 319 ? 44.401 29.889 12.622 1.00 34.09 319 ARG A N 1
ATOM 2502 C CA . ARG A 1 319 ? 45.535 29.992 11.683 1.00 34.09 319 ARG A CA 1
ATOM 2503 C C . ARG A 1 319 ? 45.084 30.634 10.367 1.00 34.09 319 ARG A C 1
ATOM 2505 O O . ARG A 1 319 ? 44.141 30.146 9.751 1.00 34.09 319 ARG A O 1
ATOM 2512 N N . ASP A 1 320 ? 45.816 31.660 9.949 1.00 29.08 320 ASP A N 1
ATOM 2513 C CA . ASP A 1 320 ? 45.951 32.155 8.571 1.00 29.08 320 ASP A CA 1
ATOM 2514 C C . ASP A 1 320 ? 47.074 31.389 7.853 1.00 29.08 320 ASP A C 1
ATOM 2516 O O . ASP A 1 320 ? 48.028 31.056 8.547 1.00 29.08 320 ASP A O 1
ATOM 2520 N N . ILE A 1 321 ? 46.997 31.160 6.525 1.00 34.28 321 ILE A N 1
ATOM 2521 C CA . ILE A 1 321 ? 48.033 31.437 5.479 1.00 34.28 321 ILE A CA 1
ATOM 2522 C C . ILE A 1 321 ? 47.344 31.415 4.057 1.00 34.28 321 ILE A C 1
ATOM 2524 O O . ILE A 1 321 ? 46.161 31.082 4.008 1.00 34.28 321 ILE A O 1
ATOM 2528 N N . PRO A 1 322 ? 47.950 31.809 2.900 1.00 39.69 322 PRO A N 1
ATOM 2529 C CA . PRO A 1 322 ? 47.564 33.025 2.166 1.00 39.69 322 PRO A CA 1
ATOM 2530 C C . PRO A 1 322 ? 47.278 32.858 0.638 1.00 39.69 322 PRO A C 1
ATOM 2532 O O . PRO A 1 322 ? 47.538 31.830 0.027 1.00 39.69 322 PRO A O 1
ATOM 2535 N N . SER A 1 323 ? 46.776 33.947 0.041 1.00 27.61 323 SER A N 1
ATOM 2536 C CA . SER A 1 323 ? 46.983 34.516 -1.314 1.00 27.61 323 SER A CA 1
ATOM 2537 C C . SER A 1 323 ? 47.421 33.651 -2.521 1.00 27.61 323 SER A C 1
ATOM 2539 O O . SER A 1 323 ? 48.568 33.219 -2.571 1.00 27.61 323 SER A O 1
ATOM 2541 N N . SER A 1 324 ? 46.642 33.677 -3.620 1.00 29.81 324 SER A N 1
ATOM 2542 C CA . SER A 1 324 ? 47.089 34.258 -4.914 1.00 29.81 324 SER A CA 1
ATOM 2543 C C . SER A 1 324 ? 45.972 34.405 -5.981 1.00 29.81 324 SER A C 1
ATOM 2545 O O . SER A 1 324 ? 45.280 33.462 -6.335 1.00 29.81 324 SER A O 1
ATOM 2547 N N . GLN A 1 325 ? 45.846 35.651 -6.464 1.00 30.28 325 GLN A N 1
ATOM 2548 C CA . GLN A 1 325 ? 45.664 36.128 -7.852 1.00 30.28 325 GLN A CA 1
ATOM 2549 C C . GLN A 1 325 ? 44.484 35.671 -8.746 1.00 30.28 325 GLN A C 1
ATOM 2551 O O . GLN A 1 325 ? 44.383 34.515 -9.134 1.00 30.28 325 GLN A O 1
ATOM 2556 N N . GLY A 1 326 ? 43.725 36.665 -9.250 1.00 27.31 326 GLY A N 1
ATOM 2557 C CA . GLY A 1 326 ? 43.090 36.603 -10.579 1.00 27.31 326 GLY A CA 1
ATOM 2558 C C . GLY A 1 326 ? 41.688 37.215 -10.722 1.00 27.31 326 GLY A C 1
ATOM 2559 O O . GLY A 1 326 ? 40.713 36.487 -10.844 1.00 27.31 326 GLY A O 1
ATOM 2560 N N . SER A 1 327 ? 41.581 38.547 -10.756 1.00 26.28 327 SER A N 1
ATOM 2561 C CA . SER A 1 327 ? 40.432 39.316 -11.297 1.00 26.28 327 SER A CA 1
ATOM 2562 C C . SER A 1 327 ? 40.207 39.018 -12.810 1.00 26.28 327 SER A C 1
ATOM 2564 O O . SER A 1 327 ? 41.144 38.497 -13.415 1.00 26.28 327 SER A O 1
ATOM 2566 N N . PRO A 1 328 ? 39.091 39.410 -13.487 1.00 35.31 328 PRO A N 1
ATOM 2567 C CA . PRO A 1 328 ? 38.144 40.457 -13.095 1.00 35.31 328 PRO A CA 1
ATOM 2568 C C . PRO A 1 328 ? 36.637 40.187 -13.300 1.00 35.31 328 PRO A C 1
ATOM 2570 O O . PRO A 1 328 ? 36.183 39.294 -14.007 1.00 35.31 328 PRO A O 1
ATOM 2573 N N . GLN A 1 329 ? 35.881 41.070 -12.648 1.00 26.45 329 GLN A N 1
ATOM 2574 C CA . GLN A 1 329 ? 34.450 41.317 -12.773 1.00 26.45 329 GLN A CA 1
ATOM 2575 C C . GLN A 1 329 ? 33.961 41.530 -14.211 1.00 26.45 329 GLN A C 1
ATOM 2577 O O . GLN A 1 329 ? 34.596 42.278 -14.947 1.00 26.45 329 GLN A O 1
ATOM 2582 N N . VAL A 1 330 ? 32.734 41.070 -14.497 1.00 29.98 330 VAL A N 1
ATOM 2583 C CA . VAL A 1 330 ? 31.733 41.840 -15.261 1.00 29.98 330 VAL A CA 1
ATOM 2584 C C . VAL A 1 330 ? 30.326 41.588 -14.680 1.00 29.98 330 VAL A C 1
ATOM 2586 O O . VAL A 1 330 ? 29.759 40.509 -14.797 1.00 29.98 330 VAL A O 1
ATOM 2589 N N . SER A 1 331 ? 29.815 42.624 -14.015 1.00 26.70 331 SER A N 1
ATOM 2590 C CA . SER A 1 331 ? 28.441 43.153 -14.041 1.00 26.70 331 SER A CA 1
ATOM 2591 C C . SER A 1 331 ? 27.226 42.223 -13.861 1.00 26.70 331 SER A C 1
ATOM 2593 O O . SER A 1 331 ? 26.691 41.648 -14.804 1.00 26.70 331 SER A O 1
ATOM 2595 N N . ARG A 1 332 ? 26.659 42.271 -12.647 1.00 28.23 332 ARG A N 1
ATOM 2596 C CA . ARG A 1 332 ? 25.201 42.205 -12.416 1.00 28.23 332 ARG A CA 1
ATOM 2597 C C . ARG A 1 332 ? 24.510 43.431 -13.039 1.00 28.23 332 ARG A C 1
ATOM 2599 O O . ARG A 1 332 ? 25.106 44.507 -13.075 1.00 28.23 332 ARG A O 1
ATOM 2606 N N . PRO A 1 333 ? 23.202 43.323 -13.314 1.00 29.12 333 PRO A N 1
ATOM 2607 C CA . PRO A 1 333 ? 22.305 44.239 -12.625 1.00 29.12 333 PRO A CA 1
ATOM 2608 C C . PRO A 1 333 ? 21.238 43.488 -11.827 1.00 29.12 333 PRO A C 1
ATOM 2610 O O . PRO A 1 333 ? 20.560 42.577 -12.292 1.00 29.12 333 PRO A O 1
ATOM 2613 N N . SER A 1 334 ? 21.123 43.909 -10.577 1.00 25.41 334 SER A N 1
ATOM 2614 C CA . SER A 1 334 ? 20.015 43.674 -9.664 1.00 25.41 334 SER A CA 1
ATOM 2615 C C . SER A 1 334 ? 18.771 44.444 -10.108 1.00 25.41 334 SER A C 1
ATOM 2617 O O . SER A 1 334 ? 18.864 45.630 -10.415 1.00 25.41 334 SER A O 1
ATOM 2619 N N . SER A 1 335 ? 17.598 43.817 -10.024 1.00 27.20 335 SER A N 1
ATOM 2620 C CA . SER A 1 335 ? 16.345 44.544 -9.827 1.00 27.20 335 SER A CA 1
ATOM 2621 C C . SER A 1 335 ? 15.498 43.861 -8.756 1.00 27.20 335 SER A C 1
ATOM 2623 O O . SER A 1 335 ? 15.454 42.640 -8.620 1.00 27.20 335 SER A O 1
ATOM 2625 N N . HIS A 1 336 ? 14.939 44.722 -7.917 1.00 26.41 336 HIS A N 1
ATOM 2626 C CA . HIS A 1 336 ? 14.187 44.451 -6.710 1.00 26.41 336 HIS A CA 1
ATOM 2627 C C . HIS A 1 336 ? 12.757 43.964 -6.990 1.00 26.41 336 HIS A C 1
ATOM 2629 O O . HIS A 1 336 ? 12.126 44.391 -7.947 1.00 26.41 336 HIS A O 1
ATOM 2635 N N . GLN A 1 337 ? 12.239 43.210 -6.012 1.00 26.03 337 GLN A N 1
ATOM 2636 C CA . GLN A 1 337 ? 10.843 43.189 -5.549 1.00 26.03 337 GLN A CA 1
ATOM 2637 C C . GLN A 1 337 ? 9.747 42.713 -6.520 1.00 26.03 337 GLN A C 1
ATOM 2639 O O . GLN A 1 337 ? 9.265 43.459 -7.363 1.00 26.03 337 GLN A O 1
ATOM 2644 N N . ARG A 1 338 ? 9.136 41.569 -6.187 1.00 24.69 338 ARG A N 1
ATOM 2645 C CA . ARG A 1 338 ? 7.805 41.561 -5.547 1.00 24.69 338 ARG A CA 1
ATOM 2646 C C . ARG A 1 338 ? 7.424 40.155 -5.100 1.00 24.69 338 ARG A C 1
ATOM 2648 O O . ARG A 1 338 ? 7.207 39.260 -5.905 1.00 24.69 338 ARG A O 1
ATOM 2655 N N . SER A 1 339 ? 7.266 40.014 -3.794 1.00 28.41 339 SER A N 1
ATOM 2656 C CA . SER A 1 339 ? 6.380 39.043 -3.175 1.00 28.41 339 SER A CA 1
ATOM 2657 C C . SER A 1 339 ? 4.962 39.224 -3.729 1.00 28.41 339 SER A C 1
ATOM 2659 O O . SER A 1 339 ? 4.358 40.291 -3.596 1.00 28.41 339 SER A O 1
ATOM 2661 N N . ARG A 1 340 ? 4.426 38.172 -4.347 1.00 25.88 340 ARG A N 1
ATOM 2662 C CA . ARG A 1 340 ? 2.986 37.944 -4.474 1.00 25.88 340 ARG A CA 1
ATOM 2663 C C . ARG A 1 340 ? 2.707 36.493 -4.118 1.00 25.88 340 ARG A C 1
ATOM 2665 O O . ARG A 1 340 ? 3.058 35.582 -4.855 1.00 25.88 340 ARG A O 1
ATOM 2672 N N . SER A 1 341 ? 2.091 36.328 -2.955 1.00 31.06 341 SER A N 1
ATOM 2673 C CA . SER A 1 341 ? 1.287 35.170 -2.603 1.00 31.06 341 SER A CA 1
ATOM 2674 C C . SER A 1 341 ? 0.177 34.991 -3.639 1.00 31.06 341 SER A C 1
ATOM 2676 O O . SER A 1 341 ? -0.642 35.896 -3.814 1.00 31.06 341 SER A O 1
ATOM 2678 N N . LEU A 1 342 ? 0.125 33.832 -4.280 1.00 27.56 342 LEU A N 1
ATOM 2679 C CA . LEU A 1 342 ? -1.083 33.305 -4.904 1.00 27.56 342 LEU A CA 1
ATOM 2680 C C . LEU A 1 342 ? -1.184 31.848 -4.462 1.00 27.56 342 LEU A C 1
ATOM 2682 O O . LEU A 1 342 ? -0.303 31.043 -4.751 1.00 27.56 342 LEU A O 1
ATOM 2686 N N . GLY A 1 343 ? -2.198 31.587 -3.643 1.00 23.34 343 GLY A N 1
ATOM 2687 C CA . GLY A 1 343 ? -2.629 30.246 -3.286 1.00 23.34 343 GLY A CA 1
ATOM 2688 C C . GLY A 1 343 ? -3.566 29.655 -4.339 1.00 23.34 343 GLY A C 1
ATOM 2689 O O . GLY A 1 343 ? -3.791 30.261 -5.386 1.00 23.34 343 GLY A O 1
ATOM 2690 N N . SER A 1 344 ? -4.146 28.520 -3.947 1.00 24.38 344 SER A N 1
ATOM 2691 C CA . SER A 1 344 ? -5.062 27.627 -4.673 1.00 24.38 344 SER A CA 1
ATOM 2692 C C . SER A 1 344 ? -4.357 26.657 -5.621 1.00 24.38 344 SER A C 1
ATOM 2694 O O . SER A 1 344 ? -3.588 27.056 -6.485 1.00 24.38 344 SER A O 1
ATOM 2696 N N . ASN A 1 345 ? -4.399 25.356 -5.310 1.00 33.78 345 ASN A N 1
ATOM 2697 C CA . ASN A 1 345 ? -5.538 24.449 -5.543 1.00 33.78 345 ASN A CA 1
ATOM 2698 C C . ASN A 1 345 ? -5.880 24.420 -7.028 1.00 33.78 345 ASN A C 1
ATOM 2700 O O . ASN A 1 345 ? -6.655 25.260 -7.450 1.00 33.78 345 ASN A O 1
ATOM 2704 N N . ASP A 1 346 ? -5.303 23.467 -7.762 1.00 27.19 346 ASP A N 1
ATOM 2705 C CA . ASP A 1 346 ? -5.810 22.988 -9.054 1.00 27.19 346 ASP A CA 1
ATOM 2706 C C . ASP A 1 346 ? -5.071 21.691 -9.422 1.00 27.19 346 ASP A C 1
ATOM 2708 O O . ASP A 1 346 ? -4.064 21.696 -10.127 1.00 27.19 346 ASP A O 1
ATOM 2712 N N . LEU A 1 347 ? -5.524 20.570 -8.855 1.00 27.39 347 LEU A N 1
ATOM 2713 C CA . LEU A 1 347 ? -5.178 19.206 -9.289 1.00 27.39 347 LEU A CA 1
ATOM 2714 C C . LEU A 1 347 ? -6.189 18.212 -8.697 1.00 27.39 347 LEU A C 1
ATOM 2716 O O . LEU A 1 347 ? -5.837 17.249 -8.031 1.00 27.39 347 LEU A O 1
ATOM 2720 N N . ALA A 1 348 ? -7.472 18.495 -8.899 1.00 28.48 348 ALA A N 1
ATOM 2721 C CA . ALA A 1 348 ? -8.556 17.553 -8.652 1.00 28.48 348 ALA A CA 1
ATOM 2722 C C . ALA A 1 348 ? -9.770 18.019 -9.453 1.00 28.48 348 ALA A C 1
ATOM 2724 O O . ALA A 1 348 ? -10.626 18.703 -8.917 1.00 28.48 348 ALA A O 1
ATOM 2725 N N . ASP A 1 349 ? -9.786 17.726 -10.753 1.00 24.66 349 ASP A N 1
ATOM 2726 C CA . ASP A 1 349 ? -11.032 17.598 -11.508 1.00 24.66 349 ASP A CA 1
ATOM 2727 C C . ASP A 1 349 ? -10.738 17.022 -12.895 1.00 24.66 349 ASP A C 1
ATOM 2729 O O . ASP A 1 349 ? -10.154 17.692 -13.745 1.00 24.66 349 ASP A O 1
ATOM 2733 N N . GLN A 1 350 ? -11.115 15.753 -13.086 1.00 26.22 350 GLN A N 1
ATOM 2734 C CA . GLN A 1 350 ? -11.773 15.192 -14.279 1.00 26.22 350 GLN A CA 1
ATOM 2735 C C . GLN A 1 350 ? -11.518 13.683 -14.389 1.00 26.22 350 GLN A C 1
ATOM 2737 O O . GLN A 1 350 ? -10.514 13.257 -14.954 1.00 26.22 350 GLN A O 1
ATOM 2742 N N . ALA A 1 351 ? -12.487 12.886 -13.931 1.00 26.41 351 ALA A N 1
ATOM 2743 C CA . ALA A 1 351 ? -12.878 11.633 -14.581 1.00 26.41 351 ALA A CA 1
ATOM 2744 C C . ALA A 1 351 ? -14.261 11.195 -14.064 1.00 26.41 351 ALA A C 1
ATOM 2746 O O . ALA A 1 351 ? -14.386 10.591 -13.004 1.00 26.41 351 ALA A O 1
ATOM 2747 N N . HIS A 1 352 ? -15.303 11.522 -14.829 1.00 22.06 352 HIS A N 1
ATOM 2748 C CA . HIS A 1 352 ? -16.620 10.891 -14.753 1.00 22.06 352 HIS A CA 1
ATOM 2749 C C . HIS A 1 352 ? -16.799 9.983 -15.982 1.00 22.06 352 HIS A C 1
ATOM 2751 O O . HIS A 1 352 ? -16.348 10.354 -17.066 1.00 22.06 352 HIS A O 1
ATOM 2757 N N . LEU A 1 353 ? -17.545 8.883 -15.776 1.00 24.30 353 LEU A N 1
ATOM 2758 C CA . LEU A 1 353 ? -18.027 7.850 -16.722 1.00 24.30 353 LEU A CA 1
ATOM 2759 C C . LEU A 1 353 ? -16.962 6.827 -17.183 1.00 24.30 353 LEU A C 1
ATOM 2761 O O . LEU A 1 353 ? -15.865 7.205 -17.560 1.00 24.30 353 LEU A O 1
ATOM 2765 N N . GLU A 1 354 ? -17.190 5.508 -17.206 1.00 24.25 354 GLU A N 1
ATOM 2766 C CA . GLU A 1 354 ? -18.427 4.712 -17.179 1.00 24.25 354 GLU A CA 1
ATOM 2767 C C . GLU A 1 354 ? -18.061 3.243 -16.844 1.00 24.25 354 GLU A C 1
ATOM 2769 O O . GLU A 1 354 ? -17.088 2.707 -17.377 1.00 24.25 354 GLU A O 1
ATOM 2774 N N . THR A 1 355 ? -18.807 2.588 -15.948 1.00 23.12 355 THR A N 1
ATOM 2775 C CA . THR A 1 355 ? -18.604 1.183 -15.549 1.00 23.12 355 THR A CA 1
ATOM 2776 C C . THR A 1 355 ? -19.511 0.274 -16.377 1.00 23.12 355 THR A C 1
ATOM 2778 O O . THR A 1 355 ? -20.731 0.404 -16.313 1.00 23.12 355 THR A O 1
ATOM 2781 N N . ALA A 1 356 ? -18.930 -0.682 -17.106 1.00 23.05 356 ALA A N 1
ATOM 2782 C CA . ALA A 1 356 ? -19.656 -1.797 -17.710 1.00 23.05 356 ALA A CA 1
ATOM 2783 C C . ALA A 1 356 ? -19.388 -3.083 -16.916 1.00 23.05 356 ALA A C 1
ATOM 2785 O O . ALA A 1 356 ? -18.243 -3.495 -16.731 1.00 23.05 356 ALA A O 1
ATOM 2786 N N . ALA A 1 357 ? -20.472 -3.687 -16.434 1.00 22.81 357 ALA A N 1
ATOM 2787 C CA . ALA A 1 357 ? -20.510 -4.940 -15.700 1.00 22.81 357 ALA A CA 1
ATOM 2788 C C . ALA A 1 357 ? -20.283 -6.152 -16.617 1.00 22.81 357 ALA A C 1
ATOM 2790 O O . ALA A 1 357 ? -20.917 -6.252 -17.665 1.00 22.81 357 ALA A O 1
ATOM 2791 N N . VAL A 1 358 ? -19.475 -7.113 -16.162 1.00 24.34 358 VAL A N 1
ATOM 2792 C CA . VAL A 1 358 ? -19.575 -8.532 -16.538 1.00 24.34 358 VAL A CA 1
ATOM 2793 C C . VAL A 1 358 ? -19.244 -9.350 -15.292 1.00 24.34 358 VAL A C 1
ATOM 2795 O O . VAL A 1 358 ? -18.151 -9.234 -14.742 1.00 24.34 358 VAL A O 1
ATOM 2798 N N . GLY A 1 359 ? -20.221 -10.119 -14.815 1.00 22.12 359 GLY A N 1
ATOM 2799 C CA . GLY A 1 359 ? -20.049 -11.067 -13.722 1.00 22.12 359 GLY A CA 1
ATOM 2800 C C . GLY A 1 359 ? -19.584 -12.427 -14.226 1.00 22.12 359 GLY A C 1
ATOM 2801 O O . GLY A 1 359 ? -19.929 -12.820 -15.335 1.00 22.12 359 GLY A O 1
ATOM 2802 N N . GLU A 1 360 ? -18.873 -13.162 -13.376 1.00 24.70 360 GLU A N 1
ATOM 2803 C CA . GLU A 1 360 ? -18.854 -14.622 -13.429 1.00 24.70 360 GLU A CA 1
ATOM 2804 C C . GLU A 1 360 ? -18.493 -15.208 -12.058 1.00 24.70 360 GLU A C 1
ATOM 2806 O O . GLU A 1 360 ? -17.540 -14.800 -11.396 1.00 24.70 360 GLU A O 1
ATOM 2811 N N . GLN A 1 361 ? -19.340 -16.141 -11.628 1.00 24.48 361 GLN A N 1
ATOM 2812 C CA . GLN A 1 361 ? -19.277 -16.912 -10.393 1.00 24.48 361 GLN A CA 1
ATOM 2813 C C . GLN A 1 361 ? -18.189 -17.984 -10.490 1.00 24.48 361 GLN A C 1
ATOM 2815 O O . GLN A 1 361 ? -18.154 -18.709 -11.476 1.00 24.48 361 GLN A O 1
ATOM 2820 N N . THR A 1 362 ? -17.408 -18.197 -9.429 1.00 27.38 362 THR A N 1
ATOM 2821 C CA . THR A 1 362 ? -16.929 -19.542 -9.059 1.00 27.38 362 THR A CA 1
ATOM 2822 C C . THR A 1 362 ? -16.733 -19.622 -7.545 1.00 27.38 362 THR A C 1
ATOM 2824 O O . THR A 1 362 ? -16.034 -18.808 -6.948 1.00 27.38 362 THR A O 1
ATOM 2827 N N . GLY A 1 363 ? -17.416 -20.584 -6.922 1.00 23.98 363 GLY A N 1
ATOM 2828 C CA . GLY A 1 363 ? -17.316 -20.884 -5.498 1.00 23.98 363 GLY A CA 1
ATOM 2829 C C . GLY A 1 363 ? -16.129 -21.787 -5.178 1.00 23.98 363 GLY A C 1
ATOM 2830 O O . GLY A 1 363 ? -15.761 -22.637 -5.988 1.00 23.98 363 GLY A O 1
ATOM 2831 N N . LEU A 1 364 ? -15.572 -21.622 -3.978 1.00 25.97 364 LEU A N 1
ATOM 2832 C CA . LEU A 1 364 ? -14.693 -22.595 -3.337 1.00 25.97 364 LEU A CA 1
ATOM 2833 C C . LEU A 1 364 ? -14.944 -22.609 -1.822 1.00 25.97 364 LEU A C 1
ATOM 2835 O O . LEU A 1 364 ? -14.912 -21.575 -1.158 1.00 25.97 364 LEU A O 1
ATOM 2839 N N . ASP A 1 365 ? -15.202 -23.817 -1.326 1.00 24.84 365 ASP A N 1
ATOM 2840 C CA . ASP A 1 365 ? -15.482 -24.202 0.055 1.00 24.84 365 ASP A CA 1
ATOM 2841 C C . ASP A 1 365 ? -14.347 -23.863 1.045 1.00 24.84 365 ASP A C 1
ATOM 2843 O O . ASP A 1 365 ? -13.167 -24.106 0.782 1.00 24.84 365 ASP A O 1
ATOM 2847 N N . LEU A 1 366 ? -14.717 -23.372 2.235 1.00 27.23 366 LEU A N 1
ATOM 2848 C CA . LEU A 1 366 ? -13.833 -23.131 3.387 1.00 27.23 366 LEU A CA 1
ATOM 2849 C C . LEU A 1 366 ? -13.979 -24.245 4.446 1.00 27.23 366 LEU A C 1
ATOM 2851 O O . LEU A 1 366 ? -15.105 -24.525 4.862 1.00 27.23 366 LEU A O 1
ATOM 2855 N N . PRO A 1 367 ? -12.884 -24.825 4.985 1.00 29.16 367 PRO A N 1
ATOM 2856 C CA . PRO A 1 367 ? -12.958 -25.706 6.147 1.00 29.16 367 PRO A CA 1
ATOM 2857 C C . PRO A 1 367 ? -12.643 -24.992 7.483 1.00 29.16 367 PRO A C 1
ATOM 2859 O O . PRO A 1 367 ? -11.682 -24.238 7.603 1.00 29.16 367 PRO A O 1
ATOM 2862 N N . ALA A 1 368 ? -13.468 -25.314 8.487 1.00 29.47 368 ALA A N 1
ATOM 2863 C CA . ALA A 1 368 ? -13.306 -25.298 9.954 1.00 29.47 368 ALA A CA 1
ATOM 2864 C C . ALA A 1 368 ? -12.378 -24.258 10.646 1.00 29.47 368 ALA A C 1
ATOM 2866 O O . ALA A 1 368 ? -11.152 -24.371 10.695 1.00 29.47 368 ALA A O 1
ATOM 2867 N N . SER A 1 369 ? -13.028 -23.328 11.355 1.00 35.50 369 SER A N 1
ATOM 2868 C CA . SER A 1 369 ? -12.533 -22.076 11.953 1.00 35.50 369 SER A CA 1
ATOM 2869 C C . SER A 1 369 ? -11.713 -22.142 13.257 1.00 35.50 369 SER A C 1
ATOM 2871 O O . SER A 1 369 ? -11.616 -21.132 13.948 1.00 35.50 369 SER A O 1
ATOM 2873 N N . SER A 1 370 ? -11.101 -23.263 13.645 1.00 32.09 370 SER A N 1
ATOM 2874 C CA . SER A 1 370 ? -10.395 -23.351 14.947 1.00 32.09 370 SER A CA 1
ATOM 2875 C C . SER A 1 370 ? -8.861 -23.367 14.872 1.00 32.09 370 SER A C 1
ATOM 2877 O O . SER A 1 370 ? -8.204 -23.324 15.908 1.00 32.09 370 SER A O 1
ATOM 2879 N N . GLN A 1 371 ? -8.270 -23.363 13.671 1.00 30.45 371 GLN A N 1
ATOM 2880 C CA . GLN A 1 371 ? -6.806 -23.389 13.461 1.00 30.45 371 GLN A CA 1
ATOM 2881 C C . GLN A 1 371 ? -6.237 -22.101 12.821 1.00 30.45 371 GLN A C 1
ATOM 2883 O O . GLN A 1 371 ? -5.018 -21.951 12.698 1.00 30.45 371 GLN A O 1
ATOM 2888 N N . LEU A 1 372 ? -7.099 -21.155 12.425 1.00 36.59 372 LEU A N 1
ATOM 2889 C CA . LEU A 1 372 ? -6.729 -19.962 11.645 1.00 36.59 372 LEU A CA 1
ATOM 2890 C C . LEU A 1 372 ? -6.128 -18.812 12.477 1.00 36.59 372 LEU A C 1
ATOM 2892 O O . LEU A 1 372 ? -5.310 -18.056 11.952 1.00 36.59 372 LEU A O 1
ATOM 2896 N N . SER A 1 373 ? -6.441 -18.702 13.776 1.00 41.16 373 SER A N 1
ATOM 2897 C CA . SER A 1 373 ? -5.991 -17.548 14.581 1.00 41.16 373 SER A CA 1
ATOM 2898 C C . SER A 1 373 ? -4.494 -17.568 14.928 1.00 41.16 373 SER A C 1
ATOM 2900 O O . SER A 1 373 ? -3.895 -16.516 15.141 1.00 41.16 373 SER A O 1
ATOM 2902 N N . LEU A 1 374 ? -3.843 -18.741 14.913 1.00 34.19 374 LEU A N 1
ATOM 2903 C CA . LEU A 1 374 ? -2.392 -18.856 15.130 1.00 34.19 374 LEU A CA 1
ATOM 2904 C C . LEU A 1 374 ? -1.564 -18.901 13.838 1.00 34.19 374 LEU A C 1
ATOM 2906 O O . LEU A 1 374 ? -0.356 -18.657 13.884 1.00 34.19 374 LEU A O 1
ATOM 2910 N N . THR A 1 375 ? -2.167 -19.197 12.684 1.00 30.42 375 THR A N 1
ATOM 2911 C CA . THR A 1 375 ? -1.426 -19.372 11.423 1.00 30.42 375 THR A CA 1
ATOM 2912 C C . THR A 1 375 ? -1.164 -18.064 10.676 1.00 30.42 375 THR A C 1
ATOM 2914 O O . THR A 1 375 ? -0.163 -17.986 9.960 1.00 30.42 375 THR A O 1
ATOM 2917 N N . MET A 1 376 ? -1.960 -17.006 10.882 1.00 33.44 376 MET A N 1
ATOM 2918 C CA . MET A 1 376 ? -1.714 -15.711 10.224 1.00 33.44 376 MET A CA 1
ATOM 2919 C C . MET A 1 376 ? -0.466 -14.974 10.739 1.00 33.44 376 MET A C 1
ATOM 2921 O O . MET A 1 376 ? 0.170 -14.259 9.972 1.00 33.44 376 MET A O 1
ATOM 2925 N N . ARG A 1 377 ? -0.020 -15.221 11.981 1.00 36.16 377 ARG A N 1
ATOM 2926 C CA . ARG A 1 377 ? 1.221 -14.623 12.520 1.00 36.16 377 ARG A CA 1
ATOM 2927 C C . ARG A 1 377 ? 2.516 -15.159 11.890 1.00 36.16 377 ARG A C 1
ATOM 2929 O O . ARG A 1 377 ? 3.570 -14.589 12.141 1.00 36.16 377 ARG A O 1
ATOM 2936 N N . ARG A 1 378 ? 2.477 -16.246 11.106 1.00 31.75 378 ARG A N 1
ATOM 2937 C CA . ARG A 1 378 ? 3.685 -16.905 10.558 1.00 31.75 378 ARG A CA 1
ATOM 2938 C C . ARG A 1 378 ? 3.902 -16.737 9.052 1.00 31.75 378 ARG A C 1
ATOM 2940 O O . ARG A 1 378 ? 4.888 -17.263 8.553 1.00 31.75 378 ARG A O 1
ATOM 2947 N N . ARG A 1 379 ? 3.020 -16.045 8.320 1.00 29.62 379 ARG A N 1
ATOM 2948 C CA . ARG A 1 379 ? 3.133 -15.907 6.850 1.00 29.62 379 ARG A CA 1
ATOM 2949 C C . ARG A 1 379 ? 3.586 -14.529 6.347 1.00 29.62 379 ARG A C 1
ATOM 2951 O O . ARG A 1 379 ? 3.697 -14.363 5.142 1.00 29.62 379 ARG A O 1
ATOM 2958 N N . CYS A 1 380 ? 3.886 -13.583 7.236 1.00 32.16 380 CYS A N 1
ATOM 2959 C CA . CYS A 1 380 ? 4.393 -12.248 6.876 1.00 32.16 380 CYS A CA 1
ATOM 2960 C C . CYS A 1 380 ? 5.825 -11.980 7.383 1.00 32.16 380 CYS A C 1
ATOM 2962 O O . CYS A 1 380 ? 6.148 -10.845 7.726 1.00 32.16 380 CYS A O 1
ATOM 2964 N N . CYS A 1 381 ? 6.675 -13.009 7.456 1.00 32.62 381 CYS A N 1
ATOM 2965 C CA . CYS A 1 381 ? 8.115 -12.857 7.685 1.00 32.62 381 CYS A CA 1
ATOM 2966 C C . CYS A 1 381 ? 8.904 -13.438 6.520 1.00 32.62 381 CYS A C 1
ATOM 2968 O O . CYS A 1 381 ? 8.530 -14.550 6.080 1.00 32.62 381 CYS A O 1
#